Protein AF-A0A817FZP3-F1 (afdb_monomer_lite)

pLDDT: mean 85.47, std 13.17, range [35.44, 97.88]

Secondary structure (DSSP, 8-state):
-----TTS-EEEEEEETTS-EEEEEEE-HHHHHHHHHHTB-EEEEGGGTEEEETTTTTS---EEEEEEE-TTSSEEEEEEE--S--STTS-S-S--S----S--HHHHHHHHHHTTTSSSHHHHHHH-HHHHHHHHHHHHHHHHH--TTTHHHHHHHHHHHHHHHHHHTT--HHHHHHHHHHHTT-TTTT-------SS-TTEEEEEEE-STTHHHHHHHHHHHH-EEEEEPSSS---EEEEES-HHHHHHHS---TT-EEEEEEE-GGGHHHHHHTTS-SEEEEEHHHHTTS-S-EEEEEEEEESS-EEEEEEETT----GGG--SSSPPEEEESSHHHHHHHHHHTT--GGGSEEEE-SS-HHHHHHH-SSEEEEEEEESSSHHHHHTTEEEEEEEE-TT-EEEEEEEEP-

Foldseek 3Di:
DADAPPVQWAKEFEAEPVGHTADIAIAHPVQVVVCVVVQWHWGQPPVVRDIDTQCPVVVFIWGFPDWDAPPVNRHIYTYTHTPFQSDPVRHVHPPPDDDDPPDDPVNLLVVLLVCCPPPDPSVVCLLVLVVLVVQLVVLVVCCVVDDPVCNVVSVVSNSSSVSSNCNSVVHHPVNVVVVVVVCVPPCPVVPPPPPVPVPPLFEAEEEEEDDPCRVVLQCCCCVQQQWHWDDDPDPDQDIDTDRRDVVSNCLQRVHDPPGHYHYGYDHLLCVLVCQQVVVHFKYWFWPLSNVLDPPFWDFRDKFFAQFKFKFKKFAAPDDDDLVPFDLVRAAEEEECSVVLVVVLCVVVVRDPNRYHYDHDPDDQVCCNQVDVRHGIYIDIDGPCPVCVVRRMDTPGTSGHRRRIMTTMIGGDD

Sequence (413 aa):
MINFNDNGTVSGIIQDVNGPVKGLCYMNRESIKQTCKHRKLYRYARKLGRVIMKGETSGDVQHIIQISLDCDSGAMLITVDSKKPFCHTGNHSCFCIQASIKANLATLTEHIKSKINDDSYTGIMQRNPQLALAKVMEEFWEVIASHQDYQVSECSDLFVHLVMYLNGIGVTMEDIFNELNAQRWAPKICSKQNEISDKKSQEIIIRITTSKYTDKTDRFAEEQLGIKIIRQSGRSLCIKGDIADRNKFCKYFDHDENGKLSLFPSKPKDMPWLLASKRVTHLITFETVVKNYPTVYTVLHEAADPNICLALLCRKGACIEPEKWTHQNKPLIAAEHVSHVTRFFEQININPSTYHLDRVTGSSEGYLVNTDLYLLADAIVESGRTLEENNLEIWNVIIPKGQIHIALYGRCN

Structure (mmCIF, N/CA/C/O backbone):
data_AF-A0A817FZP3-F1
#
_entry.id   AF-A0A817FZP3-F1
#
loop_
_atom_site.group_PDB
_atom_site.id
_atom_site.type_symbol
_atom_site.label_atom_id
_atom_site.label_alt_id
_atom_site.label_comp_id
_atom_site.label_asym_id
_atom_site.label_entity_id
_atom_site.label_seq_id
_atom_site.pdbx_PDB_ins_code
_atom_site.Cartn_x
_atom_site.Cartn_y
_atom_site.Cartn_z
_atom_site.occupancy
_atom_site.B_iso_or_equiv
_atom_site.auth_seq_id
_atom_site.auth_comp_id
_atom_site.auth_asym_id
_atom_site.auth_atom_id
_atom_site.pdbx_PDB_model_num
ATOM 1 N N . MET A 1 1 ? 18.744 3.798 -56.348 1.00 81.38 1 MET A N 1
ATOM 2 C CA . MET A 1 1 ? 18.188 3.895 -54.986 1.00 81.38 1 MET A CA 1
ATOM 3 C C . MET A 1 1 ? 19.289 4.245 -54.004 1.00 81.38 1 MET A C 1
ATOM 5 O O . MET A 1 1 ? 19.197 5.314 -53.451 1.00 81.38 1 MET A O 1
ATOM 9 N N . ILE A 1 2 ? 20.355 3.451 -53.852 1.00 90.94 2 ILE A N 1
ATOM 10 C CA . ILE A 1 2 ? 21.463 3.789 -52.931 1.00 90.94 2 ILE A CA 1
ATOM 11 C C . ILE A 1 2 ? 22.315 4.946 -53.470 1.00 90.94 2 ILE A C 1
ATOM 13 O O . ILE A 1 2 ? 22.809 4.852 -54.600 1.00 90.9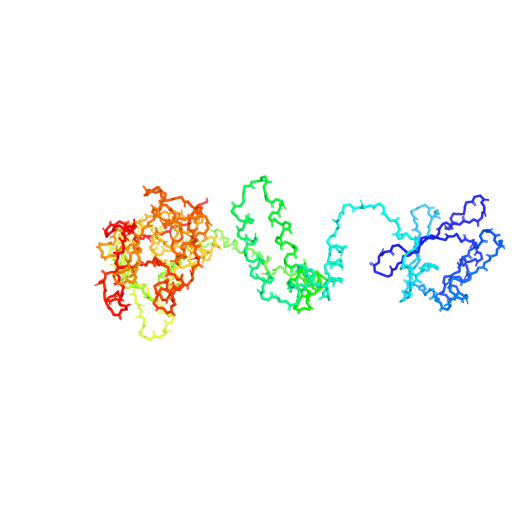4 2 ILE A O 1
ATOM 17 N N . ASN A 1 3 ? 22.528 5.967 -52.640 1.00 93.69 3 ASN A N 1
ATOM 18 C CA . ASN A 1 3 ? 23.400 7.102 -52.912 1.00 93.69 3 ASN A CA 1
ATOM 19 C C . ASN A 1 3 ? 24.780 6.844 -52.292 1.00 93.69 3 ASN A C 1
ATOM 21 O O . ASN A 1 3 ? 24.939 6.764 -51.077 1.00 93.69 3 ASN A O 1
ATOM 25 N N . PHE A 1 4 ? 25.785 6.653 -53.146 1.00 94.19 4 PHE A N 1
ATOM 26 C CA . PHE A 1 4 ? 27.170 6.463 -52.715 1.00 94.19 4 PHE A CA 1
ATOM 27 C C . PHE A 1 4 ? 27.853 7.825 -52.563 1.00 94.19 4 PHE A C 1
ATOM 29 O O . PHE A 1 4 ? 27.622 8.719 -53.371 1.00 94.19 4 PHE A O 1
ATOM 36 N N . ASN A 1 5 ? 28.722 7.959 -51.563 1.00 92.06 5 ASN A N 1
ATOM 37 C CA . ASN A 1 5 ? 29.593 9.124 -51.421 1.00 92.06 5 ASN A CA 1
ATOM 38 C C . ASN A 1 5 ? 30.681 9.162 -52.509 1.00 92.06 5 ASN A C 1
ATOM 40 O O . ASN A 1 5 ? 30.857 8.199 -53.258 1.00 92.06 5 ASN A O 1
ATOM 44 N N . ASP A 1 6 ? 31.477 10.234 -52.526 1.00 91.50 6 ASP A N 1
ATOM 45 C CA . ASP A 1 6 ? 32.562 10.456 -53.500 1.00 91.50 6 ASP A CA 1
ATOM 46 C C . ASP A 1 6 ? 33.597 9.319 -53.550 1.00 91.50 6 ASP A C 1
ATOM 48 O O . ASP A 1 6 ? 34.253 9.099 -54.564 1.00 91.50 6 ASP A O 1
ATOM 52 N N . ASN A 1 7 ? 33.710 8.535 -52.474 1.00 88.81 7 ASN A N 1
ATOM 53 C CA . ASN A 1 7 ? 34.596 7.373 -52.399 1.00 88.81 7 ASN A CA 1
ATOM 54 C C . ASN A 1 7 ? 33.949 6.077 -52.931 1.00 88.81 7 ASN A C 1
ATOM 56 O O . ASN A 1 7 ? 34.498 4.990 -52.740 1.00 88.81 7 ASN A O 1
ATOM 60 N N . GLY A 1 8 ? 32.761 6.151 -53.540 1.00 92.88 8 GLY A N 1
ATOM 61 C CA . GLY A 1 8 ? 32.017 4.996 -54.049 1.00 92.88 8 GLY A CA 1
ATOM 62 C C . GLY A 1 8 ? 31.491 4.067 -52.949 1.00 92.88 8 GLY A C 1
ATOM 63 O O . GLY A 1 8 ? 31.284 2.872 -53.187 1.00 92.88 8 GLY A O 1
ATOM 64 N N . THR A 1 9 ? 31.302 4.592 -51.734 1.00 95.69 9 THR A N 1
ATOM 65 C CA . THR A 1 9 ? 30.860 3.827 -50.557 1.00 95.69 9 THR A CA 1
ATOM 66 C C . THR A 1 9 ? 29.604 4.417 -49.921 1.00 95.69 9 THR A C 1
ATOM 68 O O . THR A 1 9 ? 29.313 5.595 -50.079 1.00 95.69 9 THR A O 1
ATOM 71 N N . VAL A 1 10 ? 28.866 3.594 -49.186 1.00 96.31 10 VAL A N 1
ATOM 72 C CA . VAL A 1 10 ? 27.724 3.986 -48.354 1.00 96.31 10 VAL A CA 1
ATOM 73 C C . VAL A 1 10 ? 27.959 3.498 -46.925 1.00 96.31 10 VAL A C 1
ATOM 75 O O . VAL A 1 10 ? 28.619 2.472 -46.710 1.00 96.31 10 VAL A O 1
ATOM 78 N N . SER A 1 11 ? 27.452 4.240 -45.946 1.00 97.12 11 SER A N 1
ATOM 79 C CA . SER A 1 11 ? 27.505 3.855 -44.535 1.00 97.12 11 SER A CA 1
ATOM 80 C C . SER A 1 11 ? 26.477 2.761 -44.243 1.00 97.12 11 SER A C 1
ATOM 82 O O . SER A 1 11 ? 25.302 2.915 -44.553 1.00 97.12 11 SER A O 1
ATOM 84 N N . GLY A 1 12 ? 26.912 1.658 -43.637 1.00 96.44 12 GLY A N 1
ATOM 85 C CA . GLY A 1 12 ? 26.061 0.563 -43.177 1.00 96.44 12 GLY A CA 1
ATOM 86 C C . GLY A 1 12 ? 26.088 0.460 -41.656 1.00 96.44 12 GLY A C 1
ATOM 87 O O . GLY A 1 12 ? 27.095 0.035 -41.083 1.00 96.44 12 GLY A O 1
ATOM 88 N N . ILE A 1 13 ? 24.993 0.848 -41.010 1.00 96.75 13 ILE A N 1
ATOM 89 C CA . ILE A 1 13 ? 24.767 0.707 -39.571 1.00 96.75 13 ILE A CA 1
ATOM 90 C C . ILE A 1 13 ? 24.291 -0.718 -39.314 1.00 96.75 13 ILE A C 1
ATOM 92 O O . ILE A 1 13 ? 23.329 -1.175 -39.921 1.00 96.75 13 ILE A O 1
ATOM 96 N N . ILE A 1 14 ? 24.972 -1.429 -38.424 1.00 95.25 14 ILE A N 1
ATOM 97 C CA . ILE A 1 14 ? 24.679 -2.823 -38.103 1.00 95.25 14 ILE A CA 1
ATOM 98 C C . ILE A 1 14 ? 23.952 -2.850 -36.769 1.00 95.25 14 ILE A C 1
ATOM 100 O O . ILE A 1 14 ? 24.481 -2.364 -35.767 1.00 95.25 14 ILE A O 1
ATOM 104 N N . GLN A 1 15 ? 22.762 -3.432 -36.759 1.00 93.56 15 GLN A N 1
ATOM 105 C CA . GLN A 1 15 ? 21.884 -3.506 -35.601 1.00 93.56 15 GLN A CA 1
ATOM 106 C C . GLN A 1 15 ? 21.588 -4.964 -35.266 1.00 93.56 15 GLN A C 1
ATOM 108 O O . GLN A 1 15 ? 21.438 -5.793 -36.160 1.00 93.56 15 GLN A O 1
ATOM 113 N N . ASP A 1 16 ? 21.519 -5.276 -33.979 1.00 90.81 16 ASP A N 1
ATOM 114 C CA . ASP A 1 16 ? 20.986 -6.549 -33.515 1.00 90.81 16 ASP A CA 1
ATOM 115 C C . ASP A 1 16 ? 19.472 -6.632 -33.756 1.00 90.81 16 ASP A C 1
ATOM 117 O O . ASP A 1 16 ? 18.787 -5.607 -33.771 1.00 90.81 16 ASP A O 1
ATOM 121 N N . VAL A 1 17 ? 18.937 -7.845 -33.882 1.00 87.62 17 VAL A N 1
ATOM 122 C CA . VAL A 1 17 ? 17.484 -8.084 -33.941 1.00 87.62 17 VAL A CA 1
ATOM 123 C C . VAL A 1 17 ? 16.721 -7.467 -32.764 1.00 87.62 17 VAL A C 1
ATOM 125 O O . VAL A 1 17 ? 15.583 -7.047 -32.943 1.00 87.62 17 VAL A O 1
ATOM 128 N N . ASN A 1 18 ? 17.358 -7.331 -31.598 1.00 79.12 18 ASN A N 1
ATOM 129 C CA . ASN A 1 18 ? 16.755 -6.739 -30.403 1.00 79.12 18 ASN A CA 1
ATOM 130 C C . ASN A 1 18 ? 16.828 -5.201 -30.364 1.00 79.12 18 ASN A C 1
ATOM 132 O O . ASN A 1 18 ? 16.346 -4.586 -29.416 1.00 79.12 18 ASN A O 1
ATOM 136 N N . GLY A 1 19 ? 17.456 -4.555 -31.356 1.00 81.88 19 GLY A N 1
ATOM 137 C CA . GLY A 1 19 ? 17.528 -3.093 -31.463 1.00 81.88 19 GLY A CA 1
ATOM 138 C C . GLY A 1 19 ? 18.872 -2.413 -31.130 1.00 81.88 19 GLY A C 1
ATOM 139 O O . GLY A 1 19 ? 19.110 -1.326 -31.665 1.00 81.88 19 GLY A O 1
ATOM 140 N N . PRO A 1 20 ? 19.799 -2.975 -30.328 1.00 84.75 20 PRO A N 1
ATOM 141 C CA . PRO A 1 20 ? 21.099 -2.341 -30.101 1.00 84.75 20 PRO A CA 1
ATOM 142 C C . PRO A 1 20 ? 21.961 -2.223 -31.367 1.00 84.75 20 PRO A C 1
ATOM 144 O O . PRO A 1 20 ? 22.093 -3.172 -32.142 1.00 84.75 20 PRO A O 1
ATOM 147 N N . VAL A 1 21 ? 22.627 -1.078 -31.555 1.00 91.19 21 VAL A N 1
ATOM 148 C CA . VAL A 1 21 ? 23.624 -0.904 -32.626 1.00 91.19 21 VAL A CA 1
ATOM 149 C C . VAL A 1 21 ? 24.904 -1.661 -32.265 1.00 91.19 21 VAL A C 1
ATOM 151 O O . VAL A 1 21 ? 25.535 -1.403 -31.238 1.00 91.19 21 VAL A O 1
ATOM 154 N N . LYS A 1 22 ? 25.320 -2.577 -33.141 1.00 90.50 22 LYS A N 1
ATOM 155 C CA . LYS A 1 22 ? 26.533 -3.393 -33.007 1.00 90.50 22 LYS A CA 1
ATOM 156 C C . LYS A 1 22 ? 27.768 -2.715 -33.595 1.00 90.50 22 LYS A C 1
ATOM 158 O O . LYS A 1 22 ? 28.863 -2.849 -33.053 1.00 90.50 22 LYS A O 1
ATOM 163 N N . GLY A 1 23 ? 27.620 -1.973 -34.690 1.00 91.88 23 GLY A N 1
ATOM 164 C CA . GLY A 1 23 ? 28.758 -1.318 -35.328 1.00 91.88 23 GLY A CA 1
ATOM 165 C C . GLY A 1 23 ? 28.410 -0.550 -36.594 1.00 91.88 23 GLY A C 1
ATOM 166 O O . GLY A 1 23 ? 27.280 -0.573 -37.067 1.00 91.88 23 GLY A O 1
ATOM 167 N N . LEU A 1 24 ? 29.421 0.108 -37.155 1.00 95.06 24 LEU A N 1
ATOM 168 C CA . LEU A 1 24 ? 29.358 0.781 -38.449 1.00 95.06 24 LEU A CA 1
ATOM 169 C C . LEU A 1 24 ? 30.321 0.093 -39.420 1.00 95.06 24 LEU A C 1
ATOM 171 O O . LEU A 1 24 ? 31.460 -0.228 -39.070 1.00 95.06 24 LEU A O 1
ATOM 175 N N . CYS A 1 25 ? 29.893 -0.088 -40.662 1.00 94.25 25 CYS A N 1
ATOM 176 C CA . CYS A 1 25 ? 30.760 -0.495 -41.755 1.00 94.25 25 CYS A CA 1
ATOM 177 C C . CYS A 1 25 ? 30.555 0.393 -42.984 1.00 94.25 25 CYS A C 1
ATOM 179 O O . CYS A 1 25 ? 29.590 1.141 -43.074 1.00 94.25 25 CYS A O 1
ATOM 181 N N . TYR A 1 26 ? 31.488 0.311 -43.929 1.00 96.19 26 TYR A N 1
ATOM 182 C CA . TYR A 1 26 ? 31.336 0.928 -45.242 1.00 96.19 26 TYR A CA 1
ATOM 183 C C . TYR A 1 26 ? 31.079 -0.172 -46.254 1.00 96.19 26 TYR A C 1
ATOM 185 O O . TYR A 1 26 ? 31.715 -1.229 -46.198 1.00 96.19 26 TYR A O 1
ATOM 193 N N . MET A 1 27 ? 30.169 0.079 -47.182 1.00 96.38 27 MET A N 1
ATOM 194 C CA . MET A 1 27 ? 29.818 -0.861 -48.233 1.00 96.38 27 MET A CA 1
ATOM 195 C C . MET A 1 27 ? 29.965 -0.191 -49.592 1.00 96.38 27 MET A C 1
ATOM 197 O O . MET A 1 27 ? 29.581 0.957 -49.769 1.00 96.38 27 MET A O 1
ATOM 201 N N . ASN A 1 28 ? 30.531 -0.903 -50.558 1.00 96.06 28 ASN A N 1
ATOM 202 C CA . ASN A 1 28 ? 30.519 -0.493 -51.956 1.00 96.06 28 ASN A CA 1
ATOM 203 C C . ASN A 1 28 ? 29.497 -1.346 -52.722 1.00 96.06 28 ASN A C 1
ATOM 205 O O . ASN A 1 28 ? 28.876 -2.264 -52.175 1.00 96.06 28 ASN A O 1
ATOM 209 N N . ARG A 1 29 ? 29.323 -1.059 -54.013 1.00 95.56 29 ARG A N 1
ATOM 210 C CA . ARG A 1 29 ? 28.368 -1.784 -54.861 1.00 95.56 29 ARG A CA 1
ATOM 211 C C . ARG A 1 29 ? 28.578 -3.302 -54.834 1.00 95.56 29 ARG A C 1
ATOM 213 O O . ARG A 1 29 ? 27.598 -4.043 -54.818 1.00 95.56 29 ARG A O 1
ATOM 220 N N . GLU A 1 30 ? 29.828 -3.759 -54.808 1.00 96.19 30 GLU A N 1
ATOM 221 C CA . GLU A 1 30 ? 30.147 -5.188 -54.791 1.00 96.19 30 GLU A CA 1
ATOM 222 C C . GLU A 1 30 ? 29.797 -5.839 -53.451 1.00 96.19 30 GLU A C 1
ATOM 224 O O . GLU A 1 30 ? 29.114 -6.860 -53.422 1.00 96.19 30 GLU A O 1
ATOM 229 N N . SER A 1 31 ? 30.161 -5.224 -52.323 1.00 96.69 31 SER A N 1
ATOM 230 C CA . SER A 1 31 ? 29.826 -5.776 -51.009 1.00 96.69 31 SER A CA 1
ATOM 231 C C . SER A 1 31 ? 28.316 -5.847 -50.774 1.00 96.69 31 SER A C 1
ATOM 233 O O . SER A 1 31 ? 27.841 -6.790 -50.146 1.00 96.69 31 SER A O 1
ATOM 235 N N . ILE A 1 32 ? 27.542 -4.894 -51.307 1.00 95.75 32 ILE A N 1
ATOM 236 C CA . ILE A 1 32 ? 26.072 -4.929 -51.237 1.00 95.75 32 ILE A CA 1
ATOM 237 C C . ILE A 1 32 ? 25.525 -6.106 -52.046 1.00 95.75 32 ILE A C 1
ATOM 239 O O . ILE A 1 32 ? 24.714 -6.872 -51.530 1.00 95.75 32 ILE A O 1
ATOM 243 N N . LYS A 1 33 ? 26.000 -6.303 -53.284 1.00 95.62 33 LYS A N 1
ATOM 244 C CA . LYS A 1 33 ? 25.592 -7.445 -54.119 1.00 95.62 33 LYS A CA 1
ATOM 245 C C . LYS A 1 33 ? 25.860 -8.776 -53.421 1.00 95.62 33 LYS A C 1
ATOM 247 O O . LYS A 1 33 ? 24.965 -9.616 -53.355 1.00 95.62 33 LYS A O 1
ATOM 252 N N . GLN A 1 34 ? 27.059 -8.944 -52.866 1.00 96.19 34 GLN A N 1
ATOM 253 C CA . GLN A 1 34 ? 27.440 -10.151 -52.129 1.00 96.19 34 GLN A CA 1
ATOM 254 C C . GLN A 1 34 ? 26.567 -10.346 -50.882 1.00 96.19 34 GLN A C 1
ATOM 256 O O . GLN A 1 34 ? 26.081 -11.448 -50.635 1.00 96.19 34 GLN A O 1
ATOM 261 N N . THR A 1 35 ? 26.285 -9.265 -50.147 1.00 95.50 35 THR A N 1
ATOM 262 C CA . THR A 1 35 ? 25.417 -9.296 -48.959 1.00 95.50 35 THR A CA 1
ATOM 263 C C . THR A 1 35 ? 24.003 -9.755 -49.298 1.00 95.50 35 THR A C 1
ATOM 265 O O . THR A 1 35 ? 23.480 -10.666 -48.655 1.00 95.50 35 THR A O 1
ATOM 268 N N . CYS A 1 36 ? 23.400 -9.193 -50.347 1.00 93.44 36 CYS A N 1
ATOM 269 C CA . CYS A 1 36 ? 22.067 -9.588 -50.797 1.00 93.44 36 CYS A CA 1
ATOM 270 C C . CYS A 1 36 ? 22.037 -11.031 -51.316 1.00 93.44 36 CYS A C 1
ATOM 272 O O . CYS A 1 36 ? 21.103 -11.770 -51.012 1.00 93.44 36 CYS A O 1
ATOM 274 N N . LYS A 1 37 ? 23.068 -11.442 -52.066 1.00 95.75 37 LYS A N 1
ATOM 275 C CA . LYS A 1 37 ? 23.164 -12.785 -52.653 1.00 95.75 37 LYS A CA 1
ATOM 276 C C . LYS A 1 37 ? 23.312 -13.873 -51.593 1.00 95.75 37 LYS A C 1
ATOM 278 O O . LYS A 1 37 ? 22.662 -14.907 -51.680 1.00 95.75 37 LYS A O 1
ATOM 283 N N . HIS A 1 38 ? 24.177 -13.651 -50.609 1.00 93.94 38 HIS A N 1
ATOM 284 C CA . HIS A 1 38 ? 24.560 -14.677 -49.641 1.00 93.94 38 HIS A CA 1
ATOM 285 C C . HIS A 1 38 ? 23.842 -14.561 -48.295 1.00 93.94 38 HIS A C 1
ATOM 287 O O . HIS A 1 38 ? 24.022 -15.438 -47.454 1.00 93.94 38 HIS A O 1
ATOM 293 N N . ARG A 1 39 ? 23.056 -13.495 -48.074 1.00 93.81 39 ARG A N 1
ATOM 294 C CA . ARG A 1 39 ? 22.378 -13.197 -46.796 1.00 93.81 39 ARG A CA 1
ATOM 295 C C . ARG A 1 39 ? 23.337 -13.178 -45.597 1.00 93.81 39 ARG A C 1
ATOM 297 O O . ARG A 1 39 ? 22.967 -13.505 -44.472 1.00 93.81 39 ARG A O 1
ATOM 304 N N . LYS A 1 40 ? 24.579 -12.763 -45.847 1.00 94.12 40 LYS A N 1
ATOM 305 C CA . LYS A 1 40 ? 25.656 -12.597 -44.861 1.00 94.12 40 LYS A CA 1
ATOM 306 C C . LYS A 1 40 ? 26.237 -11.202 -45.001 1.00 94.12 40 LYS A C 1
ATOM 308 O O . LYS A 1 40 ? 26.272 -10.680 -46.108 1.00 94.12 40 LYS A O 1
ATOM 313 N N . LEU A 1 41 ? 26.715 -10.599 -43.920 1.00 94.06 41 LEU A N 1
ATOM 314 C CA . LEU A 1 41 ? 27.284 -9.252 -43.985 1.00 94.06 41 LEU A CA 1
ATOM 315 C C . LEU A 1 41 ? 28.654 -9.231 -44.690 1.00 94.06 41 LEU A C 1
ATOM 317 O O . LEU A 1 41 ? 29.655 -9.686 -44.131 1.00 94.06 41 LEU A O 1
ATOM 321 N N . TYR A 1 42 ? 28.721 -8.616 -45.873 1.00 95.69 42 TYR A N 1
ATOM 322 C CA . TYR A 1 42 ? 29.975 -8.253 -46.540 1.00 95.69 42 TYR A CA 1
ATOM 323 C C . TYR A 1 42 ? 30.201 -6.748 -46.446 1.00 95.69 42 TYR A C 1
ATOM 325 O O . TYR A 1 42 ? 29.306 -5.955 -46.718 1.00 95.69 42 TYR A O 1
ATOM 333 N N . ARG A 1 43 ? 31.426 -6.334 -46.124 1.00 94.00 43 ARG A N 1
ATOM 334 C CA . ARG A 1 43 ? 31.809 -4.919 -46.032 1.00 94.00 43 ARG A CA 1
ATOM 335 C C . ARG A 1 43 ? 32.999 -4.604 -46.921 1.00 94.00 43 ARG A C 1
ATOM 337 O O . ARG A 1 43 ? 33.857 -5.454 -47.146 1.00 94.00 43 ARG A O 1
ATOM 344 N N . TYR A 1 44 ? 33.099 -3.357 -47.355 1.00 95.31 44 TYR A N 1
ATOM 345 C CA . TYR A 1 44 ? 34.282 -2.837 -48.020 1.00 95.31 44 TYR A CA 1
ATOM 346 C C . TYR A 1 44 ? 35.301 -2.359 -46.978 1.00 95.31 44 TYR A C 1
ATOM 348 O O . TYR A 1 44 ? 35.095 -1.390 -46.241 1.00 95.31 44 TYR A O 1
ATOM 356 N N . ALA A 1 45 ? 36.419 -3.072 -46.868 1.00 91.12 45 ALA A N 1
ATOM 357 C CA . ALA A 1 45 ? 37.498 -2.718 -45.962 1.00 91.12 45 ALA A CA 1
ATOM 358 C C . ALA A 1 45 ? 38.367 -1.626 -46.593 1.00 91.12 45 ALA A C 1
ATOM 360 O O . ALA A 1 45 ? 39.338 -1.931 -47.275 1.00 91.12 45 ALA A O 1
ATOM 361 N N . ARG A 1 46 ? 38.046 -0.354 -46.316 1.00 89.12 46 ARG A N 1
ATOM 362 C CA . ARG A 1 46 ? 38.729 0.822 -46.898 1.00 89.12 46 ARG A CA 1
ATOM 363 C C . ARG A 1 46 ? 40.261 0.743 -46.844 1.00 89.12 46 ARG A C 1
ATOM 365 O O . ARG A 1 46 ? 40.908 0.986 -47.850 1.00 89.12 46 ARG A O 1
ATOM 372 N N . LYS A 1 47 ? 40.833 0.328 -45.705 1.00 87.06 47 LYS A N 1
ATOM 373 C CA . LYS A 1 47 ? 42.293 0.174 -45.534 1.00 87.06 47 LYS A CA 1
ATOM 374 C C . LYS A 1 47 ? 42.912 -0.933 -46.397 1.00 87.06 47 LYS A C 1
ATOM 376 O O . LYS A 1 47 ? 44.087 -0.857 -46.715 1.00 87.06 47 LYS A O 1
ATOM 381 N N . LEU A 1 48 ? 42.143 -1.970 -46.723 1.00 87.88 48 LEU A N 1
ATOM 382 C CA . LEU A 1 48 ? 42.605 -3.132 -47.490 1.00 87.88 48 LEU A CA 1
ATOM 383 C C . LEU A 1 48 ? 42.167 -3.074 -48.961 1.00 87.88 48 LEU A C 1
ATOM 385 O O . LEU A 1 48 ? 42.489 -3.987 -49.712 1.00 87.88 48 LEU A O 1
ATOM 389 N N . GLY A 1 49 ? 41.382 -2.065 -49.356 1.00 91.25 49 GLY A N 1
ATOM 390 C CA . GLY A 1 49 ? 40.890 -1.896 -50.724 1.00 91.25 49 GLY A CA 1
ATOM 391 C C . GLY A 1 49 ? 40.033 -3.052 -51.255 1.00 91.25 49 GLY A C 1
ATOM 392 O O . GLY A 1 49 ? 39.917 -3.211 -52.465 1.00 91.25 49 GLY A O 1
ATOM 393 N N . ARG A 1 50 ? 39.450 -3.892 -50.386 1.00 92.88 50 ARG A N 1
ATOM 394 C CA . ARG A 1 50 ? 38.730 -5.110 -50.801 1.00 92.88 50 ARG A CA 1
ATOM 395 C C . ARG A 1 50 ? 37.477 -5.395 -49.984 1.00 92.88 50 ARG A C 1
ATOM 397 O O . ARG A 1 50 ? 37.319 -4.915 -48.859 1.00 92.88 50 ARG A O 1
ATOM 404 N N . VAL A 1 51 ? 36.587 -6.200 -50.557 1.00 94.38 51 VAL A N 1
ATOM 405 C CA . VAL A 1 51 ? 35.391 -6.717 -49.879 1.00 94.38 51 VAL A CA 1
ATOM 406 C C . VAL A 1 51 ? 35.783 -7.870 -48.952 1.00 94.38 51 VAL A C 1
ATOM 408 O O . VAL A 1 51 ? 36.593 -8.713 -49.324 1.00 94.38 51 VAL A O 1
ATOM 411 N N . ILE A 1 52 ? 35.230 -7.887 -47.738 1.00 93.06 52 ILE A N 1
ATOM 412 C CA . ILE A 1 52 ? 35.490 -8.901 -46.705 1.00 93.06 52 ILE A CA 1
ATOM 413 C C . ILE A 1 52 ? 34.167 -9.317 -46.066 1.00 93.06 52 ILE A C 1
ATOM 415 O O . ILE A 1 52 ? 33.321 -8.459 -45.792 1.00 93.06 52 ILE A O 1
ATOM 419 N N . MET A 1 53 ? 34.001 -10.609 -45.778 1.00 93.12 53 MET A N 1
ATOM 420 C CA . MET A 1 53 ? 32.851 -11.105 -45.022 1.00 93.12 53 MET A CA 1
ATOM 421 C C . MET A 1 53 ? 33.085 -10.904 -43.517 1.00 93.12 53 MET A C 1
ATOM 423 O O . MET A 1 53 ? 34.106 -11.317 -42.962 1.00 93.12 53 MET A O 1
ATOM 427 N N . LYS A 1 54 ? 32.154 -10.253 -42.809 1.00 86.94 54 LYS A N 1
ATOM 428 C CA . LYS A 1 54 ? 32.266 -10.130 -41.347 1.00 86.94 54 LYS A CA 1
ATOM 429 C C . LYS A 1 54 ? 32.119 -11.521 -40.730 1.00 86.94 54 LYS A C 1
ATOM 431 O O . LYS A 1 54 ? 31.123 -12.196 -40.967 1.00 86.94 54 LYS A O 1
ATOM 436 N N . GLY A 1 55 ? 33.117 -11.913 -39.940 1.00 83.44 55 GLY A N 1
ATOM 437 C CA . GLY A 1 55 ? 33.175 -13.240 -39.331 1.00 83.44 55 GLY A CA 1
ATOM 438 C C . GLY A 1 55 ? 33.999 -14.262 -40.108 1.00 83.44 55 GLY A C 1
ATOM 439 O O . GLY A 1 55 ? 34.154 -15.369 -39.619 1.00 83.44 55 GLY A O 1
ATOM 440 N N . GLU A 1 56 ? 34.569 -13.910 -41.266 1.00 83.56 56 GLU A N 1
ATOM 441 C CA . GLU A 1 56 ? 35.373 -14.840 -42.081 1.00 83.56 56 GLU A CA 1
ATOM 442 C C . GLU A 1 56 ? 36.546 -15.449 -41.302 1.00 83.56 56 GLU A C 1
ATOM 444 O O . GLU A 1 56 ? 36.785 -16.647 -41.372 1.00 83.56 56 GLU A O 1
ATOM 449 N N . THR A 1 57 ? 37.239 -14.634 -40.505 1.00 79.25 57 THR A N 1
ATOM 450 C CA . THR A 1 57 ? 38.379 -15.080 -39.689 1.00 79.25 57 THR A CA 1
ATOM 451 C C . THR A 1 57 ? 37.961 -15.589 -38.308 1.00 79.25 57 THR A C 1
ATOM 453 O O . THR A 1 57 ? 38.599 -16.484 -37.771 1.00 79.25 57 THR A O 1
ATOM 456 N N . SER A 1 58 ? 36.906 -15.023 -37.709 1.00 78.19 58 SER A N 1
ATOM 457 C CA . SER A 1 58 ? 36.483 -15.351 -36.335 1.00 78.19 58 SER A CA 1
ATOM 458 C C . SER A 1 58 ? 35.411 -16.444 -36.250 1.00 78.19 58 SER A C 1
ATOM 460 O O . SER A 1 58 ? 35.033 -16.848 -35.154 1.00 78.19 58 SER A O 1
ATOM 462 N N . GLY A 1 59 ? 34.858 -16.878 -37.385 1.00 80.19 59 GLY A N 1
ATOM 463 C CA . GLY A 1 59 ? 33.718 -17.795 -37.468 1.00 80.19 59 GLY A CA 1
ATOM 464 C C . GLY A 1 59 ? 32.364 -17.188 -37.069 1.00 80.19 59 GLY A C 1
ATOM 465 O O . GLY A 1 59 ? 31.347 -17.871 -37.150 1.00 80.19 59 GLY A O 1
ATOM 466 N N . ASP A 1 60 ? 32.317 -15.922 -36.641 1.00 81.31 60 ASP A N 1
ATOM 467 C CA . ASP A 1 60 ? 31.082 -15.238 -36.225 1.00 81.31 60 ASP A CA 1
ATOM 468 C C . ASP A 1 60 ? 30.411 -14.513 -37.399 1.00 81.31 60 ASP A C 1
ATOM 470 O O . ASP A 1 60 ? 30.472 -13.284 -37.552 1.00 81.31 60 ASP A O 1
ATOM 474 N N . VAL A 1 61 ? 29.828 -15.319 -38.282 1.00 88.19 61 VAL A N 1
ATOM 475 C CA . VAL A 1 61 ? 29.115 -14.850 -39.469 1.00 88.19 61 VAL A CA 1
ATOM 476 C C . VAL A 1 61 ? 27.837 -14.123 -39.052 1.00 88.19 61 VAL A C 1
ATOM 478 O O . VAL A 1 61 ? 27.015 -14.657 -38.317 1.00 88.19 61 VAL A O 1
ATOM 481 N N . GLN A 1 62 ? 27.653 -12.905 -39.561 1.00 90.31 62 GLN A N 1
ATOM 482 C CA . GLN A 1 62 ? 26.464 -12.096 -39.282 1.00 90.31 62 GLN A CA 1
ATOM 483 C C . GLN A 1 62 ? 25.391 -12.381 -40.337 1.00 90.31 62 GLN A C 1
ATOM 485 O O . GLN A 1 62 ? 25.573 -12.031 -41.511 1.00 90.31 62 GLN A O 1
ATOM 490 N N . HIS A 1 63 ? 24.296 -13.019 -39.930 1.00 92.94 63 HIS A N 1
ATOM 491 C CA . HIS A 1 63 ? 23.189 -13.371 -40.818 1.00 92.94 63 HIS A CA 1
ATOM 492 C C . HIS A 1 63 ? 22.239 -12.189 -40.986 1.00 92.94 63 HIS A C 1
ATOM 494 O O . HIS A 1 63 ? 21.790 -11.614 -40.000 1.00 92.94 63 HIS A O 1
ATOM 500 N N . ILE A 1 64 ? 21.942 -11.816 -42.232 1.00 94.25 64 ILE A N 1
ATOM 501 C CA . ILE A 1 64 ? 21.088 -10.661 -42.527 1.00 94.25 64 ILE A CA 1
ATOM 502 C C . ILE A 1 64 ? 19.614 -11.038 -42.384 1.00 94.25 64 ILE A C 1
ATOM 504 O O . ILE A 1 64 ? 19.122 -11.878 -43.139 1.00 94.25 64 ILE A O 1
ATOM 508 N N . ILE A 1 65 ? 18.908 -10.342 -41.494 1.00 94.81 65 ILE A N 1
ATOM 509 C CA . ILE A 1 65 ? 17.452 -10.433 -41.339 1.00 94.81 65 ILE A CA 1
ATOM 510 C C . ILE A 1 65 ? 16.765 -9.385 -42.215 1.00 94.81 65 ILE A C 1
ATOM 512 O O . ILE A 1 65 ? 15.897 -9.713 -43.023 1.00 94.81 65 ILE A O 1
ATOM 516 N N . GLN A 1 66 ? 17.208 -8.131 -42.116 1.00 94.62 66 GLN A N 1
ATOM 517 C CA . GLN A 1 66 ? 16.592 -7.003 -42.809 1.00 94.62 66 GLN A CA 1
ATOM 518 C C . GLN A 1 66 ? 17.641 -5.984 -43.257 1.00 94.62 66 GLN A C 1
ATOM 520 O O . GLN A 1 66 ? 18.675 -5.806 -42.613 1.00 94.62 66 GLN A O 1
ATOM 525 N N . ILE A 1 67 ? 17.363 -5.319 -44.380 1.00 94.75 67 ILE A N 1
ATOM 526 C CA . ILE A 1 67 ? 18.113 -4.158 -44.858 1.00 94.75 67 ILE A CA 1
ATOM 527 C C . ILE A 1 67 ? 17.109 -3.047 -45.161 1.00 94.75 67 ILE A C 1
ATOM 529 O O . ILE A 1 67 ? 16.178 -3.262 -45.937 1.00 94.75 67 ILE A O 1
ATOM 533 N N . SER A 1 68 ? 17.333 -1.871 -44.587 1.00 94.69 68 SER A N 1
ATOM 534 C CA . SER A 1 68 ? 16.551 -0.656 -44.823 1.00 94.69 68 SER A CA 1
ATOM 535 C C . SER A 1 68 ? 17.475 0.477 -45.276 1.00 94.69 68 SER A C 1
ATOM 537 O O . SER A 1 68 ? 18.655 0.490 -44.926 1.00 94.69 68 SER A O 1
ATOM 539 N N . LEU A 1 69 ? 16.947 1.420 -46.054 1.00 95.62 69 LEU A N 1
ATOM 540 C CA . LEU A 1 69 ? 17.624 2.673 -46.403 1.00 95.62 69 LEU A CA 1
ATOM 541 C C . LEU A 1 69 ? 17.053 3.808 -45.553 1.00 95.62 69 LEU A C 1
ATOM 543 O O . LEU A 1 69 ? 15.890 3.742 -45.151 1.00 95.62 69 LEU A O 1
ATOM 547 N N . ASP A 1 70 ? 17.859 4.828 -45.279 1.00 94.62 70 ASP A N 1
ATOM 548 C CA . ASP A 1 70 ? 17.349 6.098 -44.765 1.00 94.62 70 ASP A CA 1
ATOM 549 C C . ASP A 1 70 ? 16.594 6.887 -45.853 1.00 94.62 70 ASP A C 1
ATOM 551 O O . ASP A 1 70 ? 16.480 6.462 -47.008 1.00 94.62 70 ASP A O 1
ATOM 555 N N . CYS A 1 71 ? 15.997 8.017 -45.465 1.00 94.44 71 CYS A N 1
ATOM 556 C CA . CYS A 1 71 ? 15.062 8.758 -46.313 1.00 94.44 71 CYS A CA 1
ATOM 557 C C . CYS A 1 71 ? 15.697 9.314 -47.597 1.00 94.44 71 CYS A C 1
ATOM 559 O O . CYS A 1 71 ? 15.010 9.414 -48.613 1.00 94.44 71 CYS A O 1
ATOM 561 N N . ASP A 1 72 ? 16.989 9.636 -47.575 1.00 94.31 72 ASP A N 1
ATOM 562 C CA . ASP A 1 72 ? 17.760 10.106 -48.726 1.00 94.31 72 ASP A CA 1
ATOM 563 C C . ASP A 1 72 ? 18.663 9.013 -49.326 1.00 94.31 72 ASP A C 1
ATOM 565 O O . ASP A 1 72 ? 19.391 9.264 -50.287 1.00 94.31 72 ASP A O 1
ATOM 569 N N . SER A 1 73 ? 18.581 7.782 -48.810 1.00 94.12 73 SER A N 1
ATOM 570 C CA . SER A 1 73 ? 19.364 6.622 -49.244 1.00 94.12 73 SER A CA 1
ATOM 571 C C . SER A 1 73 ? 20.888 6.802 -49.160 1.00 94.12 73 SER A C 1
ATOM 573 O O . SER A 1 73 ? 21.621 6.108 -49.880 1.00 94.12 73 SER A O 1
ATOM 575 N N . GLY A 1 74 ? 21.366 7.723 -48.316 1.00 93.75 74 GLY A N 1
ATOM 576 C CA . GLY A 1 74 ? 22.779 7.957 -48.009 1.00 93.75 74 GLY A CA 1
ATOM 577 C C . GLY A 1 74 ? 23.350 7.012 -46.943 1.00 93.75 74 GLY A C 1
ATOM 578 O O . GLY A 1 74 ? 24.574 6.908 -46.790 1.00 93.75 74 GLY A O 1
ATOM 579 N N . ALA A 1 75 ? 22.494 6.271 -46.239 1.00 95.81 75 ALA A N 1
ATOM 580 C CA . ALA A 1 75 ? 22.882 5.238 -45.292 1.00 95.81 75 ALA A CA 1
ATOM 581 C C . ALA A 1 75 ? 21.964 4.010 -45.350 1.00 95.81 75 ALA A C 1
ATOM 583 O O . ALA A 1 75 ? 20.837 4.024 -45.847 1.00 95.81 75 ALA A O 1
ATOM 584 N N . MET A 1 76 ? 22.480 2.901 -44.826 1.00 96.06 76 MET A N 1
ATOM 585 C CA . MET A 1 76 ? 21.766 1.635 -44.728 1.00 96.06 76 MET A CA 1
ATOM 586 C C . MET A 1 76 ? 21.703 1.186 -43.270 1.00 96.06 76 MET A C 1
ATOM 588 O O . MET A 1 76 ? 22.717 1.213 -42.573 1.00 96.06 76 MET A O 1
ATOM 592 N N . LEU A 1 77 ? 20.543 0.703 -42.834 1.00 96.44 77 LEU A N 1
ATOM 593 C CA . LEU A 1 77 ? 20.379 -0.039 -41.588 1.00 96.44 77 LEU A CA 1
ATOM 594 C C . LEU A 1 77 ? 20.316 -1.533 -41.906 1.00 96.44 77 LEU A C 1
ATOM 596 O O . LEU A 1 77 ? 19.490 -1.972 -42.704 1.00 96.44 77 LEU A O 1
ATOM 600 N N . ILE A 1 78 ? 21.208 -2.309 -41.300 1.00 96.38 78 ILE A N 1
ATOM 601 C CA . ILE A 1 78 ? 21.392 -3.735 -41.553 1.00 96.38 78 ILE A CA 1
ATOM 602 C C . ILE A 1 78 ? 21.147 -4.483 -40.247 1.00 96.38 78 ILE A C 1
ATOM 604 O O . ILE A 1 78 ? 21.995 -4.488 -39.353 1.00 96.38 78 ILE A O 1
ATOM 608 N N . THR A 1 79 ? 19.991 -5.128 -40.148 1.00 95.44 79 THR A N 1
ATOM 609 C CA . THR A 1 79 ? 19.616 -5.927 -38.982 1.00 95.44 79 THR A CA 1
ATOM 610 C C . THR A 1 79 ? 20.176 -7.334 -39.130 1.00 95.44 79 THR A C 1
ATOM 612 O O . THR A 1 79 ? 19.921 -8.011 -40.134 1.00 95.44 79 THR A O 1
ATOM 615 N N . VAL A 1 80 ? 20.943 -7.772 -38.134 1.00 93.38 80 VAL A N 1
ATOM 616 C CA . VAL A 1 80 ? 21.616 -9.071 -38.122 1.00 93.38 80 VAL A CA 1
ATOM 617 C C . VAL A 1 80 ? 21.255 -9.889 -36.894 1.00 93.38 80 VAL A C 1
ATOM 619 O O . VAL A 1 80 ? 21.127 -9.352 -35.797 1.00 93.38 80 VAL A O 1
ATOM 622 N N . ASP A 1 81 ? 21.164 -11.201 -37.082 1.00 86.81 81 ASP A N 1
ATOM 623 C CA . ASP A 1 81 ? 21.140 -12.169 -35.988 1.00 86.81 81 ASP A CA 1
ATOM 624 C C . ASP A 1 81 ? 22.563 -12.717 -35.786 1.00 86.81 81 ASP A C 1
ATOM 626 O O . ASP A 1 81 ? 23.164 -13.301 -36.696 1.00 86.81 81 ASP A O 1
ATOM 630 N N . SER A 1 82 ? 23.141 -12.462 -34.610 1.00 72.56 82 SER A N 1
ATOM 631 C CA . SER A 1 82 ? 24.414 -13.052 -34.186 1.00 72.56 82 SER A CA 1
ATOM 632 C C . SER A 1 82 ? 24.441 -13.183 -32.670 1.00 72.56 82 SER A C 1
ATOM 634 O O . SER A 1 82 ? 24.288 -12.203 -31.942 1.00 72.56 82 SER A O 1
ATOM 636 N N . LYS A 1 83 ? 24.690 -14.414 -32.215 1.00 70.81 83 LYS A N 1
ATOM 637 C CA . LYS A 1 83 ? 24.712 -14.814 -30.802 1.00 70.81 83 LYS A CA 1
ATOM 638 C C . LYS A 1 83 ? 26.067 -14.597 -30.117 1.00 70.81 83 LYS A C 1
ATOM 640 O O . LYS A 1 83 ? 26.214 -14.934 -28.947 1.00 70.81 83 LYS A O 1
ATOM 645 N N . LYS A 1 84 ? 27.081 -14.116 -30.842 1.00 78.50 84 LYS A N 1
ATOM 646 C CA . LYS A 1 84 ? 28.457 -13.970 -30.344 1.00 78.50 84 LYS A CA 1
ATOM 647 C C . LYS A 1 84 ? 28.861 -12.494 -30.247 1.00 78.50 84 LYS A C 1
ATOM 649 O O . LYS A 1 84 ? 28.212 -11.632 -30.842 1.00 78.50 84 LYS A O 1
ATOM 654 N N . PRO A 1 85 ? 29.938 -12.183 -29.502 1.00 79.19 85 PRO A N 1
ATOM 655 C CA . PRO A 1 85 ? 30.465 -10.829 -29.438 1.00 79.19 85 PRO A CA 1
ATOM 656 C C . PRO A 1 85 ? 30.832 -10.270 -30.814 1.00 79.19 85 PRO A C 1
ATOM 658 O O . PRO A 1 85 ? 31.652 -10.834 -31.538 1.00 79.19 85 PRO A O 1
ATOM 661 N N . PHE A 1 86 ? 30.262 -9.115 -31.156 1.00 84.44 86 PHE A N 1
ATOM 662 C CA . PHE A 1 86 ? 30.493 -8.477 -32.448 1.00 84.44 86 PHE A CA 1
ATOM 663 C C . PHE A 1 86 ? 31.899 -7.863 -32.565 1.00 84.44 86 PHE A C 1
ATOM 665 O O . PHE A 1 86 ? 32.491 -7.848 -33.657 1.00 84.44 86 PHE A O 1
ATOM 672 N N . CYS A 1 87 ? 32.422 -7.327 -31.456 1.00 83.12 87 CYS A N 1
ATOM 673 C CA . CYS A 1 87 ? 33.687 -6.605 -31.400 1.00 83.12 87 CYS A CA 1
ATOM 674 C C . CYS A 1 87 ? 34.886 -7.550 -31.233 1.00 83.12 87 CYS A C 1
ATOM 676 O O . CYS A 1 87 ? 34.824 -8.554 -30.530 1.00 83.12 87 CYS A O 1
ATOM 678 N N . HIS A 1 88 ? 36.026 -7.167 -31.811 1.00 81.12 88 HIS A N 1
ATOM 679 C CA . HIS A 1 88 ? 37.295 -7.890 -31.679 1.00 81.12 88 HIS A CA 1
ATOM 680 C C . HIS A 1 88 ? 37.875 -7.868 -30.252 1.00 81.12 88 HIS A C 1
ATOM 682 O O . HIS A 1 88 ? 38.798 -8.619 -29.967 1.00 81.12 88 HIS A O 1
ATOM 688 N N . THR A 1 89 ? 37.335 -7.029 -29.365 1.00 79.38 89 THR A N 1
ATOM 689 C CA . THR A 1 89 ? 37.684 -6.968 -27.936 1.00 79.38 89 THR A CA 1
ATOM 690 C C . THR A 1 89 ? 36.817 -7.880 -27.062 1.00 79.38 89 THR A C 1
ATOM 692 O O . THR A 1 89 ? 36.943 -7.841 -25.846 1.00 79.38 89 THR A O 1
ATOM 695 N N . GLY A 1 90 ? 35.896 -8.654 -27.649 1.00 80.06 90 GLY A N 1
ATOM 696 C CA . GLY A 1 90 ? 34.957 -9.501 -26.902 1.00 80.06 90 GLY A CA 1
ATOM 697 C C . GLY A 1 90 ? 33.670 -8.797 -26.456 1.00 80.06 90 GLY A C 1
ATOM 698 O O . GLY A 1 90 ? 32.820 -9.428 -25.838 1.00 80.06 90 GLY A O 1
ATOM 699 N N . ASN A 1 91 ? 33.475 -7.523 -26.814 1.00 79.75 91 ASN A N 1
ATOM 700 C CA . ASN A 1 91 ? 32.244 -6.786 -26.509 1.00 79.75 91 ASN A CA 1
ATOM 701 C C . ASN A 1 91 ? 31.119 -7.082 -27.517 1.00 79.75 91 ASN A C 1
ATOM 703 O O . ASN A 1 91 ? 31.367 -7.277 -28.711 1.00 79.75 91 ASN A O 1
ATOM 707 N N . HIS A 1 92 ? 29.865 -7.037 -27.054 1.00 82.81 92 HIS A N 1
ATOM 708 C CA . HIS A 1 92 ? 28.683 -7.246 -27.903 1.00 82.81 92 HIS A CA 1
ATOM 709 C C . HIS A 1 92 ? 28.499 -6.152 -28.973 1.00 82.81 92 HIS A C 1
ATOM 711 O O . HIS A 1 92 ? 27.935 -6.408 -30.033 1.00 82.81 92 HIS A O 1
ATOM 717 N N . SER A 1 93 ? 29.022 -4.947 -28.730 1.00 84.50 93 SER A N 1
ATOM 718 C CA . SER A 1 93 ? 29.033 -3.827 -29.676 1.00 84.50 93 SER A CA 1
ATOM 719 C C . SER A 1 93 ? 30.426 -3.209 -29.772 1.00 84.50 93 SER A C 1
ATOM 721 O O . SER A 1 93 ? 31.191 -3.200 -28.805 1.00 84.50 93 SER A O 1
ATOM 723 N N . CYS A 1 94 ? 30.758 -2.659 -30.941 1.00 86.19 94 CYS A N 1
ATOM 724 C CA . CYS A 1 94 ? 31.923 -1.791 -31.107 1.00 86.19 94 CYS A CA 1
ATOM 725 C C . CYS A 1 94 ? 31.773 -0.469 -30.338 1.00 86.19 94 CYS A C 1
ATOM 727 O O . CYS A 1 94 ? 32.778 0.130 -29.967 1.00 86.19 94 CYS A O 1
ATOM 729 N N . PHE A 1 95 ? 30.542 -0.038 -30.052 1.00 83.38 95 PHE A N 1
ATOM 730 C CA . PHE A 1 95 ? 30.237 1.161 -29.268 1.00 83.38 95 PHE A CA 1
ATOM 731 C C . PHE A 1 95 ? 30.122 0.835 -27.774 1.00 83.38 95 PHE A C 1
ATOM 733 O O . PHE A 1 95 ? 29.127 1.155 -27.138 1.00 83.38 95 PHE A O 1
ATOM 740 N N . CYS A 1 96 ? 31.116 0.138 -27.224 1.00 74.12 96 CYS A N 1
ATOM 741 C CA . CYS A 1 96 ? 31.122 -0.304 -25.824 1.00 74.12 96 CYS A CA 1
ATOM 742 C C . CYS A 1 96 ? 31.441 0.816 -24.822 1.00 74.12 96 CYS A C 1
ATOM 744 O O . CYS A 1 96 ? 31.039 0.738 -23.667 1.00 74.12 96 CYS A O 1
ATOM 746 N N . ILE A 1 97 ? 32.140 1.863 -25.264 1.00 69.00 97 ILE A N 1
ATOM 747 C CA . ILE A 1 97 ? 32.417 3.056 -24.465 1.00 69.00 97 ILE A CA 1
ATOM 748 C C . ILE A 1 97 ? 31.386 4.102 -24.875 1.00 69.00 97 ILE A C 1
ATOM 750 O O . ILE A 1 97 ? 31.552 4.792 -25.881 1.00 69.00 97 ILE A O 1
ATOM 754 N N . GLN A 1 98 ? 30.290 4.167 -24.129 1.00 64.44 98 GLN A N 1
ATOM 755 C CA . GLN A 1 98 ? 29.265 5.190 -24.296 1.00 64.44 98 GLN A CA 1
ATOM 756 C C . GLN A 1 98 ? 29.403 6.189 -23.152 1.00 64.44 98 GLN A C 1
ATOM 758 O O . GLN A 1 98 ? 29.604 5.794 -22.003 1.00 64.44 98 GLN A O 1
ATOM 763 N N . ALA A 1 99 ? 29.289 7.484 -23.456 1.00 56.53 99 ALA A N 1
ATOM 764 C CA . ALA A 1 99 ? 28.964 8.444 -22.408 1.00 56.53 99 ALA A CA 1
ATOM 765 C C . ALA A 1 99 ? 27.674 7.967 -21.732 1.00 56.53 99 ALA A C 1
ATOM 767 O O . ALA A 1 99 ? 26.806 7.425 -22.422 1.00 56.53 99 ALA A O 1
ATOM 768 N N . SER A 1 100 ? 27.549 8.136 -20.413 1.00 48.94 100 SER A N 1
ATOM 769 C CA . SER A 1 100 ? 26.311 7.775 -19.732 1.00 48.94 100 SER A CA 1
ATOM 770 C C . SER A 1 100 ? 25.166 8.598 -20.326 1.00 48.94 100 SER A C 1
ATOM 772 O O . SER A 1 100 ? 24.947 9.768 -20.021 1.00 48.94 100 SER A O 1
ATOM 774 N N . ILE A 1 101 ? 24.409 7.970 -21.223 1.00 54.56 101 ILE A N 1
ATOM 775 C CA . ILE A 1 101 ? 23.019 8.338 -21.427 1.00 54.56 101 ILE A CA 1
ATOM 776 C C . ILE A 1 101 ? 22.403 8.172 -20.037 1.00 54.56 101 ILE A C 1
ATOM 778 O O . ILE A 1 101 ? 22.708 7.180 -19.368 1.00 54.56 101 ILE A O 1
ATOM 782 N N . LYS A 1 102 ? 21.626 9.162 -19.568 1.00 56.16 102 LYS A N 1
ATOM 783 C CA . LYS A 1 102 ? 20.893 9.085 -18.291 1.00 56.16 102 LYS A CA 1
ATOM 784 C C . LYS A 1 102 ? 20.429 7.642 -18.069 1.00 56.16 102 LYS A C 1
ATOM 786 O O . LYS A 1 102 ? 19.828 7.073 -18.983 1.00 56.16 102 LYS A O 1
ATOM 791 N N . ALA A 1 103 ? 20.787 7.063 -16.919 1.00 62.88 103 ALA A N 1
ATOM 792 C CA . ALA A 1 103 ? 20.562 5.651 -16.627 1.00 62.88 103 ALA A CA 1
ATOM 793 C C . ALA A 1 103 ? 19.136 5.256 -17.030 1.00 62.88 103 ALA A C 1
ATOM 795 O O . ALA A 1 103 ? 18.178 5.952 -16.691 1.00 62.88 103 ALA A O 1
ATOM 796 N N . ASN A 1 104 ? 19.002 4.181 -17.803 1.00 73.69 104 ASN A N 1
ATOM 797 C CA . ASN A 1 104 ? 17.697 3.668 -18.200 1.00 73.69 104 ASN A CA 1
ATOM 798 C C . ASN A 1 104 ? 17.415 2.359 -17.461 1.00 73.69 104 ASN A C 1
ATOM 800 O O . ASN A 1 104 ? 18.329 1.664 -17.008 1.00 73.69 104 ASN A O 1
ATOM 804 N N . LEU A 1 105 ? 16.134 2.018 -17.345 1.00 78.56 105 LEU A N 1
ATOM 805 C CA . LEU A 1 105 ? 15.696 0.885 -16.535 1.00 78.56 105 LEU A CA 1
ATOM 806 C C . LEU A 1 105 ? 16.300 -0.451 -17.002 1.00 78.56 105 LEU A C 1
ATOM 808 O O . LEU A 1 105 ? 16.554 -1.321 -16.174 1.00 78.56 105 LEU A O 1
ATOM 812 N N . ALA A 1 106 ? 16.597 -0.598 -18.299 1.00 79.38 106 ALA A N 1
ATOM 813 C CA . ALA A 1 106 ? 17.237 -1.796 -18.840 1.00 79.38 106 ALA A CA 1
ATOM 814 C C . ALA A 1 106 ? 18.669 -1.961 -18.305 1.00 79.38 106 ALA A C 1
ATOM 816 O O . ALA A 1 106 ? 18.993 -3.002 -17.736 1.00 79.38 106 ALA A O 1
ATOM 817 N N . THR A 1 107 ? 19.490 -0.908 -18.399 1.00 80.38 107 THR A N 1
ATOM 818 C CA . THR A 1 107 ? 20.862 -0.913 -17.860 1.00 80.38 107 THR A CA 1
ATOM 819 C C . THR A 1 107 ? 20.894 -1.129 -16.345 1.00 80.38 107 THR A C 1
ATOM 821 O O . THR A 1 107 ? 21.735 -1.878 -15.851 1.00 80.38 107 THR A O 1
ATOM 824 N N . LEU A 1 108 ? 19.945 -0.541 -15.604 1.00 84.50 108 LEU A N 1
ATOM 825 C CA . LEU A 1 108 ? 19.811 -0.752 -14.160 1.00 84.50 108 LEU A CA 1
ATOM 826 C C . LEU A 1 108 ? 19.447 -2.206 -13.828 1.00 84.50 108 LEU A C 1
ATOM 828 O O . LEU A 1 108 ? 20.065 -2.812 -12.957 1.00 84.50 108 LEU A O 1
ATOM 832 N N . THR A 1 109 ? 18.471 -2.776 -14.538 1.00 87.94 109 THR A N 1
ATOM 833 C CA . THR A 1 109 ? 18.008 -4.154 -14.314 1.00 87.94 109 THR A CA 1
ATOM 834 C C . THR A 1 109 ? 19.123 -5.164 -14.577 1.00 87.94 109 THR A C 1
ATOM 836 O O . THR A 1 109 ? 19.329 -6.077 -13.777 1.00 87.94 109 THR A O 1
ATOM 839 N N . GLU A 1 110 ? 19.882 -4.981 -15.661 1.00 85.69 110 GLU A N 1
ATOM 840 C CA . GLU A 1 110 ? 21.033 -5.826 -15.988 1.00 85.69 110 GLU A CA 1
ATOM 841 C C . GLU A 1 110 ? 22.137 -5.704 -14.929 1.00 85.69 110 GLU A C 1
ATOM 843 O O . GLU A 1 110 ? 22.668 -6.717 -14.464 1.00 85.69 110 GLU A O 1
ATOM 848 N N . HIS A 1 111 ? 22.422 -4.479 -14.474 1.00 86.56 111 HIS A N 1
ATOM 849 C CA . HIS A 1 111 ? 23.376 -4.248 -13.397 1.00 86.56 111 HIS A CA 1
ATOM 850 C C . HIS A 1 111 ? 22.958 -4.946 -12.097 1.00 86.56 111 HIS A C 1
ATOM 852 O O . HIS A 1 111 ? 23.756 -5.695 -11.537 1.00 86.56 111 HIS A O 1
ATOM 858 N N . ILE A 1 112 ? 21.712 -4.771 -11.641 1.00 91.12 112 ILE A N 1
ATOM 859 C CA . ILE A 1 112 ? 21.188 -5.435 -10.436 1.00 91.12 112 ILE A CA 1
ATOM 860 C C . ILE A 1 112 ? 21.300 -6.956 -10.582 1.00 91.12 112 ILE A C 1
ATOM 862 O O . ILE A 1 112 ? 21.854 -7.615 -9.702 1.00 91.12 112 ILE A O 1
ATOM 866 N N . LYS A 1 113 ? 20.869 -7.511 -11.721 1.00 91.12 113 LYS A N 1
ATOM 867 C CA . LYS A 1 113 ? 20.922 -8.956 -11.988 1.00 91.12 113 LYS A CA 1
ATOM 868 C C . LYS A 1 113 ? 22.345 -9.511 -11.926 1.00 91.12 113 LYS A C 1
ATOM 870 O O . LYS A 1 113 ? 22.557 -10.593 -11.381 1.00 91.12 113 LYS A O 1
ATOM 875 N N . SER A 1 114 ? 23.332 -8.761 -12.425 1.00 90.38 114 SER A N 1
ATOM 876 C CA . SER A 1 114 ? 24.745 -9.168 -12.383 1.00 90.38 114 SER A CA 1
ATOM 877 C C . SER A 1 114 ? 25.286 -9.385 -10.962 1.00 90.38 114 SER A C 1
ATOM 879 O O . SER A 1 114 ? 26.271 -10.096 -10.788 1.00 90.38 114 SER A O 1
ATOM 881 N N . LYS A 1 115 ? 24.625 -8.816 -9.943 1.00 91.81 115 LYS A N 1
ATOM 882 C CA . LYS A 1 115 ? 25.031 -8.862 -8.532 1.00 91.81 115 LYS A CA 1
ATOM 883 C C . LYS A 1 115 ? 24.477 -10.047 -7.745 1.00 91.81 115 LYS A C 1
ATOM 885 O O . LYS A 1 115 ? 24.752 -10.143 -6.554 1.00 91.81 115 LYS A O 1
ATOM 890 N N . ILE A 1 116 ? 23.729 -10.959 -8.372 1.00 88.94 116 ILE A N 1
ATOM 891 C CA . ILE A 1 116 ? 23.043 -12.062 -7.674 1.00 88.94 116 ILE A CA 1
ATOM 892 C C . ILE A 1 116 ? 23.978 -12.971 -6.860 1.00 88.94 116 ILE A C 1
ATOM 894 O O . ILE A 1 116 ? 23.551 -13.518 -5.847 1.00 88.94 116 ILE A O 1
ATOM 898 N N . ASN A 1 117 ? 25.245 -13.105 -7.264 1.00 88.44 117 ASN A N 1
ATOM 899 C CA . ASN A 1 117 ? 26.250 -13.925 -6.576 1.00 88.44 117 ASN A CA 1
ATOM 900 C C . ASN A 1 117 ? 27.178 -13.116 -5.653 1.00 88.44 117 ASN A C 1
ATOM 902 O O . ASN A 1 117 ? 28.022 -13.703 -4.986 1.00 88.44 117 ASN A O 1
ATOM 906 N N . ASP A 1 118 ? 27.029 -11.791 -5.599 1.00 88.94 118 ASP A N 1
ATOM 907 C CA . ASP A 1 118 ? 27.880 -10.924 -4.782 1.00 88.94 118 ASP A CA 1
ATOM 908 C C . ASP A 1 118 ? 27.340 -10.868 -3.344 1.00 88.94 118 ASP A C 1
ATOM 910 O O . ASP A 1 118 ? 26.128 -10.901 -3.126 1.00 88.94 118 ASP A O 1
ATOM 914 N N . ASP A 1 119 ? 28.203 -10.671 -2.348 1.00 90.31 119 ASP A N 1
ATOM 915 C CA . ASP A 1 119 ? 27.790 -10.422 -0.951 1.00 90.31 119 ASP A CA 1
ATOM 916 C C . ASP A 1 119 ? 27.382 -8.961 -0.685 1.00 90.31 119 ASP A C 1
ATOM 918 O O . ASP A 1 119 ? 27.259 -8.514 0.452 1.00 90.31 119 ASP A O 1
ATOM 922 N N . SER A 1 120 ? 27.148 -8.199 -1.755 1.00 92.00 120 SER A N 1
ATOM 923 C CA . SER A 1 120 ? 26.578 -6.853 -1.686 1.00 92.00 120 SER A CA 1
ATOM 924 C C . SER A 1 120 ? 25.115 -6.878 -1.227 1.00 92.00 120 SER A C 1
ATOM 926 O O . SER A 1 120 ? 24.419 -7.876 -1.419 1.00 92.00 120 SER A O 1
ATOM 928 N N . TYR A 1 121 ? 24.618 -5.746 -0.716 1.00 92.75 121 TYR A N 1
ATOM 929 C CA . TYR A 1 121 ? 23.198 -5.553 -0.383 1.00 92.75 121 TYR A CA 1
ATOM 930 C C . TYR A 1 121 ? 22.266 -6.037 -1.507 1.00 92.75 121 TYR A C 1
ATOM 932 O O . TYR A 1 121 ? 21.359 -6.834 -1.279 1.00 92.75 121 TYR A O 1
ATOM 940 N N . THR A 1 122 ? 22.572 -5.645 -2.746 1.00 92.69 122 THR A N 1
ATOM 941 C CA . THR A 1 122 ? 21.848 -6.041 -3.959 1.00 92.69 122 THR A CA 1
ATOM 942 C C . THR A 1 122 ? 21.834 -7.552 -4.186 1.00 92.69 122 THR A C 1
ATOM 944 O O . THR A 1 122 ? 20.826 -8.103 -4.625 1.00 92.69 122 THR A O 1
ATOM 947 N N . GLY A 1 123 ? 22.939 -8.245 -3.905 1.00 91.81 123 GLY A N 1
ATOM 948 C CA . GLY A 1 123 ? 23.011 -9.702 -4.014 1.00 91.81 123 GLY A CA 1
ATOM 949 C C . GLY A 1 123 ? 22.234 -10.407 -2.902 1.00 91.81 123 GLY A C 1
ATOM 950 O O . GLY A 1 123 ? 21.469 -11.329 -3.180 1.00 91.81 123 GLY A O 1
ATOM 951 N N . ILE A 1 124 ? 22.351 -9.924 -1.661 1.00 92.06 124 ILE A N 1
ATOM 952 C CA . ILE A 1 124 ? 21.614 -10.449 -0.501 1.00 92.06 124 ILE A CA 1
ATOM 953 C C . ILE A 1 124 ? 20.102 -10.324 -0.715 1.00 92.06 124 ILE A C 1
ATOM 955 O O . ILE A 1 124 ? 19.385 -11.303 -0.511 1.00 92.06 124 ILE A O 1
ATOM 959 N N . MET A 1 125 ? 19.619 -9.163 -1.164 1.00 94.38 125 MET A N 1
ATOM 960 C CA . MET A 1 125 ? 18.192 -8.929 -1.413 1.00 94.38 125 MET A CA 1
ATOM 961 C C . MET A 1 125 ? 17.636 -9.838 -2.511 1.00 94.38 125 MET A C 1
ATOM 963 O O . MET A 1 125 ? 16.570 -10.421 -2.345 1.00 94.38 125 MET A O 1
ATOM 967 N N . GLN A 1 126 ? 18.384 -10.043 -3.598 1.00 94.00 126 GLN A N 1
ATOM 968 C CA . GLN A 1 126 ? 17.972 -10.964 -4.663 1.00 94.00 126 GLN A CA 1
ATOM 969 C C . GLN A 1 126 ? 17.929 -12.424 -4.198 1.00 94.00 126 GLN A C 1
ATOM 971 O O . GLN A 1 126 ? 17.028 -13.162 -4.587 1.00 94.00 126 GLN A O 1
ATOM 976 N N . ARG A 1 127 ? 18.872 -12.853 -3.348 1.00 93.00 127 ARG A N 1
ATOM 977 C CA . ARG A 1 127 ? 18.872 -14.212 -2.778 1.00 93.00 127 ARG A CA 1
ATOM 978 C C . ARG A 1 127 ? 17.801 -14.418 -1.699 1.00 93.00 127 ARG A C 1
ATOM 980 O O . ARG A 1 127 ? 17.493 -15.562 -1.380 1.00 93.00 127 ARG A O 1
ATOM 987 N N . ASN A 1 128 ? 17.223 -13.341 -1.162 1.00 91.00 128 ASN A N 1
ATOM 988 C CA . ASN A 1 128 ? 16.184 -13.361 -0.130 1.00 91.00 128 ASN A CA 1
ATOM 989 C C . ASN A 1 128 ? 14.954 -12.555 -0.587 1.00 91.00 128 ASN A C 1
ATOM 991 O O . ASN A 1 128 ? 14.687 -11.474 -0.054 1.00 91.00 128 ASN A O 1
ATOM 995 N N . PRO A 1 129 ? 14.176 -13.057 -1.562 1.00 86.75 129 PRO A N 1
ATOM 996 C CA . PRO A 1 129 ? 13.109 -12.282 -2.191 1.00 86.75 129 PRO A CA 1
ATOM 997 C C . PRO A 1 129 ? 12.025 -11.821 -1.206 1.00 86.75 129 PRO A C 1
ATOM 999 O O . PRO A 1 129 ? 11.432 -10.770 -1.408 1.00 86.75 129 PRO A O 1
ATOM 1002 N N . GLN A 1 130 ? 11.774 -12.538 -0.109 1.00 86.62 130 GLN A N 1
ATOM 1003 C CA . GLN A 1 130 ? 10.825 -12.094 0.921 1.00 86.62 130 GLN A CA 1
ATOM 1004 C C . GLN A 1 130 ? 11.313 -10.840 1.659 1.00 86.62 130 GLN A C 1
ATOM 1006 O O . GLN A 1 130 ? 10.504 -9.976 1.985 1.00 86.62 130 GLN A O 1
ATOM 1011 N N . LEU A 1 131 ? 12.625 -10.716 1.884 1.00 83.62 131 LEU A N 1
ATOM 1012 C CA . LEU A 1 131 ? 13.221 -9.524 2.486 1.00 83.62 131 LEU A CA 1
ATOM 1013 C C . LEU A 1 131 ? 13.188 -8.347 1.502 1.00 83.62 131 LEU A C 1
ATOM 1015 O O . LEU A 1 131 ? 12.815 -7.241 1.885 1.00 83.62 131 LEU A O 1
ATOM 1019 N N . ALA A 1 132 ? 13.487 -8.601 0.224 1.00 89.94 132 ALA A N 1
ATOM 1020 C CA . ALA A 1 132 ? 13.335 -7.598 -0.827 1.00 89.94 132 ALA A CA 1
ATOM 1021 C C . ALA A 1 132 ? 11.877 -7.126 -0.957 1.00 89.94 132 ALA A C 1
ATOM 1023 O O . ALA A 1 132 ? 11.632 -5.934 -1.095 1.00 89.94 132 ALA A O 1
ATOM 1024 N N . LEU A 1 133 ? 10.900 -8.035 -0.851 1.00 90.44 133 LEU A N 1
ATOM 1025 C CA . LEU A 1 133 ? 9.477 -7.693 -0.864 1.00 90.44 133 LEU A CA 1
ATOM 1026 C C . LEU A 1 133 ? 9.066 -6.859 0.357 1.00 90.44 133 LEU A C 1
ATOM 1028 O O . LEU A 1 133 ? 8.285 -5.923 0.215 1.00 90.44 133 LEU A O 1
ATOM 1032 N N . ALA A 1 134 ? 9.594 -7.171 1.543 1.00 81.56 134 ALA A N 1
ATOM 1033 C CA . ALA A 1 134 ? 9.361 -6.356 2.733 1.00 81.56 134 ALA A CA 1
ATOM 1034 C C . ALA A 1 134 ? 9.869 -4.920 2.526 1.00 81.56 134 ALA A C 1
ATOM 1036 O O . ALA A 1 134 ? 9.125 -3.978 2.789 1.00 81.56 134 ALA A O 1
ATOM 1037 N N . LYS A 1 135 ? 11.070 -4.759 1.947 1.00 94.19 135 LYS A N 1
ATOM 1038 C CA . LYS A 1 135 ? 11.585 -3.448 1.530 1.00 94.19 135 LYS A CA 1
ATOM 1039 C C . LYS A 1 135 ? 10.673 -2.775 0.506 1.00 94.19 135 LYS A C 1
ATOM 1041 O O . LYS A 1 135 ? 10.300 -1.637 0.719 1.00 94.19 135 LYS A O 1
ATOM 1046 N N . VAL A 1 136 ? 10.212 -3.472 -0.538 1.00 95.62 136 VAL A N 1
ATOM 1047 C CA . VAL A 1 136 ? 9.238 -2.909 -1.504 1.00 95.62 136 VAL A CA 1
ATOM 1048 C C . VAL A 1 136 ? 8.010 -2.327 -0.800 1.00 95.62 136 VAL A C 1
ATOM 1050 O O . VAL A 1 136 ? 7.530 -1.265 -1.186 1.00 95.62 136 VAL A O 1
ATOM 1053 N N . MET A 1 137 ? 7.489 -3.009 0.221 1.00 88.50 137 MET A N 1
ATOM 1054 C CA . MET A 1 137 ? 6.351 -2.502 0.986 1.00 88.50 137 MET A CA 1
ATOM 1055 C C . MET A 1 137 ? 6.710 -1.265 1.817 1.00 88.50 137 MET A C 1
ATOM 1057 O O . MET A 1 137 ? 5.905 -0.341 1.867 1.00 88.50 137 MET A O 1
ATOM 1061 N N . GLU A 1 138 ? 7.882 -1.246 2.451 1.00 81.75 138 GLU A N 1
ATOM 1062 C CA . GLU A 1 138 ? 8.406 -0.102 3.211 1.00 81.75 138 GLU A CA 1
ATOM 1063 C C . GLU A 1 138 ? 8.583 1.134 2.318 1.00 81.75 138 GLU A C 1
ATOM 1065 O O . GLU A 1 138 ? 7.935 2.148 2.566 1.00 81.75 138 GLU A O 1
ATOM 1070 N N . GLU A 1 139 ? 9.315 1.007 1.207 1.00 92.88 139 GLU A N 1
ATOM 1071 C CA . GLU A 1 139 ? 9.560 2.110 0.264 1.00 92.88 139 GLU A CA 1
ATOM 1072 C C . GLU A 1 139 ? 8.250 2.620 -0.356 1.00 92.88 139 GLU A C 1
ATOM 1074 O O . GLU A 1 139 ? 8.065 3.806 -0.613 1.00 92.88 139 GLU A O 1
ATOM 1079 N N . PHE A 1 140 ? 7.279 1.728 -0.593 1.00 92.44 140 PHE A N 1
ATOM 1080 C CA . PHE A 1 140 ? 5.961 2.136 -1.078 1.00 92.44 140 PHE A CA 1
ATOM 1081 C C . PHE A 1 140 ? 5.224 3.011 -0.056 1.00 92.44 140 PHE A C 1
ATOM 1083 O O . PHE A 1 140 ? 4.552 3.973 -0.438 1.00 92.44 140 PHE A O 1
ATOM 1090 N N . TRP A 1 141 ? 5.351 2.706 1.238 1.00 75.62 141 TRP A N 1
ATOM 1091 C CA . TRP A 1 141 ? 4.821 3.567 2.292 1.00 75.62 141 TRP A CA 1
ATOM 1092 C C . TRP A 1 141 ? 5.566 4.898 2.371 1.00 75.62 141 TRP A C 1
ATOM 1094 O O . TRP A 1 141 ? 4.912 5.926 2.549 1.00 75.62 141 TRP A O 1
ATOM 1104 N N . GLU A 1 142 ? 6.884 4.905 2.185 1.00 77.75 142 GLU A N 1
ATOM 1105 C CA . GLU A 1 142 ? 7.689 6.130 2.161 1.00 77.75 142 GLU A CA 1
ATOM 1106 C C . GLU A 1 142 ? 7.321 7.014 0.966 1.00 77.75 142 GLU A C 1
ATOM 1108 O O . GLU A 1 142 ? 7.079 8.203 1.149 1.00 77.75 142 GLU A O 1
ATOM 1113 N N . VAL A 1 143 ? 7.081 6.448 -0.223 1.00 87.44 143 VAL A N 1
ATOM 1114 C CA . VAL A 1 143 ? 6.526 7.188 -1.372 1.00 87.44 143 VAL A CA 1
ATOM 1115 C C . VAL A 1 143 ? 5.192 7.852 -1.022 1.00 87.44 143 VAL A C 1
ATOM 1117 O O . VAL A 1 143 ? 4.981 9.013 -1.378 1.00 87.44 143 VAL A O 1
ATOM 1120 N N . ILE A 1 144 ? 4.293 7.143 -0.330 1.00 84.81 144 ILE A N 1
ATOM 1121 C CA . ILE A 1 144 ? 2.985 7.681 0.082 1.00 84.81 144 ILE A CA 1
ATOM 1122 C C . ILE A 1 144 ? 3.140 8.804 1.116 1.00 84.81 144 ILE A C 1
ATOM 1124 O O . ILE A 1 144 ? 2.392 9.780 1.070 1.00 84.81 144 ILE A O 1
ATOM 1128 N N . ALA A 1 145 ? 4.064 8.649 2.063 1.00 75.88 145 ALA A N 1
ATOM 1129 C CA . ALA A 1 145 ? 4.256 9.570 3.179 1.00 75.88 145 ALA A CA 1
ATOM 1130 C C . ALA A 1 145 ? 5.200 10.745 2.861 1.00 75.88 145 ALA A C 1
ATOM 1132 O O . ALA A 1 145 ? 5.209 11.736 3.592 1.00 75.88 145 ALA A O 1
ATOM 1133 N N . SER A 1 146 ? 6.002 10.637 1.801 1.00 77.56 146 SER A N 1
ATOM 1134 C CA . SER A 1 146 ? 7.059 11.593 1.476 1.00 77.56 146 SER A CA 1
ATOM 1135 C C . SER A 1 146 ? 6.537 12.957 1.042 1.00 77.56 146 SER A C 1
ATOM 1137 O O . SER A 1 146 ? 5.525 13.097 0.353 1.00 77.56 146 SER A O 1
ATOM 1139 N N . HIS A 1 147 ? 7.286 13.990 1.426 1.00 76.44 147 HIS A N 1
ATOM 1140 C CA . HIS A 1 147 ? 7.109 15.336 0.896 1.00 76.44 147 HIS A CA 1
ATOM 1141 C C . HIS A 1 147 ? 7.687 15.430 -0.527 1.00 76.44 147 HIS A C 1
ATOM 1143 O O . HIS A 1 147 ? 8.560 14.651 -0.913 1.00 76.44 147 HIS A O 1
ATOM 1149 N N . GLN A 1 148 ? 7.245 16.429 -1.293 1.00 71.62 148 GLN A N 1
ATOM 1150 C CA . GLN A 1 148 ? 7.565 16.585 -2.720 1.00 71.62 148 GLN A CA 1
ATOM 1151 C C . GLN A 1 148 ? 9.077 16.595 -3.039 1.00 71.62 148 GLN A C 1
ATOM 1153 O O . GLN A 1 148 ? 9.477 16.150 -4.114 1.00 71.62 148 GLN A O 1
ATOM 1158 N N . ASP A 1 149 ? 9.914 17.037 -2.095 1.00 78.25 149 ASP A N 1
ATOM 1159 C CA . ASP A 1 149 ? 11.375 17.106 -2.246 1.00 78.25 149 ASP A CA 1
ATOM 1160 C C . ASP A 1 149 ? 12.071 15.734 -2.167 1.00 78.25 149 ASP A C 1
ATOM 1162 O O . ASP A 1 149 ? 13.144 15.555 -2.742 1.00 78.25 149 ASP A O 1
ATOM 1166 N N . TYR A 1 150 ? 11.455 14.752 -1.498 1.00 78.38 150 TYR A N 1
ATOM 1167 C CA . TYR A 1 150 ? 12.011 13.403 -1.305 1.00 78.38 150 TYR A CA 1
ATOM 1168 C C . TYR A 1 150 ? 11.369 12.356 -2.211 1.00 78.38 150 TYR A C 1
ATOM 1170 O O . TYR A 1 150 ? 11.930 11.284 -2.412 1.00 78.38 150 TYR A O 1
ATOM 1178 N N . GLN A 1 151 ? 10.237 12.687 -2.831 1.00 84.44 151 GLN A N 1
ATOM 1179 C CA . GLN A 1 151 ? 9.425 11.745 -3.593 1.00 84.44 151 GLN A CA 1
ATOM 1180 C C . GLN A 1 151 ? 10.196 11.031 -4.717 1.00 84.44 151 GLN A C 1
ATOM 1182 O O . GLN A 1 151 ? 9.949 9.859 -4.991 1.00 84.44 151 GLN A O 1
ATOM 1187 N N . VAL A 1 152 ? 11.163 11.708 -5.351 1.00 88.12 152 VAL A N 1
ATOM 1188 C CA . VAL A 1 152 ? 12.046 11.091 -6.359 1.00 88.12 152 VAL A CA 1
ATOM 1189 C C . VAL A 1 152 ? 12.974 10.038 -5.745 1.00 88.12 152 VAL A C 1
ATOM 1191 O O . VAL A 1 152 ? 13.194 9.008 -6.382 1.00 88.12 152 VAL A O 1
ATOM 1194 N N . SER A 1 153 ? 13.507 10.273 -4.542 1.00 87.81 153 SER A N 1
ATOM 1195 C CA . SER A 1 153 ? 14.363 9.305 -3.842 1.00 87.81 153 SER A CA 1
ATOM 1196 C C . SER A 1 153 ? 13.556 8.071 -3.464 1.00 87.81 153 SER A C 1
ATOM 1198 O O . SER A 1 153 ? 13.890 6.986 -3.923 1.00 87.81 153 SER A O 1
ATOM 1200 N N . GLU A 1 154 ? 12.417 8.260 -2.794 1.00 90.69 154 GLU A N 1
ATOM 1201 C CA . GLU A 1 154 ? 11.577 7.138 -2.349 1.00 90.69 154 GLU A CA 1
ATOM 1202 C C . GLU A 1 154 ? 11.055 6.314 -3.533 1.00 90.69 154 GLU A C 1
ATOM 1204 O O . GLU A 1 154 ? 11.017 5.085 -3.514 1.00 90.69 154 GLU A O 1
ATOM 1209 N N . CYS A 1 155 ? 10.695 6.980 -4.639 1.00 93.19 155 CYS A N 1
ATOM 1210 C CA . CYS A 1 155 ? 10.312 6.266 -5.855 1.00 93.19 155 CYS A CA 1
ATOM 1211 C C . CYS A 1 155 ? 11.490 5.466 -6.424 1.00 93.19 155 CYS A C 1
ATOM 1213 O O . CYS A 1 155 ? 11.293 4.362 -6.930 1.00 93.19 155 CYS A O 1
ATOM 1215 N N . SER A 1 156 ? 12.705 6.011 -6.370 1.00 92.00 156 SER A N 1
ATOM 1216 C CA . SER A 1 156 ? 13.903 5.319 -6.850 1.00 92.00 156 SER A CA 1
ATOM 1217 C C . SER A 1 156 ? 14.184 4.069 -6.021 1.00 92.00 156 SER A C 1
ATOM 1219 O O . SER A 1 156 ? 14.401 3.002 -6.601 1.00 92.00 156 SER A O 1
ATOM 1221 N N . ASP A 1 157 ? 14.104 4.173 -4.696 1.00 93.75 157 ASP A N 1
ATOM 1222 C CA . ASP A 1 157 ? 14.328 3.056 -3.784 1.00 93.75 157 ASP A CA 1
ATOM 1223 C C . ASP A 1 157 ? 13.247 1.981 -3.947 1.00 93.75 157 ASP A C 1
ATOM 1225 O O . ASP A 1 157 ? 13.573 0.797 -4.096 1.00 93.75 157 ASP A O 1
ATOM 1229 N N . LEU A 1 158 ? 11.978 2.373 -4.096 1.00 96.12 158 LEU A N 1
ATOM 1230 C CA . LEU A 1 158 ? 10.892 1.456 -4.452 1.00 96.12 158 LEU A CA 1
ATOM 1231 C C . LEU A 1 158 ? 11.200 0.668 -5.736 1.00 96.12 158 LEU A C 1
ATOM 1233 O O . LEU A 1 158 ? 11.059 -0.559 -5.770 1.00 96.12 158 LEU A O 1
ATOM 1237 N N . PHE A 1 159 ? 11.629 1.352 -6.801 1.00 93.56 159 PHE A N 1
ATOM 1238 C CA . PHE A 1 159 ? 11.938 0.704 -8.078 1.00 93.56 159 PHE A CA 1
ATOM 1239 C C . PHE A 1 159 ? 13.126 -0.256 -7.969 1.00 93.56 159 PHE A C 1
ATOM 1241 O O . PHE A 1 159 ? 13.078 -1.355 -8.528 1.00 93.56 159 PHE A O 1
ATOM 1248 N N . VAL A 1 160 ? 14.182 0.127 -7.253 1.00 93.75 160 VAL A N 1
ATOM 1249 C CA . VAL A 1 160 ? 15.375 -0.708 -7.074 1.00 93.75 160 VAL A CA 1
ATOM 1250 C C . VAL A 1 160 ? 15.033 -1.991 -6.312 1.00 93.75 160 VAL A C 1
ATOM 1252 O O . VAL A 1 160 ? 15.375 -3.083 -6.778 1.00 93.75 160 VAL A O 1
ATOM 1255 N N . HIS A 1 161 ? 14.303 -1.890 -5.198 1.00 96.50 161 HIS A N 1
ATOM 1256 C CA . HIS A 1 161 ? 13.888 -3.057 -4.418 1.00 96.50 161 HIS A CA 1
ATOM 1257 C C . HIS A 1 161 ? 12.906 -3.948 -5.182 1.00 96.50 161 HIS A C 1
ATOM 1259 O O . HIS A 1 161 ? 13.009 -5.175 -5.108 1.00 96.50 161 HIS A O 1
ATOM 1265 N N . LEU A 1 162 ? 12.007 -3.358 -5.978 1.00 96.00 162 LEU A N 1
ATOM 1266 C CA . LEU A 1 162 ? 11.095 -4.120 -6.829 1.00 96.00 162 LEU A CA 1
ATOM 1267 C C . LEU A 1 162 ? 11.874 -4.956 -7.847 1.00 96.00 162 LEU A C 1
ATOM 1269 O O . LEU A 1 162 ? 11.608 -6.146 -7.995 1.00 96.00 162 LEU A O 1
ATOM 1273 N N . VAL A 1 163 ? 12.878 -4.376 -8.505 1.00 95.00 163 VAL A N 1
ATOM 1274 C CA . VAL A 1 163 ? 13.719 -5.114 -9.458 1.00 95.00 163 VAL A CA 1
ATOM 1275 C C . VAL A 1 163 ? 14.519 -6.225 -8.764 1.00 95.00 163 VAL A C 1
ATOM 1277 O O . VAL A 1 163 ? 14.606 -7.331 -9.301 1.00 95.00 163 VAL A O 1
ATOM 1280 N N . MET A 1 164 ? 15.062 -5.983 -7.563 1.00 95.62 164 MET A N 1
ATOM 1281 C CA . MET A 1 164 ? 15.737 -7.028 -6.775 1.00 95.62 164 MET A CA 1
ATOM 1282 C C . MET A 1 164 ? 14.788 -8.186 -6.430 1.00 95.62 164 MET A C 1
ATOM 1284 O O . MET A 1 164 ? 15.161 -9.349 -6.586 1.00 95.62 164 MET A O 1
ATOM 1288 N N . TYR A 1 165 ? 13.559 -7.877 -6.009 1.00 96.19 165 TYR A N 1
ATOM 1289 C CA . TYR A 1 165 ? 12.527 -8.870 -5.715 1.00 96.19 165 TYR A CA 1
ATOM 1290 C C . TYR A 1 165 ? 12.186 -9.717 -6.946 1.00 96.19 165 TYR A C 1
ATOM 1292 O O . TYR A 1 165 ? 12.234 -10.945 -6.878 1.00 96.19 165 TYR A O 1
ATOM 1300 N N . LEU A 1 166 ? 11.889 -9.063 -8.074 1.00 94.81 166 LEU A N 1
ATOM 1301 C CA . LEU A 1 166 ? 11.525 -9.716 -9.333 1.00 94.81 166 LEU A CA 1
ATOM 1302 C C . LEU A 1 166 ? 12.621 -10.676 -9.807 1.00 94.81 166 LEU A C 1
ATOM 1304 O O . LEU A 1 166 ? 12.340 -11.844 -10.078 1.00 94.81 166 LEU A O 1
ATOM 1308 N N . ASN A 1 167 ? 13.879 -10.224 -9.806 1.00 92.38 167 ASN A N 1
ATOM 1309 C CA . ASN A 1 167 ? 15.020 -11.077 -10.132 1.00 92.38 167 ASN A CA 1
ATOM 1310 C C . ASN A 1 167 ? 15.116 -12.291 -9.194 1.00 92.38 167 ASN A C 1
ATOM 1312 O O . ASN A 1 167 ? 15.373 -13.400 -9.663 1.00 92.38 167 ASN A O 1
ATOM 1316 N N . GLY A 1 168 ? 14.885 -12.097 -7.890 1.00 90.00 168 GLY A N 1
ATOM 1317 C CA . GLY A 1 168 ? 14.912 -13.164 -6.888 1.00 90.00 168 GLY A CA 1
ATOM 1318 C C . GLY A 1 168 ? 13.829 -14.231 -7.077 1.00 90.00 168 GLY A C 1
ATOM 1319 O O . GLY A 1 168 ? 14.057 -15.395 -6.755 1.00 90.00 168 GLY A O 1
ATOM 1320 N N . ILE A 1 169 ? 12.674 -13.869 -7.647 1.00 91.75 169 ILE A N 1
ATOM 1321 C CA . ILE A 1 169 ? 11.597 -14.814 -7.997 1.00 91.75 169 ILE A CA 1
ATOM 1322 C C . ILE A 1 169 ? 11.649 -15.294 -9.457 1.00 91.75 169 ILE A C 1
ATOM 1324 O O . ILE A 1 169 ? 10.761 -16.020 -9.898 1.00 91.75 169 ILE A O 1
ATOM 1328 N N . GLY A 1 170 ? 12.679 -14.900 -10.213 1.00 90.19 170 GLY A N 1
ATOM 1329 C CA . GLY A 1 170 ? 12.871 -15.306 -11.606 1.00 90.19 170 GLY A CA 1
ATOM 1330 C C . GLY A 1 170 ? 11.960 -14.604 -12.619 1.00 90.19 170 GLY A C 1
ATOM 1331 O O . GLY A 1 170 ? 11.837 -15.092 -13.738 1.00 90.19 170 GLY A O 1
ATOM 1332 N N . VAL A 1 171 ? 11.343 -13.477 -12.254 1.00 90.88 171 VAL A N 1
ATOM 1333 C CA . VAL A 1 171 ? 10.540 -12.640 -13.159 1.00 90.88 171 VAL A CA 1
ATOM 1334 C C . VAL A 1 171 ? 11.413 -11.518 -13.710 1.00 90.88 171 VAL A C 1
ATOM 1336 O O . VAL A 1 171 ? 12.084 -10.812 -12.960 1.00 90.88 171 VAL A O 1
ATOM 1339 N N . THR A 1 172 ? 11.410 -11.327 -15.026 1.00 86.06 172 THR A N 1
ATOM 1340 C CA . THR A 1 172 ? 12.175 -10.261 -15.676 1.00 86.06 172 THR A CA 1
ATOM 1341 C C . THR A 1 172 ? 11.306 -9.041 -15.979 1.00 86.06 172 THR A C 1
ATOM 1343 O O . THR A 1 172 ? 10.088 -9.129 -16.133 1.00 86.06 172 THR A O 1
ATOM 1346 N N . MET A 1 173 ? 11.939 -7.873 -16.132 1.00 84.31 173 MET A N 1
ATOM 1347 C CA . MET A 1 173 ? 11.243 -6.683 -16.639 1.00 84.31 173 MET A CA 1
ATOM 1348 C C . MET A 1 173 ? 10.669 -6.900 -18.044 1.00 84.31 173 MET A C 1
ATOM 1350 O O . MET A 1 173 ? 9.658 -6.296 -18.387 1.00 84.31 173 MET A O 1
ATOM 1354 N N . GLU A 1 174 ? 11.286 -7.769 -18.848 1.00 82.62 174 GLU A N 1
ATOM 1355 C CA . GLU A 1 174 ? 10.767 -8.154 -20.159 1.00 82.62 174 GLU A CA 1
ATOM 1356 C C . GLU A 1 174 ? 9.454 -8.934 -20.032 1.00 82.62 174 GLU A C 1
ATOM 1358 O O . GLU A 1 174 ? 8.512 -8.617 -20.748 1.00 82.62 174 GLU A O 1
ATOM 1363 N N . ASP A 1 175 ? 9.337 -9.860 -19.073 1.00 82.88 175 ASP A N 1
ATOM 1364 C CA . ASP A 1 175 ? 8.081 -10.575 -18.794 1.00 82.88 175 ASP A CA 1
ATOM 1365 C C . ASP A 1 175 ? 6.957 -9.600 -18.427 1.00 82.88 175 ASP A C 1
ATOM 1367 O O . ASP A 1 175 ? 5.850 -9.688 -18.958 1.00 82.88 175 ASP A O 1
ATOM 1371 N N . ILE A 1 176 ? 7.258 -8.612 -17.577 1.00 85.00 176 ILE A N 1
ATOM 1372 C CA . ILE A 1 176 ? 6.303 -7.567 -17.191 1.00 85.00 176 ILE A CA 1
ATOM 1373 C C . ILE A 1 176 ? 5.933 -6.697 -18.390 1.00 85.00 176 ILE A C 1
ATOM 1375 O O . ILE A 1 176 ? 4.757 -6.413 -18.594 1.00 85.00 176 ILE A O 1
ATOM 1379 N N . PHE A 1 177 ? 6.899 -6.261 -19.201 1.00 81.50 177 PHE A N 1
ATOM 1380 C CA . PHE A 1 177 ? 6.598 -5.466 -20.389 1.00 81.50 177 PHE A CA 1
ATOM 1381 C C . PHE A 1 177 ? 5.833 -6.262 -21.439 1.00 81.50 177 PHE A C 1
ATOM 1383 O O . PHE A 1 177 ? 4.968 -5.692 -22.095 1.00 81.50 177 PHE A O 1
ATOM 1390 N N . ASN A 1 178 ? 6.108 -7.555 -21.591 1.00 77.25 178 ASN A N 1
ATOM 1391 C CA . ASN A 1 178 ? 5.362 -8.448 -22.465 1.00 77.25 178 ASN A CA 1
ATOM 1392 C C . ASN A 1 178 ? 3.927 -8.602 -21.975 1.00 77.25 178 ASN A C 1
ATOM 1394 O O . ASN A 1 178 ? 3.013 -8.474 -22.782 1.00 77.25 178 ASN A O 1
ATOM 1398 N N . GLU A 1 179 ? 3.716 -8.765 -20.670 1.00 73.06 179 GLU A N 1
ATOM 1399 C CA . GLU A 1 179 ? 2.382 -8.781 -20.072 1.00 73.06 179 GLU A CA 1
ATOM 1400 C C . GLU A 1 179 ? 1.678 -7.426 -20.252 1.00 73.06 179 GLU A C 1
ATOM 1402 O O . GLU A 1 179 ? 0.553 -7.378 -20.735 1.00 73.06 179 GLU A O 1
ATOM 1407 N N . LEU A 1 180 ? 2.345 -6.299 -19.991 1.00 70.06 180 LEU A N 1
ATOM 1408 C CA . LEU A 1 180 ? 1.801 -4.955 -20.231 1.00 70.06 180 LEU A CA 1
ATOM 1409 C C . LEU A 1 180 ? 1.509 -4.696 -21.718 1.00 70.06 180 LEU A C 1
ATOM 1411 O O . LEU A 1 180 ? 0.540 -4.016 -22.044 1.00 70.06 180 LEU A O 1
ATOM 1415 N N . ASN A 1 181 ? 2.317 -5.231 -22.634 1.00 65.06 181 ASN A N 1
ATOM 1416 C CA . ASN A 1 181 ? 2.101 -5.155 -24.079 1.00 65.06 181 ASN A CA 1
ATOM 1417 C C . ASN A 1 181 ? 0.984 -6.101 -24.542 1.00 65.06 181 ASN A C 1
ATOM 1419 O O . ASN A 1 181 ? 0.223 -5.746 -25.438 1.00 65.06 181 ASN A O 1
ATOM 1423 N N . ALA A 1 182 ? 0.829 -7.271 -23.928 1.00 56.88 182 ALA A N 1
ATOM 1424 C CA . ALA A 1 182 ? -0.326 -8.137 -24.139 1.00 56.88 182 ALA A CA 1
ATOM 1425 C C . ALA A 1 182 ? -1.604 -7.457 -23.613 1.00 56.88 182 ALA A C 1
ATOM 1427 O O . ALA A 1 182 ? -2.662 -7.522 -24.239 1.00 56.88 182 ALA A O 1
ATOM 1428 N N . GLN A 1 183 ? -1.484 -6.717 -22.509 1.00 53.97 183 GLN A N 1
ATOM 1429 C CA . GLN A 1 183 ? -2.541 -5.905 -21.917 1.00 53.97 183 GLN A CA 1
ATOM 1430 C C . GLN A 1 183 ? -2.755 -4.559 -22.623 1.00 53.97 183 GLN A C 1
ATOM 1432 O O . GLN A 1 183 ? -3.801 -3.945 -22.396 1.00 53.97 183 GLN A O 1
ATOM 1437 N N . ARG A 1 184 ? -1.838 -4.107 -23.502 1.00 49.94 184 ARG A N 1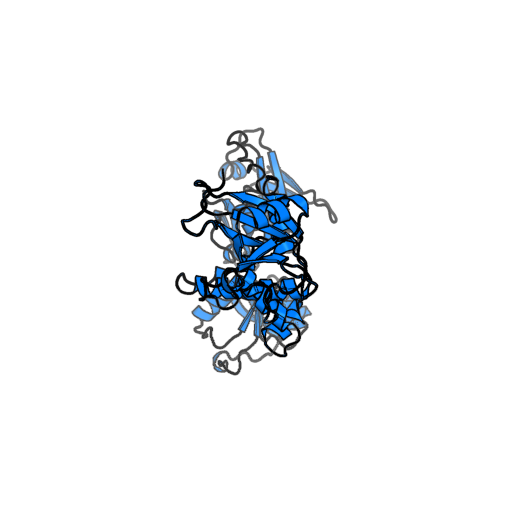
ATOM 1438 C CA . ARG A 1 184 ? -1.866 -2.763 -24.123 1.00 49.94 184 ARG A CA 1
ATOM 1439 C C . ARG A 1 184 ? -3.193 -2.445 -24.808 1.00 49.94 184 ARG A C 1
ATOM 1441 O O . ARG A 1 184 ? -3.518 -1.268 -24.906 1.00 49.94 184 ARG A O 1
ATOM 1448 N N . TRP A 1 185 ? -3.975 -3.456 -25.207 1.00 44.56 185 TRP A N 1
ATOM 1449 C CA . TRP A 1 185 ? -5.355 -3.304 -25.690 1.00 44.56 185 TRP A CA 1
ATOM 1450 C C . TRP A 1 185 ? -6.343 -4.341 -25.143 1.00 44.56 185 TRP A C 1
ATOM 1452 O O . TRP A 1 185 ? -7.322 -4.683 -25.806 1.00 44.56 185 TRP A O 1
ATOM 1462 N N . ALA A 1 186 ? -6.158 -4.800 -23.906 1.00 43.09 186 ALA A N 1
ATOM 1463 C CA . ALA A 1 186 ? -7.248 -5.393 -23.141 1.00 43.09 186 ALA A CA 1
ATOM 1464 C C . ALA A 1 186 ? -7.791 -4.332 -22.167 1.00 43.09 186 ALA A C 1
ATOM 1466 O O . ALA A 1 186 ? -7.394 -4.310 -21.000 1.00 43.09 186 ALA A O 1
ATOM 1467 N N . PRO A 1 187 ? -8.724 -3.459 -22.601 1.00 41.31 187 PRO A N 1
ATOM 1468 C CA . PRO A 1 187 ? -9.477 -2.560 -21.734 1.00 41.31 187 PRO A CA 1
ATOM 1469 C C . PRO A 1 187 ? -10.441 -3.383 -20.866 1.00 41.31 187 PRO A C 1
ATOM 1471 O O . PRO A 1 187 ? -11.654 -3.262 -20.959 1.00 41.31 187 PRO A O 1
ATOM 1474 N N . LYS A 1 188 ? -9.923 -4.310 -20.062 1.00 44.38 188 LYS A N 1
ATOM 1475 C CA . LYS A 1 188 ? -10.660 -4.976 -18.988 1.00 44.38 188 LYS A CA 1
ATOM 1476 C C . LYS A 1 188 ? -10.270 -4.382 -17.636 1.00 44.38 188 LYS A C 1
ATOM 1478 O O . LYS A 1 188 ? -11.145 -4.233 -16.789 1.00 44.38 188 LYS A O 1
ATOM 1483 N N . ILE A 1 189 ? -9.013 -3.944 -17.476 1.00 41.69 189 ILE A N 1
ATOM 1484 C CA . ILE A 1 189 ? -8.558 -3.178 -16.300 1.00 41.69 189 ILE A CA 1
ATOM 1485 C C . ILE A 1 189 ? -9.031 -1.724 -16.413 1.00 41.69 189 ILE A C 1
ATOM 1487 O O . ILE A 1 189 ? -9.742 -1.246 -15.537 1.00 41.69 189 ILE A O 1
ATOM 1491 N N . CYS A 1 190 ? -8.786 -1.090 -17.564 1.00 38.09 190 CYS A N 1
ATOM 1492 C CA . CYS A 1 190 ? -9.630 -0.012 -18.074 1.00 38.09 190 CYS A CA 1
ATOM 1493 C C . CYS A 1 190 ? -10.741 -0.621 -18.931 1.00 38.09 190 CYS A C 1
ATOM 1495 O O . CYS A 1 190 ? -10.919 -0.226 -20.080 1.00 38.09 190 CYS A O 1
ATOM 1497 N N . SER A 1 191 ? -11.525 -1.572 -18.394 1.00 35.44 191 SER A N 1
ATOM 1498 C CA . SER A 1 191 ? -12.925 -1.580 -18.841 1.00 35.44 191 SER A CA 1
ATOM 1499 C C . SER A 1 191 ? -13.360 -0.145 -18.698 1.00 35.44 191 SER A C 1
ATOM 1501 O O . SER A 1 191 ? -12.954 0.480 -17.710 1.00 35.44 191 SER A O 1
ATOM 1503 N N . LYS A 1 192 ? -14.060 0.401 -19.712 1.00 38.72 192 LYS A N 1
ATOM 1504 C CA . LYS A 1 192 ? -14.857 1.614 -19.527 1.00 38.72 192 LYS A CA 1
ATOM 1505 C C . LYS A 1 192 ? -15.259 1.540 -18.079 1.00 38.72 192 LYS A C 1
ATOM 1507 O O . LYS A 1 192 ? -15.922 0.559 -17.715 1.00 38.72 192 LYS A O 1
ATOM 1512 N N . GLN A 1 193 ? -14.742 2.460 -17.250 1.00 40.75 193 GLN A N 1
ATOM 1513 C CA . GLN A 1 193 ? -15.418 2.716 -16.007 1.00 40.75 193 GLN A CA 1
ATOM 1514 C C . GLN A 1 193 ? -16.828 2.798 -16.533 1.00 40.75 193 GLN A C 1
ATOM 1516 O O . GLN A 1 193 ? -17.132 3.645 -17.379 1.00 40.75 193 GLN A O 1
ATOM 1521 N N . ASN A 1 194 ? -17.662 1.844 -16.149 1.00 37.00 194 ASN A N 1
ATOM 1522 C CA . ASN A 1 194 ? -19.007 2.252 -15.996 1.00 37.00 194 ASN A CA 1
ATOM 1523 C C . ASN A 1 194 ? -18.788 3.364 -14.935 1.00 37.00 194 ASN A C 1
ATOM 1525 O O . ASN A 1 194 ? -18.805 3.096 -13.741 1.00 37.00 194 ASN A O 1
ATOM 1529 N N . GLU A 1 195 ? -18.559 4.625 -15.362 1.00 38.75 195 GLU A N 1
ATOM 1530 C CA . GLU A 1 195 ? -19.679 5.532 -15.506 1.00 38.75 195 GLU A CA 1
ATOM 1531 C C . GLU A 1 195 ? -20.884 4.616 -15.582 1.00 38.75 195 GLU A C 1
ATOM 1533 O O . GLU A 1 195 ? -21.316 4.154 -16.639 1.00 38.75 195 GLU A O 1
ATOM 1538 N N . ILE A 1 196 ? -21.295 4.172 -14.387 1.00 41.09 196 ILE A N 1
ATOM 1539 C CA . ILE A 1 196 ? -22.678 3.994 -14.070 1.00 41.09 196 ILE A CA 1
ATOM 1540 C C . ILE A 1 196 ? -23.182 5.296 -14.623 1.00 41.09 196 ILE A C 1
ATOM 1542 O O . ILE A 1 196 ? -22.935 6.351 -14.042 1.00 41.09 196 ILE A O 1
ATOM 1546 N N . SER A 1 197 ? -23.616 5.219 -15.882 1.00 37.69 197 SER A N 1
ATOM 1547 C CA . SER A 1 197 ? -24.118 6.351 -16.605 1.00 37.69 197 SER A CA 1
ATOM 1548 C C . SER A 1 197 ? -25.030 7.001 -15.595 1.00 37.69 197 SER A C 1
ATOM 1550 O O . SER A 1 197 ? -25.774 6.264 -14.934 1.00 37.69 197 SER A O 1
ATOM 1552 N N . ASP A 1 198 ? -24.991 8.319 -15.468 1.00 40.78 198 ASP A N 1
ATOM 1553 C CA . ASP A 1 198 ? -25.883 9.078 -14.586 1.00 40.78 198 ASP A CA 1
ATOM 1554 C C . ASP A 1 198 ? -27.378 8.680 -14.743 1.00 40.78 198 ASP A C 1
ATOM 1556 O O . ASP A 1 198 ? -28.236 9.052 -13.957 1.00 40.78 198 ASP A O 1
ATOM 1560 N N . LYS A 1 199 ? -27.702 7.817 -15.712 1.00 39.06 199 LYS A N 1
ATOM 1561 C CA . LYS A 1 199 ? -28.841 6.894 -15.777 1.00 39.06 199 LYS A CA 1
ATOM 1562 C C . LYS A 1 199 ? -28.699 5.584 -14.954 1.00 39.06 199 LYS A C 1
ATOM 1564 O O . LYS A 1 199 ? -28.733 4.497 -15.531 1.00 39.06 199 LYS A O 1
ATOM 1569 N N . LYS A 1 200 ? -28.589 5.660 -13.622 1.00 42.16 200 LYS A N 1
ATOM 1570 C CA . LYS A 1 200 ? -29.160 4.683 -12.648 1.00 42.16 200 LYS A CA 1
ATOM 1571 C C . LYS A 1 200 ? -28.976 5.176 -11.205 1.00 42.16 200 LYS A C 1
ATOM 1573 O O . LYS A 1 200 ? -28.369 4.534 -10.355 1.00 42.16 200 LYS A O 1
ATOM 1578 N N . SER A 1 201 ? -29.545 6.337 -10.929 1.00 51.09 201 SER A N 1
ATOM 1579 C CA . SER A 1 201 ? -29.739 6.913 -9.600 1.00 51.09 201 SER A CA 1
ATOM 1580 C C . SER A 1 201 ? -30.844 6.191 -8.804 1.00 51.09 201 SER A C 1
ATOM 1582 O O . SER A 1 201 ? -31.842 6.822 -8.484 1.00 51.09 201 SER A O 1
ATOM 1584 N N . GLN A 1 202 ? -30.744 4.874 -8.546 1.00 60.28 202 GLN A N 1
ATOM 1585 C CA . GLN A 1 202 ? -31.801 4.141 -7.801 1.00 60.28 202 GLN A CA 1
ATOM 1586 C C . GLN A 1 202 ? -31.351 2.921 -6.957 1.00 60.28 202 GLN A C 1
ATOM 1588 O O . GLN A 1 202 ? -32.207 2.195 -6.447 1.00 60.28 202 GLN A O 1
ATOM 1593 N N . GLU A 1 203 ? -30.050 2.630 -6.803 1.00 77.38 203 GLU A N 1
ATOM 1594 C CA . GLU A 1 203 ? -29.604 1.530 -5.920 1.00 77.38 203 GLU A CA 1
ATOM 1595 C C . GLU A 1 203 ? -28.653 2.038 -4.831 1.00 77.38 203 GLU A C 1
ATOM 1597 O O . GLU A 1 203 ? -27.541 2.487 -5.111 1.00 77.38 203 GLU A O 1
ATOM 1602 N N . ILE A 1 204 ? -29.095 1.946 -3.574 1.00 84.81 204 ILE A N 1
ATOM 1603 C CA . ILE A 1 204 ? -28.296 2.297 -2.398 1.00 84.81 204 ILE A CA 1
ATOM 1604 C C . ILE A 1 204 ? -27.518 1.057 -1.983 1.00 84.81 204 ILE A C 1
ATOM 1606 O O . ILE A 1 204 ? -28.081 0.070 -1.513 1.00 84.81 204 ILE A O 1
ATOM 1610 N N . ILE A 1 205 ? -26.201 1.118 -2.145 1.00 89.31 205 ILE A N 1
ATOM 1611 C CA . ILE A 1 205 ? -25.281 0.054 -1.750 1.00 89.31 205 ILE A CA 1
ATOM 1612 C C . ILE A 1 205 ? -24.577 0.478 -0.465 1.00 89.31 205 ILE A C 1
ATOM 1614 O O . ILE A 1 205 ? -23.735 1.384 -0.507 1.00 89.31 205 ILE A O 1
ATOM 1618 N N . ILE A 1 206 ? -24.897 -0.185 0.648 1.00 91.19 206 ILE A N 1
ATOM 1619 C CA . ILE A 1 206 ? -24.296 0.079 1.961 1.00 91.19 206 ILE A CA 1
ATOM 1620 C C . ILE A 1 206 ? -23.386 -1.083 2.353 1.00 91.19 206 ILE A C 1
ATOM 1622 O O . ILE A 1 206 ? -23.804 -2.246 2.361 1.00 91.19 206 ILE A O 1
ATOM 1626 N N . ARG A 1 207 ? -22.135 -0.777 2.710 1.00 91.81 207 ARG A N 1
ATOM 1627 C CA . ARG A 1 207 ? -21.270 -1.736 3.413 1.00 91.81 207 ARG A CA 1
ATOM 1628 C C . ARG A 1 207 ? -21.414 -1.573 4.907 1.00 91.81 207 ARG A C 1
ATOM 1630 O O . ARG A 1 207 ? -21.342 -0.459 5.413 1.00 91.81 207 ARG A O 1
ATOM 1637 N N . ILE A 1 208 ? -21.562 -2.696 5.593 1.00 90.25 208 ILE A N 1
ATOM 1638 C CA . ILE A 1 208 ? -21.653 -2.740 7.046 1.00 90.25 208 ILE A CA 1
ATOM 1639 C C . ILE A 1 208 ? -20.648 -3.729 7.619 1.00 90.25 208 ILE A C 1
ATOM 1641 O O . ILE A 1 208 ? -20.286 -4.722 6.976 1.00 90.25 208 ILE A O 1
ATOM 1645 N N . THR A 1 209 ? -20.188 -3.438 8.833 1.00 87.44 209 THR A N 1
ATOM 1646 C CA . THR A 1 209 ? -19.192 -4.230 9.551 1.00 87.44 209 THR A CA 1
ATOM 1647 C C . THR A 1 209 ? -19.579 -5.703 9.609 1.00 87.44 209 THR A C 1
ATOM 1649 O O . THR A 1 209 ? -20.733 -6.078 9.835 1.00 87.44 209 THR A O 1
ATOM 1652 N N . THR A 1 210 ? -18.586 -6.558 9.370 1.00 79.81 210 THR A N 1
ATOM 1653 C CA . THR A 1 210 ? -18.627 -7.997 9.646 1.00 79.81 210 THR A CA 1
ATOM 1654 C C . THR A 1 210 ? -17.966 -8.305 10.971 1.00 79.81 210 THR A C 1
ATOM 1656 O O . THR A 1 210 ? -16.948 -7.693 11.282 1.00 79.81 210 THR A O 1
ATOM 1659 N N . SER A 1 211 ? -18.424 -9.362 11.645 1.00 73.38 211 SER A N 1
ATOM 1660 C CA . SER A 1 211 ? -17.810 -9.949 12.846 1.00 73.38 211 SER A CA 1
ATOM 1661 C C . SER A 1 211 ? -17.943 -9.106 14.128 1.00 73.38 211 SER A C 1
ATOM 1663 O O . SER A 1 211 ? -19.068 -8.853 14.565 1.00 73.38 211 SER A O 1
ATOM 1665 N N . LYS A 1 212 ? -16.825 -8.728 14.763 1.00 75.62 212 LYS A N 1
ATOM 1666 C CA . LYS A 1 212 ? -16.772 -7.977 16.027 1.00 75.62 212 LYS A CA 1
ATOM 1667 C C . LYS A 1 212 ? -17.541 -6.657 15.863 1.00 75.62 212 LYS A C 1
ATOM 1669 O O . LYS A 1 212 ? -17.354 -5.963 14.867 1.00 75.62 212 LYS A O 1
ATOM 1674 N N . TYR A 1 213 ? -18.416 -6.339 16.820 1.00 83.12 213 TYR A N 1
ATOM 1675 C CA . TYR A 1 213 ? -19.249 -5.122 16.854 1.00 83.12 213 TYR A CA 1
ATOM 1676 C C . TYR A 1 213 ? -20.377 -5.013 15.810 1.00 83.12 213 TYR A C 1
ATOM 1678 O O . TYR A 1 213 ? -20.940 -3.933 15.636 1.00 83.12 213 TYR A O 1
ATOM 1686 N N . THR A 1 214 ? -20.751 -6.116 15.157 1.00 87.50 214 THR A N 1
ATOM 1687 C CA . THR A 1 214 ? -21.909 -6.168 14.240 1.00 87.50 214 THR A CA 1
ATOM 1688 C C . THR A 1 214 ? -23.198 -5.669 14.887 1.00 87.50 214 THR A C 1
ATOM 1690 O O . THR A 1 214 ? -23.847 -4.796 14.318 1.00 87.50 214 THR A O 1
ATOM 1693 N N . ASP A 1 215 ? -23.503 -6.118 16.106 1.00 89.56 215 ASP A N 1
ATOM 1694 C CA . ASP A 1 215 ? -24.699 -5.697 16.850 1.00 89.56 215 ASP A CA 1
ATOM 1695 C C . ASP A 1 215 ? -24.773 -4.174 17.032 1.00 89.56 215 ASP A C 1
ATOM 1697 O O . ASP A 1 215 ? -25.846 -3.580 16.961 1.00 89.56 215 ASP A O 1
ATOM 1701 N N . LYS A 1 216 ? -23.624 -3.511 17.217 1.00 92.38 216 LYS A N 1
ATOM 1702 C CA . LYS A 1 216 ? -23.561 -2.052 17.374 1.00 92.38 216 LYS A CA 1
ATOM 1703 C C . LYS A 1 216 ? -23.873 -1.328 16.066 1.00 92.38 216 LYS A C 1
ATOM 1705 O O . LYS A 1 216 ? -24.636 -0.366 16.077 1.00 92.38 216 LYS A O 1
ATOM 1710 N N . THR A 1 217 ? -23.311 -1.789 14.945 1.00 92.81 217 THR A N 1
ATOM 1711 C CA . THR A 1 217 ? -23.605 -1.201 13.628 1.00 92.81 217 THR A CA 1
ATOM 1712 C C . THR A 1 217 ? -25.033 -1.493 13.173 1.00 92.81 217 THR A C 1
ATOM 1714 O O . THR A 1 217 ? -25.648 -0.635 12.546 1.00 92.81 217 THR A O 1
ATOM 1717 N N . ASP A 1 218 ? -25.581 -2.659 13.525 1.00 93.25 218 ASP A N 1
ATOM 1718 C CA . ASP A 1 218 ? -26.967 -3.023 13.221 1.00 93.25 218 ASP A CA 1
ATOM 1719 C C . ASP A 1 218 ? -27.943 -2.172 14.039 1.00 93.25 218 ASP A C 1
ATOM 1721 O O . ASP A 1 218 ? -28.869 -1.591 13.477 1.00 93.25 218 ASP A O 1
ATOM 1725 N N . ARG A 1 219 ? -27.679 -1.998 15.342 1.00 94.12 219 ARG A N 1
ATOM 1726 C CA . ARG A 1 219 ? -28.453 -1.095 16.202 1.00 94.12 219 ARG A CA 1
ATOM 1727 C C . ARG A 1 219 ? -28.396 0.348 15.709 1.00 94.12 219 ARG A C 1
ATOM 1729 O O . ARG A 1 219 ? -29.424 1.011 15.659 1.00 94.12 219 ARG A O 1
ATOM 1736 N N . PHE A 1 220 ? -27.219 0.830 15.301 1.00 95.31 220 PHE A N 1
ATOM 1737 C CA . PHE A 1 220 ? -27.092 2.155 14.690 1.00 95.31 220 PHE A CA 1
ATOM 1738 C C . PHE A 1 220 ? -27.961 2.273 13.430 1.00 95.31 220 PHE A C 1
ATOM 1740 O O . PHE A 1 220 ? -28.696 3.246 13.283 1.00 95.31 220 PHE A O 1
ATOM 1747 N N . ALA A 1 221 ? -27.922 1.276 12.542 1.00 94.19 221 ALA A N 1
ATOM 1748 C CA . ALA A 1 221 ? -28.730 1.277 11.327 1.00 94.19 221 ALA A CA 1
ATOM 1749 C C . ALA A 1 221 ? -30.239 1.311 11.635 1.00 94.19 221 ALA A C 1
ATOM 1751 O O . ALA A 1 221 ? -30.967 2.094 11.025 1.00 94.19 221 ALA A O 1
ATOM 1752 N N . GLU A 1 222 ? -30.708 0.533 12.609 1.00 94.88 222 GLU A N 1
ATOM 1753 C CA . GLU A 1 222 ? -32.127 0.478 12.971 1.00 94.88 222 GLU A CA 1
ATOM 1754 C C . GLU A 1 222 ? -32.582 1.752 13.700 1.00 94.88 222 GLU A C 1
ATOM 1756 O O . GLU A 1 222 ? -33.548 2.399 13.291 1.00 94.88 222 GLU A O 1
ATOM 1761 N N . GLU A 1 223 ? -31.859 2.172 14.740 1.00 94.75 223 GLU A N 1
ATOM 1762 C CA . GLU A 1 223 ? -32.251 3.298 15.593 1.00 94.75 223 GLU A CA 1
ATOM 1763 C C . GLU A 1 223 ? -32.047 4.656 14.919 1.00 94.75 223 GLU A C 1
ATOM 1765 O O . GLU A 1 223 ? -32.881 5.549 15.090 1.00 94.75 223 GLU A O 1
ATOM 1770 N N . GLN A 1 224 ? -30.955 4.827 14.169 1.00 95.06 224 GLN A N 1
ATOM 1771 C CA . GLN A 1 224 ? -30.567 6.121 13.601 1.00 95.06 224 GLN A CA 1
ATOM 1772 C C . GLN A 1 224 ? -31.014 6.282 12.149 1.00 95.06 224 GLN A C 1
ATOM 1774 O O . GLN A 1 224 ? -31.394 7.382 11.752 1.00 95.06 224 GLN A O 1
ATOM 1779 N N . LEU A 1 225 ? -30.992 5.201 11.362 1.00 93.56 225 LEU A N 1
ATOM 1780 C CA . LEU A 1 225 ? -31.276 5.249 9.921 1.00 93.56 225 LEU A CA 1
ATOM 1781 C C . LEU A 1 225 ? -32.618 4.608 9.541 1.00 93.56 225 LEU A C 1
ATOM 1783 O O . LEU A 1 225 ? -33.040 4.733 8.395 1.00 93.56 225 LEU A O 1
ATOM 1787 N N . GLY A 1 226 ? -33.294 3.926 10.473 1.00 92.06 226 GLY A N 1
ATOM 1788 C CA . GLY A 1 226 ? -34.551 3.229 10.195 1.00 92.06 226 GLY A CA 1
ATOM 1789 C C . GLY A 1 226 ? -34.392 1.957 9.359 1.00 92.06 226 GLY A C 1
ATOM 1790 O O . GLY A 1 226 ? -35.363 1.509 8.751 1.00 92.06 226 GLY A O 1
ATOM 1791 N N . ILE A 1 227 ? -33.188 1.377 9.301 1.00 92.62 227 ILE A N 1
ATOM 1792 C CA . ILE A 1 227 ? -32.873 0.175 8.519 1.00 92.62 227 ILE A CA 1
ATOM 1793 C C . ILE A 1 227 ? -32.704 -1.010 9.468 1.00 92.62 227 ILE A C 1
ATOM 1795 O O . ILE A 1 227 ? -31.690 -1.127 10.153 1.00 92.62 227 ILE A O 1
ATOM 1799 N N . LYS A 1 228 ? -33.666 -1.932 9.467 1.00 92.81 228 LYS A N 1
ATOM 1800 C CA . LYS A 1 228 ? -33.572 -3.178 10.222 1.00 92.81 228 LYS A CA 1
ATOM 1801 C C . LYS A 1 228 ? -32.778 -4.209 9.436 1.00 92.81 228 LYS A C 1
ATOM 1803 O O . LYS A 1 228 ? -33.191 -4.652 8.364 1.00 92.81 228 LYS A O 1
ATOM 1808 N N . ILE A 1 229 ? -31.638 -4.611 9.982 1.00 90.31 229 ILE A N 1
ATOM 1809 C CA . ILE A 1 229 ? -30.717 -5.536 9.325 1.00 90.31 229 ILE A CA 1
ATOM 1810 C C . ILE A 1 229 ? -31.026 -6.967 9.752 1.00 90.31 229 ILE A C 1
ATOM 1812 O O . ILE A 1 229 ? -31.069 -7.296 10.933 1.00 90.31 229 ILE A O 1
ATOM 1816 N N . ILE A 1 230 ? -31.226 -7.837 8.767 1.00 88.06 230 ILE A N 1
ATOM 1817 C CA . ILE A 1 230 ? -31.514 -9.254 8.963 1.00 88.06 230 ILE A CA 1
ATOM 1818 C C . ILE A 1 230 ? -30.292 -10.049 8.514 1.00 88.06 230 ILE A C 1
ATOM 1820 O O . ILE A 1 230 ? -30.040 -10.229 7.317 1.00 88.06 230 ILE A O 1
ATOM 1824 N N . ARG A 1 231 ? -29.534 -10.543 9.496 1.00 85.38 231 ARG A N 1
ATOM 1825 C CA . ARG A 1 231 ? -28.411 -11.463 9.290 1.00 85.38 231 ARG A CA 1
ATOM 1826 C C . ARG A 1 231 ? -28.915 -12.898 9.421 1.00 85.38 231 ARG A C 1
ATOM 1828 O O . ARG A 1 231 ? -29.450 -13.278 10.458 1.00 85.38 231 ARG A O 1
ATOM 1835 N N . GLN A 1 232 ? -28.775 -13.699 8.367 1.00 78.00 232 GLN A N 1
ATOM 1836 C CA . GLN A 1 232 ? -29.088 -15.129 8.448 1.00 78.00 232 GLN A CA 1
ATOM 1837 C C . GLN A 1 232 ? -28.081 -15.854 9.350 1.00 78.00 232 GLN A C 1
ATOM 1839 O O . GLN A 1 232 ? -26.918 -15.460 9.436 1.00 78.00 232 GLN A O 1
ATOM 1844 N N . SER A 1 233 ? -28.514 -16.933 10.003 1.00 69.69 233 SER A N 1
ATOM 1845 C CA . SER A 1 233 ? -27.641 -17.737 10.858 1.00 69.69 233 SER A CA 1
ATOM 1846 C C . SER A 1 233 ? -26.507 -18.411 10.064 1.00 69.69 233 SER A C 1
ATOM 1848 O O . SER A 1 233 ? -26.636 -18.732 8.880 1.00 69.69 233 SER A O 1
ATOM 1850 N N . GLY A 1 234 ? -25.367 -18.639 10.725 1.00 67.38 234 GLY A N 1
ATOM 1851 C CA . GLY A 1 234 ? -24.199 -19.305 10.135 1.00 67.38 234 GLY A CA 1
ATOM 1852 C C . GLY A 1 234 ? -23.288 -18.378 9.316 1.00 67.38 234 GLY A C 1
ATOM 1853 O O . GLY A 1 234 ? -23.188 -17.185 9.582 1.00 67.38 234 GLY A O 1
ATOM 1854 N N . ARG A 1 235 ? -22.575 -18.932 8.322 1.00 63.34 235 ARG A N 1
ATOM 1855 C CA . ARG A 1 235 ? -21.653 -18.184 7.432 1.00 63.34 235 ARG A CA 1
ATOM 1856 C C . ARG A 1 235 ? -22.360 -17.575 6.210 1.00 63.34 235 ARG A C 1
ATOM 1858 O O . ARG A 1 235 ? -21.744 -17.422 5.156 1.00 63.34 235 ARG A O 1
ATOM 1865 N N . SER A 1 236 ? -23.655 -17.280 6.319 1.00 63.66 236 SER A N 1
ATOM 1866 C CA . SER A 1 236 ? -24.412 -16.713 5.203 1.00 63.66 236 SER A CA 1
ATOM 1867 C C . SER A 1 236 ? -23.899 -15.310 4.879 1.00 63.66 236 SER A C 1
ATOM 1869 O O . SER A 1 236 ? -23.855 -14.431 5.737 1.00 63.66 236 SER A O 1
ATOM 1871 N N . LEU A 1 237 ? -23.511 -15.094 3.621 1.00 66.31 237 LEU A N 1
ATOM 1872 C CA . LEU A 1 237 ? -23.160 -13.767 3.106 1.00 66.31 237 LEU A CA 1
ATOM 1873 C C . LEU A 1 237 ? -24.408 -12.954 2.724 1.00 66.31 237 LEU A C 1
ATOM 1875 O O . LEU A 1 237 ? -24.289 -11.786 2.354 1.00 66.31 237 LEU A O 1
ATOM 1879 N N . CYS A 1 238 ? -25.597 -13.564 2.795 1.00 69.88 238 CYS A N 1
ATOM 1880 C CA . CYS A 1 238 ? -26.860 -12.906 2.508 1.00 69.88 238 CYS A CA 1
ATOM 1881 C C . CYS A 1 238 ? -27.296 -12.074 3.720 1.00 69.88 238 CYS A C 1
ATOM 1883 O O . CYS A 1 238 ? -27.707 -12.617 4.747 1.00 69.88 238 CYS A O 1
ATOM 1885 N N . ILE A 1 239 ? -27.213 -10.752 3.575 1.00 81.94 239 ILE A N 1
ATOM 1886 C CA . ILE A 1 239 ? -27.785 -9.784 4.510 1.00 81.94 239 ILE A CA 1
ATOM 1887 C C . ILE A 1 239 ? -28.956 -9.105 3.806 1.00 81.94 239 ILE A C 1
ATOM 1889 O O . ILE A 1 239 ? -28.825 -8.662 2.665 1.00 81.94 239 ILE A O 1
ATOM 1893 N N . LYS A 1 240 ? -30.102 -9.040 4.483 1.00 84.25 240 LYS A N 1
ATOM 1894 C CA . LYS A 1 240 ? -31.271 -8.280 4.024 1.00 84.25 240 LYS A CA 1
ATOM 1895 C C . LYS A 1 240 ? -31.464 -7.056 4.912 1.00 84.25 240 LYS A C 1
ATOM 1897 O O . LYS A 1 240 ? -31.064 -7.075 6.073 1.00 84.25 240 LYS A O 1
ATOM 1902 N N . GLY A 1 241 ? -32.043 -6.000 4.356 1.00 84.56 241 GLY A N 1
ATOM 1903 C CA . GLY A 1 241 ? -32.384 -4.784 5.085 1.00 84.56 241 GLY A CA 1
ATOM 1904 C C . GLY A 1 241 ? -33.832 -4.422 4.822 1.00 84.56 241 GLY A C 1
ATOM 1905 O O . GLY A 1 241 ? -34.185 -4.202 3.665 1.00 84.56 241 GLY A O 1
ATOM 1906 N N . ASP A 1 242 ? -34.634 -4.352 5.877 1.00 87.62 242 ASP A N 1
ATOM 1907 C CA . ASP A 1 242 ? -36.009 -3.866 5.812 1.00 87.62 242 ASP A CA 1
ATOM 1908 C C . ASP A 1 242 ? -36.046 -2.412 6.294 1.00 87.62 242 ASP A C 1
ATOM 1910 O O . ASP A 1 242 ? -35.415 -2.056 7.291 1.00 87.62 242 ASP A O 1
ATOM 1914 N N . ILE A 1 243 ? -36.791 -1.556 5.597 1.00 88.44 243 ILE A N 1
ATOM 1915 C CA . ILE A 1 243 ? -36.984 -0.163 6.013 1.00 88.44 243 ILE A CA 1
ATOM 1916 C C . ILE A 1 243 ? -38.062 -0.152 7.103 1.00 88.44 243 ILE A C 1
ATOM 1918 O O . ILE A 1 243 ? -39.254 -0.208 6.807 1.00 88.44 243 ILE A O 1
ATOM 1922 N N . ALA A 1 244 ? -37.635 -0.120 8.364 1.00 88.62 244 ALA A N 1
ATOM 1923 C CA . ALA A 1 244 ? -38.510 -0.133 9.534 1.00 88.62 244 ALA A CA 1
ATOM 1924 C C . ALA A 1 244 ? -39.067 1.260 9.872 1.00 88.62 244 ALA A C 1
ATOM 1926 O O . ALA A 1 244 ? -40.199 1.369 10.337 1.00 88.62 244 ALA A O 1
ATOM 1927 N N . ASP A 1 245 ? -38.297 2.323 9.612 1.00 90.25 245 ASP A N 1
ATOM 1928 C CA . ASP A 1 245 ? -38.725 3.716 9.786 1.00 90.25 245 ASP A CA 1
ATOM 1929 C C . ASP A 1 245 ? -38.390 4.527 8.531 1.00 90.25 245 ASP A C 1
ATOM 1931 O O . ASP A 1 245 ? -37.242 4.897 8.270 1.00 90.25 245 ASP A O 1
ATOM 1935 N N . ARG A 1 246 ? -39.428 4.810 7.742 1.00 87.25 246 ARG A N 1
ATOM 1936 C CA . ARG A 1 246 ? -39.287 5.488 6.453 1.00 87.25 246 ARG A CA 1
ATOM 1937 C C . ARG A 1 246 ? -38.893 6.958 6.592 1.00 87.25 246 ARG A C 1
ATOM 1939 O O . ARG A 1 246 ? -38.176 7.463 5.736 1.00 87.25 246 ARG A O 1
ATOM 1946 N N . ASN A 1 247 ? -39.300 7.626 7.672 1.00 88.19 247 ASN A N 1
ATOM 1947 C CA . ASN A 1 247 ? -38.962 9.032 7.892 1.00 88.19 247 ASN A CA 1
ATOM 1948 C C . ASN A 1 247 ? -37.468 9.189 8.189 1.00 88.19 247 ASN A C 1
ATOM 1950 O O . ASN A 1 247 ? -36.822 10.087 7.650 1.00 88.19 247 ASN A O 1
ATOM 1954 N N . LYS A 1 248 ? -36.902 8.288 9.005 1.00 90.50 248 LYS A N 1
ATOM 1955 C CA . LYS A 1 248 ? -35.452 8.253 9.255 1.00 90.50 248 LYS A CA 1
ATOM 1956 C C . LYS A 1 248 ? -34.670 7.901 7.998 1.00 90.50 248 LYS A C 1
ATOM 1958 O O . LYS A 1 248 ? -33.662 8.542 7.720 1.00 90.50 248 LYS A O 1
ATOM 1963 N N . PHE A 1 249 ? -35.154 6.934 7.221 1.00 89.75 249 PHE A N 1
ATOM 1964 C CA . PHE A 1 249 ? -34.500 6.520 5.984 1.00 89.75 249 PHE A CA 1
ATOM 1965 C C . PHE A 1 249 ? -34.435 7.664 4.960 1.00 89.75 249 PHE A C 1
ATOM 1967 O O . PHE A 1 249 ? -33.351 8.050 4.526 1.00 89.75 249 PHE A O 1
ATOM 1974 N N . CYS A 1 250 ? -35.576 8.276 4.633 1.00 87.31 250 CYS A N 1
ATOM 1975 C CA . CYS A 1 250 ? -35.652 9.343 3.630 1.00 87.31 250 CYS A CA 1
ATOM 1976 C C . CYS A 1 250 ? -34.887 10.620 4.022 1.00 87.31 250 CYS A C 1
ATOM 1978 O O . CYS A 1 250 ? -34.599 11.439 3.158 1.00 87.31 250 CYS A O 1
ATOM 1980 N N . LYS A 1 251 ? -34.517 10.797 5.299 1.00 88.69 251 LYS A N 1
ATOM 1981 C CA . LYS A 1 251 ? -33.675 11.920 5.743 1.00 88.69 251 LYS A CA 1
ATOM 1982 C C . LYS A 1 251 ? -32.255 11.863 5.166 1.00 88.69 251 LYS A C 1
ATOM 1984 O O . LYS A 1 251 ? -31.651 12.909 4.948 1.00 88.69 251 LYS A O 1
ATOM 1989 N N . TYR A 1 252 ? -31.714 10.661 4.974 1.00 87.19 252 TYR A N 1
ATOM 1990 C CA . TYR A 1 252 ? -30.321 10.455 4.550 1.00 87.19 252 TYR A CA 1
ATOM 1991 C C . TYR A 1 252 ? -30.203 9.876 3.143 1.00 87.19 252 TYR A C 1
ATOM 1993 O O . TYR A 1 252 ? -29.135 9.928 2.538 1.00 87.19 252 TYR A O 1
ATOM 2001 N N . PHE A 1 253 ? -31.295 9.319 2.629 1.00 85.50 253 PHE A N 1
ATOM 2002 C CA . PHE A 1 253 ? -31.342 8.642 1.350 1.00 85.50 253 PHE A CA 1
ATOM 2003 C C . PHE A 1 253 ? -32.443 9.266 0.487 1.00 85.50 253 PHE A C 1
ATOM 2005 O O . PHE A 1 253 ? -33.627 9.074 0.761 1.00 85.50 253 PHE A O 1
ATOM 2012 N N . ASP A 1 254 ? -32.054 9.996 -0.561 1.00 69.25 254 ASP A N 1
ATOM 2013 C CA . ASP A 1 254 ? -32.982 10.525 -1.569 1.00 69.25 254 ASP A CA 1
ATOM 2014 C C . ASP A 1 254 ? -33.574 9.348 -2.357 1.00 69.25 254 ASP A C 1
ATOM 2016 O O . ASP A 1 254 ? -32.908 8.781 -3.229 1.00 69.25 254 ASP A O 1
ATOM 2020 N N . HIS A 1 255 ? -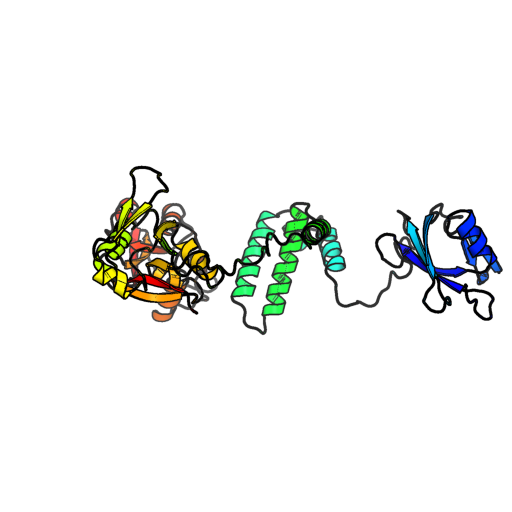34.791 8.908 -2.012 1.00 64.56 255 HIS A N 1
ATOM 2021 C CA . HIS A 1 255 ? -35.390 7.756 -2.682 1.00 64.56 255 HIS A CA 1
ATOM 2022 C C . HIS A 1 255 ? -36.915 7.814 -2.871 1.00 64.56 255 HIS A C 1
ATOM 2024 O O . HIS A 1 255 ? -37.672 7.927 -1.910 1.00 64.56 255 HIS A O 1
ATOM 2030 N N . ASP A 1 256 ? -37.345 7.597 -4.123 1.00 54.38 256 ASP A N 1
ATOM 2031 C CA . ASP A 1 256 ? -38.712 7.228 -4.531 1.00 54.38 256 ASP A CA 1
ATOM 2032 C C . ASP A 1 256 ? -39.090 5.803 -4.086 1.00 54.38 256 ASP A C 1
ATOM 2034 O O . ASP A 1 256 ? -38.223 4.971 -3.818 1.00 54.38 256 ASP A O 1
ATOM 2038 N N . GLU A 1 257 ? -40.383 5.467 -4.072 1.00 51.28 257 GLU A N 1
ATOM 2039 C CA . GLU A 1 257 ? -40.910 4.216 -3.499 1.00 51.28 257 GLU A CA 1
ATOM 2040 C C . GLU A 1 257 ? -40.371 2.891 -4.082 1.00 51.28 257 GLU A C 1
ATOM 2042 O O . GLU A 1 257 ? -40.571 1.846 -3.467 1.00 51.28 257 GLU A O 1
ATOM 2047 N N . ASN A 1 258 ? -39.638 2.925 -5.200 1.00 51.62 258 ASN A N 1
ATOM 2048 C CA . ASN A 1 258 ? -39.139 1.750 -5.932 1.00 51.62 258 ASN A CA 1
ATOM 2049 C C . ASN A 1 258 ? -37.624 1.489 -5.797 1.00 51.62 258 ASN A C 1
ATOM 2051 O O . ASN A 1 258 ? -37.036 0.764 -6.602 1.00 51.62 258 ASN A O 1
ATOM 2055 N N . GLY A 1 259 ? -36.973 2.087 -4.802 1.00 58.22 259 GLY A N 1
ATOM 2056 C CA . GLY A 1 259 ? -35.540 1.935 -4.566 1.00 58.22 259 GLY A CA 1
ATOM 2057 C C . GLY A 1 259 ? -35.060 0.590 -4.089 1.00 58.22 259 GLY A C 1
ATOM 2058 O O . GLY A 1 259 ? -35.637 0.006 -3.175 1.00 58.22 259 GLY A O 1
ATOM 2059 N N . LYS A 1 260 ? -33.939 0.125 -4.644 1.00 75.62 260 LYS A N 1
ATOM 2060 C CA . LYS A 1 260 ? -33.311 -1.112 -4.185 1.00 75.62 260 LYS A CA 1
ATOM 2061 C C . LYS A 1 260 ? -32.225 -0.796 -3.155 1.00 75.62 260 LYS A C 1
ATOM 2063 O O . LYS A 1 260 ? -31.206 -0.191 -3.481 1.00 75.62 260 LYS A O 1
ATOM 2068 N N . LEU A 1 261 ? -32.436 -1.224 -1.910 1.00 85.88 261 LEU A N 1
ATOM 2069 C CA . LEU A 1 261 ? -31.414 -1.223 -0.862 1.00 85.88 261 LEU A CA 1
ATOM 2070 C C . LEU A 1 261 ? -30.630 -2.539 -0.915 1.00 85.88 261 LEU A C 1
ATOM 2072 O O . LEU A 1 261 ? -31.201 -3.620 -0.775 1.00 85.88 261 LEU A O 1
ATOM 2076 N N . SER A 1 262 ? -29.315 -2.443 -1.079 1.00 87.81 262 SER A N 1
ATOM 2077 C CA . SER A 1 262 ? -28.403 -3.582 -1.111 1.00 87.81 262 SER A CA 1
ATOM 2078 C C . SER A 1 262 ? -27.383 -3.456 0.022 1.00 87.81 262 SER A C 1
ATOM 2080 O O . SER A 1 262 ? -26.497 -2.600 -0.003 1.00 87.81 262 SER A O 1
ATOM 2082 N N . LEU A 1 263 ? -27.506 -4.325 1.027 1.00 88.88 263 LEU A N 1
ATOM 2083 C CA . LEU A 1 263 ? -26.582 -4.402 2.157 1.00 88.88 263 LEU A CA 1
ATOM 2084 C C . LEU A 1 263 ? -25.535 -5.479 1.902 1.00 88.88 263 LEU A C 1
ATOM 2086 O O . LEU A 1 263 ? -25.878 -6.608 1.551 1.00 88.88 263 LEU A O 1
ATOM 2090 N N . PHE A 1 264 ? -24.263 -5.159 2.137 1.00 87.44 264 PHE A N 1
ATOM 2091 C CA . PHE A 1 264 ? -23.210 -6.162 2.064 1.00 87.44 264 PHE A CA 1
ATOM 2092 C C . PHE A 1 264 ? -22.296 -6.145 3.292 1.00 87.44 264 PHE A C 1
ATOM 2094 O O . PHE A 1 264 ? -21.793 -5.085 3.678 1.00 87.44 264 PHE A O 1
ATOM 2101 N N . PRO A 1 265 ? -21.994 -7.327 3.851 1.00 87.50 265 PRO A N 1
ATOM 2102 C CA . PRO A 1 265 ? -20.968 -7.460 4.868 1.00 87.50 265 PRO A CA 1
ATOM 2103 C C . PRO A 1 265 ? -19.582 -7.129 4.296 1.00 87.50 265 PRO A C 1
ATOM 2105 O O . PRO A 1 265 ? -19.210 -7.639 3.236 1.00 87.50 265 PRO A O 1
ATOM 2108 N N . SER A 1 266 ? -18.792 -6.329 5.015 1.00 86.81 266 SER A N 1
ATOM 2109 C CA . SER A 1 266 ? -17.378 -6.090 4.708 1.00 86.81 266 SER A CA 1
ATOM 2110 C C . SER A 1 266 ? -16.520 -5.992 5.969 1.00 86.81 266 SER A C 1
ATOM 2112 O O . SER A 1 266 ? -16.984 -5.561 7.027 1.00 86.81 266 SER A O 1
ATOM 2114 N N . LYS A 1 267 ? -15.237 -6.354 5.844 1.00 84.75 267 LYS A N 1
ATOM 2115 C CA . LYS A 1 267 ? -14.251 -6.073 6.890 1.00 84.75 267 LYS A CA 1
ATOM 2116 C C . LYS A 1 267 ? -14.049 -4.556 6.972 1.00 84.75 267 LYS A C 1
ATOM 2118 O O . LYS A 1 267 ? -13.869 -3.942 5.919 1.00 84.75 267 LYS A O 1
ATOM 2123 N N . PRO A 1 268 ? -14.039 -3.951 8.173 1.00 86.31 268 PRO A N 1
ATOM 2124 C CA . PRO A 1 268 ? -13.952 -2.498 8.317 1.00 86.31 268 PRO A CA 1
ATOM 2125 C C . PRO A 1 268 ? -12.786 -1.857 7.553 1.00 86.31 268 PRO A C 1
ATOM 2127 O O . PRO A 1 268 ? -12.996 -0.891 6.830 1.00 86.31 268 PRO A O 1
ATOM 2130 N N . LYS A 1 269 ? -11.589 -2.450 7.607 1.00 80.31 269 LYS A N 1
ATOM 2131 C CA . LYS A 1 269 ? -10.390 -1.938 6.917 1.00 80.31 269 LYS A CA 1
ATOM 2132 C C . LYS A 1 269 ? -10.493 -1.864 5.386 1.00 80.31 269 LYS A C 1
ATOM 2134 O O . LYS A 1 269 ? -9.787 -1.085 4.758 1.00 80.31 269 LYS A O 1
ATOM 2139 N N . ASP A 1 270 ? -11.379 -2.652 4.776 1.00 82.50 270 ASP A N 1
ATOM 2140 C CA . ASP A 1 270 ? -11.570 -2.644 3.321 1.00 82.50 270 ASP A CA 1
ATOM 2141 C C . ASP A 1 270 ? -12.574 -1.555 2.894 1.00 82.50 270 ASP A C 1
ATOM 2143 O O . ASP A 1 270 ? -12.660 -1.190 1.719 1.00 82.50 270 ASP A O 1
ATOM 2147 N N . MET A 1 271 ? -13.366 -1.032 3.836 1.00 87.25 271 MET A N 1
ATOM 2148 C CA . MET A 1 271 ? -14.481 -0.132 3.548 1.00 87.25 271 MET A CA 1
ATOM 2149 C C . MET A 1 271 ? -14.070 1.232 2.981 1.00 87.25 271 MET A C 1
ATOM 2151 O O . MET A 1 271 ? -14.691 1.636 1.994 1.00 87.25 271 MET A O 1
ATOM 2155 N N . PRO A 1 272 ? -13.040 1.929 3.506 1.00 84.62 272 PRO A N 1
ATOM 2156 C CA . PRO A 1 272 ? -12.605 3.209 2.940 1.00 84.62 272 PRO A CA 1
ATOM 2157 C C . PRO A 1 272 ? -12.235 3.088 1.458 1.00 84.62 272 PRO A C 1
ATOM 2159 O O . PRO A 1 272 ? -12.649 3.905 0.636 1.00 84.62 272 PRO A O 1
ATOM 2162 N N . TRP A 1 273 ? -11.546 2.004 1.086 1.00 80.62 273 TRP A N 1
ATOM 2163 C CA . TRP A 1 273 ? -11.207 1.717 -0.308 1.00 80.62 273 TRP A CA 1
ATOM 2164 C C . TRP A 1 273 ? -12.441 1.402 -1.167 1.00 80.62 273 TRP A C 1
ATOM 2166 O O . TRP A 1 273 ? -12.539 1.857 -2.310 1.00 80.62 273 TRP A O 1
ATOM 2176 N N . LEU A 1 274 ? -13.415 0.650 -0.641 1.00 81.50 274 LEU A N 1
ATOM 2177 C CA . LEU A 1 274 ? -14.661 0.355 -1.361 1.00 81.50 274 LEU A CA 1
ATOM 2178 C C . LEU A 1 274 ? -15.446 1.630 -1.695 1.00 81.50 274 LEU A C 1
ATOM 2180 O O . LEU A 1 274 ? -15.991 1.739 -2.797 1.00 81.50 274 LEU A O 1
ATOM 2184 N N . LEU A 1 275 ? -15.473 2.590 -0.768 1.00 81.94 275 LEU A N 1
ATOM 2185 C CA . LEU A 1 275 ? -16.111 3.890 -0.968 1.00 81.94 275 LEU A CA 1
ATOM 2186 C C . LEU A 1 275 ? -15.336 4.751 -1.977 1.00 81.94 275 LEU A C 1
ATOM 2188 O O . LEU A 1 275 ? -15.926 5.254 -2.934 1.00 81.94 275 LEU A O 1
ATOM 2192 N N . ALA A 1 276 ? -14.009 4.840 -1.836 1.00 78.19 276 ALA A N 1
ATOM 2193 C CA . ALA A 1 276 ? -13.148 5.578 -2.764 1.00 78.19 276 ALA A CA 1
ATOM 2194 C C . ALA A 1 276 ? -13.217 5.035 -4.204 1.00 78.19 276 ALA A C 1
ATOM 2196 O O . ALA A 1 276 ? -13.234 5.795 -5.169 1.00 78.19 276 ALA A O 1
ATOM 2197 N N . SER A 1 277 ? -13.316 3.711 -4.361 1.00 76.94 277 SER A N 1
ATOM 2198 C CA . SER A 1 277 ? -13.382 3.033 -5.664 1.00 76.94 277 SER A CA 1
ATOM 2199 C C . SER A 1 277 ? -14.758 3.088 -6.341 1.00 76.94 277 SER A C 1
ATOM 2201 O O . SER A 1 277 ? -14.950 2.443 -7.373 1.00 76.94 277 SER A O 1
ATOM 2203 N N . LYS A 1 278 ? -15.722 3.842 -5.786 1.00 77.56 278 LYS A N 1
ATOM 2204 C CA . LYS A 1 278 ? -17.097 3.991 -6.305 1.00 77.56 278 LYS A CA 1
ATOM 2205 C C . LYS A 1 278 ? -17.865 2.667 -6.437 1.00 77.56 278 LYS A C 1
ATOM 2207 O O . LYS A 1 278 ? -18.837 2.582 -7.181 1.00 77.56 278 LYS A O 1
ATOM 2212 N N . ARG A 1 279 ? -17.451 1.619 -5.715 1.00 77.62 279 ARG A N 1
ATOM 2213 C CA . ARG A 1 279 ? -18.133 0.311 -5.720 1.00 77.62 279 ARG A CA 1
ATOM 2214 C C . ARG A 1 279 ? -19.358 0.280 -4.813 1.00 77.62 279 ARG A C 1
ATOM 2216 O O . ARG A 1 279 ? -20.154 -0.653 -4.889 1.00 77.62 279 ARG A O 1
ATOM 2223 N N . VAL A 1 280 ? -19.455 1.244 -3.904 1.00 84.56 280 VAL A N 1
ATOM 2224 C CA . VAL A 1 280 ? -20.499 1.345 -2.885 1.00 84.56 280 VAL A CA 1
ATOM 2225 C C . VAL A 1 280 ? -20.887 2.809 -2.740 1.00 84.56 280 VAL A C 1
ATOM 2227 O O . VAL A 1 280 ? -20.089 3.696 -3.039 1.00 84.56 280 VAL A O 1
ATOM 2230 N N . THR A 1 281 ? -22.114 3.053 -2.294 1.00 87.69 281 THR A N 1
ATOM 2231 C CA . THR A 1 281 ? -22.626 4.419 -2.109 1.00 87.69 281 THR A CA 1
ATOM 2232 C C . THR A 1 281 ? -22.361 4.933 -0.699 1.00 87.69 281 THR A C 1
ATOM 2234 O O . THR A 1 281 ? -22.040 6.105 -0.531 1.00 87.69 281 THR A O 1
ATOM 2237 N N . HIS A 1 282 ? -22.456 4.044 0.295 1.00 92.38 282 HIS A N 1
ATOM 2238 C CA . HIS A 1 282 ? -22.382 4.399 1.706 1.00 92.38 282 HIS A CA 1
ATOM 2239 C C . HIS A 1 282 ? -21.670 3.325 2.533 1.00 92.38 282 HIS A C 1
ATOM 2241 O O . HIS A 1 282 ? -21.633 2.147 2.157 1.00 92.38 282 HIS A O 1
ATOM 2247 N N . LEU A 1 283 ? -21.150 3.727 3.691 1.00 93.69 283 LEU A N 1
ATOM 2248 C CA . LEU A 1 283 ? -20.580 2.838 4.704 1.00 93.69 283 LEU A CA 1
ATOM 2249 C C . LEU A 1 283 ? -21.268 3.065 6.052 1.00 93.69 283 LEU A C 1
ATOM 2251 O O . LEU A 1 283 ? -21.568 4.204 6.397 1.00 93.69 283 LEU A O 1
ATOM 2255 N N . ILE A 1 284 ? -21.436 2.002 6.835 1.00 94.81 284 ILE A N 1
ATOM 2256 C CA . ILE A 1 284 ? -21.766 2.070 8.262 1.00 94.81 284 ILE A CA 1
ATOM 2257 C C . ILE A 1 284 ? -20.625 1.401 9.024 1.00 94.81 284 ILE A C 1
ATOM 2259 O O . ILE A 1 284 ? -20.466 0.178 8.978 1.00 94.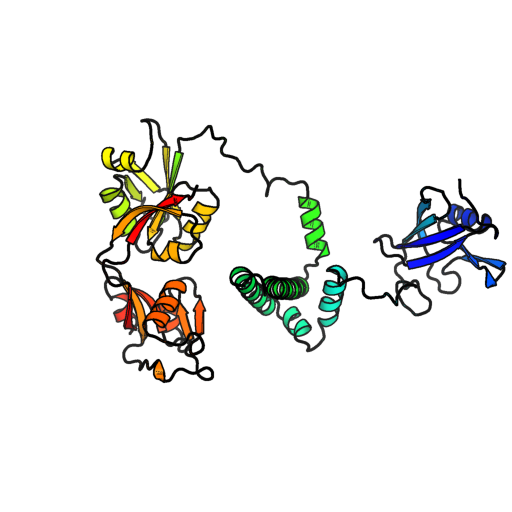81 284 ILE A O 1
ATOM 2263 N N . THR A 1 285 ? -19.806 2.210 9.694 1.00 93.94 285 THR A N 1
ATOM 2264 C CA . THR A 1 285 ? -18.644 1.740 10.460 1.00 93.94 285 THR A CA 1
ATOM 2265 C C . THR A 1 285 ? -18.243 2.764 11.527 1.00 93.94 285 THR A C 1
ATOM 2267 O O . THR A 1 285 ? -18.851 3.827 11.637 1.00 93.94 285 THR A O 1
ATOM 2270 N N . PHE A 1 286 ? -17.236 2.432 12.332 1.00 92.81 286 PHE A N 1
ATOM 2271 C CA . PHE A 1 286 ? -16.659 3.327 13.331 1.00 92.81 286 PHE A CA 1
ATOM 2272 C C . PHE A 1 286 ? -15.699 4.344 12.711 1.00 92.81 286 PHE A C 1
ATOM 2274 O O . PHE A 1 286 ? -14.970 4.036 11.764 1.00 92.81 286 PHE A O 1
ATOM 2281 N N . GLU A 1 287 ? -15.625 5.528 13.311 1.00 91.19 287 GLU A N 1
ATOM 2282 C CA . GLU A 1 287 ? -14.706 6.583 12.880 1.00 91.19 287 GLU A CA 1
ATOM 2283 C C . GLU A 1 287 ? -13.234 6.195 12.996 1.00 91.19 287 GLU A C 1
ATOM 2285 O O . GLU A 1 287 ? -12.425 6.600 12.163 1.00 91.19 287 GLU A O 1
ATOM 2290 N N . THR A 1 288 ? -12.897 5.360 13.981 1.00 88.44 288 THR A N 1
ATOM 2291 C CA . THR A 1 288 ? -11.537 4.855 14.203 1.00 88.44 288 THR A CA 1
ATOM 2292 C C . THR A 1 288 ? -11.039 4.015 13.033 1.00 88.44 288 THR A C 1
ATOM 2294 O O . THR A 1 288 ? -9.838 3.856 12.861 1.00 88.44 288 THR A O 1
ATOM 2297 N N . VAL A 1 289 ? -11.947 3.502 12.199 1.00 86.50 289 VAL A N 1
ATOM 2298 C CA . VAL A 1 289 ? -11.614 2.750 10.988 1.00 86.50 289 VAL A CA 1
ATOM 2299 C C . VAL A 1 289 ? -11.299 3.705 9.845 1.00 86.50 289 VAL A C 1
ATOM 2301 O O . VAL A 1 289 ? -10.261 3.573 9.204 1.00 86.50 289 VAL A O 1
ATOM 2304 N N . VAL A 1 290 ? -12.190 4.661 9.568 1.00 84.75 290 VAL A N 1
ATOM 2305 C CA . VAL A 1 290 ? -12.065 5.529 8.386 1.00 84.75 290 VAL A CA 1
ATOM 2306 C C . VAL A 1 290 ? -10.992 6.605 8.559 1.00 84.75 290 VAL A C 1
ATOM 2308 O O . VAL A 1 290 ? -10.347 6.961 7.578 1.00 84.75 290 VAL A O 1
ATOM 2311 N N . LYS A 1 291 ? -10.735 7.066 9.793 1.00 82.75 291 LYS A N 1
ATOM 2312 C CA . LYS A 1 291 ? -9.713 8.083 10.104 1.00 82.75 291 LYS A CA 1
ATOM 2313 C C . LYS A 1 291 ? -8.274 7.600 9.905 1.00 82.75 291 LYS A C 1
ATOM 2315 O O . LYS A 1 291 ? -7.369 8.424 9.848 1.00 82.75 291 LYS A O 1
ATOM 2320 N N . ASN A 1 292 ? -8.059 6.292 9.754 1.00 70.06 292 ASN A N 1
ATOM 2321 C CA . ASN A 1 292 ? -6.754 5.733 9.389 1.00 70.06 292 ASN A CA 1
ATOM 2322 C C . ASN A 1 292 ? -6.415 5.905 7.892 1.00 70.06 292 ASN A C 1
ATOM 2324 O O . ASN A 1 292 ? -5.334 5.499 7.465 1.00 70.06 292 ASN A O 1
ATOM 2328 N N . TYR A 1 293 ? -7.325 6.466 7.087 1.00 68.69 293 TYR A N 1
ATOM 2329 C CA . TYR A 1 293 ? -7.196 6.605 5.635 1.00 68.69 293 TYR A CA 1
ATOM 2330 C C . TYR A 1 293 ? -7.392 8.068 5.204 1.00 68.69 293 TYR A C 1
ATOM 2332 O O . TYR A 1 293 ? -8.036 8.832 5.926 1.00 68.69 293 TYR A O 1
ATOM 2340 N N . PRO A 1 294 ? -6.884 8.476 4.022 1.00 68.44 294 PRO A N 1
ATOM 2341 C CA . PRO A 1 294 ? -7.159 9.798 3.466 1.00 68.44 294 PRO A CA 1
ATOM 2342 C C . PRO A 1 294 ? -8.661 10.088 3.387 1.00 68.44 294 PRO A C 1
ATOM 2344 O O . PRO A 1 294 ? -9.465 9.184 3.142 1.00 68.44 294 PRO A O 1
ATOM 2347 N N . THR A 1 295 ? -9.041 11.356 3.555 1.00 76.19 295 THR A N 1
ATOM 2348 C CA . THR A 1 295 ? -10.445 11.782 3.553 1.00 76.19 295 THR A CA 1
ATOM 2349 C C . THR A 1 295 ? -11.082 11.585 2.175 1.00 76.19 295 THR A C 1
ATOM 2351 O O . THR A 1 295 ? -11.002 12.440 1.299 1.00 76.19 295 THR A O 1
ATOM 2354 N N . VAL A 1 296 ? -11.733 10.437 1.992 1.00 76.50 296 VAL A N 1
ATOM 2355 C CA . VAL A 1 296 ? -12.493 10.047 0.785 1.00 76.50 296 VAL A CA 1
ATOM 2356 C C . VAL A 1 296 ? -14.009 10.032 1.026 1.00 76.50 296 VAL A C 1
ATOM 2358 O O . VAL A 1 296 ? -14.781 9.560 0.187 1.00 76.50 296 VAL A O 1
ATOM 2361 N N . TYR A 1 297 ? -14.436 10.513 2.193 1.00 86.38 297 TYR A N 1
ATOM 2362 C CA . TYR A 1 297 ? -15.786 10.365 2.717 1.00 86.38 297 TYR A CA 1
ATOM 2363 C C . TYR A 1 297 ? -16.344 11.669 3.296 1.00 86.38 297 TYR A C 1
ATOM 2365 O O . TYR A 1 297 ? -15.606 12.517 3.795 1.00 86.38 297 TYR A O 1
ATOM 2373 N N . THR A 1 298 ? -17.669 11.768 3.309 1.00 90.19 298 THR A N 1
ATOM 2374 C CA . THR A 1 298 ? -18.454 12.755 4.052 1.00 90.19 298 THR A CA 1
ATOM 2375 C C . THR A 1 298 ? -19.194 12.056 5.186 1.00 90.19 298 THR A C 1
ATOM 2377 O O . THR A 1 298 ? -19.676 10.933 5.030 1.00 90.19 298 THR A O 1
ATOM 2380 N N . VAL A 1 299 ? -19.271 12.694 6.352 1.00 94.06 299 VAL A N 1
ATOM 2381 C CA . VAL A 1 299 ? -20.079 12.191 7.472 1.00 94.06 299 VAL A CA 1
ATOM 2382 C C . VAL A 1 299 ? -21.506 12.687 7.273 1.00 94.06 299 VAL A C 1
ATOM 2384 O O . VAL A 1 299 ? -21.738 13.892 7.287 1.00 94.06 299 VAL A O 1
ATOM 2387 N N . LEU A 1 300 ? -22.449 11.771 7.050 1.00 93.56 300 LEU A N 1
ATOM 2388 C CA . LEU A 1 300 ? -23.864 12.111 6.851 1.00 93.56 300 LEU A CA 1
ATOM 2389 C C . LEU A 1 300 ? -24.647 12.083 8.164 1.00 93.56 300 LEU A C 1
ATOM 2391 O O . LEU A 1 300 ? -25.561 12.878 8.370 1.00 93.56 300 LEU A O 1
ATOM 2395 N N . HIS A 1 301 ? -24.296 11.150 9.048 1.00 95.50 301 HIS A N 1
ATOM 2396 C CA . HIS A 1 301 ? -24.867 11.028 10.386 1.00 95.50 301 HIS A CA 1
ATOM 2397 C C . HIS A 1 301 ? -23.908 10.273 11.288 1.00 95.50 301 HIS A C 1
ATOM 2399 O O . HIS A 1 301 ? -23.296 9.312 10.833 1.00 95.50 301 HIS A O 1
ATOM 2405 N N . GLU A 1 302 ? -23.828 10.638 12.560 1.00 96.00 302 GLU A N 1
ATOM 2406 C CA . GLU A 1 302 ? -22.983 9.953 13.535 1.00 96.00 302 GLU A CA 1
ATOM 2407 C C . GLU A 1 302 ? -23.662 9.849 14.900 1.00 96.00 302 GLU A C 1
ATOM 2409 O O . GLU A 1 302 ? -24.523 10.656 15.254 1.00 96.00 302 GLU A O 1
ATOM 2414 N N . ALA A 1 303 ? -23.285 8.827 15.663 1.00 95.38 303 ALA A N 1
ATOM 2415 C CA . ALA A 1 303 ? -23.709 8.628 17.039 1.00 95.38 303 ALA A CA 1
ATOM 2416 C C . ALA A 1 303 ? -22.562 8.023 17.851 1.00 95.38 303 ALA A C 1
ATOM 2418 O O . ALA A 1 303 ? -21.899 7.081 17.411 1.00 95.38 303 ALA A O 1
ATOM 2419 N N . ALA A 1 304 ? -22.341 8.556 19.049 1.00 94.25 304 ALA A N 1
ATOM 2420 C CA . ALA A 1 304 ? -21.333 8.050 19.969 1.00 94.25 304 ALA A CA 1
ATOM 2421 C C . ALA A 1 304 ? -21.722 6.667 20.522 1.00 94.25 304 ALA A C 1
ATOM 2423 O O . ALA A 1 304 ? -22.860 6.461 20.950 1.00 94.25 304 ALA A O 1
ATOM 2424 N N . ASP A 1 305 ? -20.772 5.730 20.577 1.00 91.56 305 ASP A N 1
ATOM 2425 C CA . ASP A 1 305 ? -20.931 4.482 21.323 1.00 91.56 305 ASP A CA 1
ATOM 2426 C C . ASP A 1 305 ? -20.456 4.681 22.776 1.00 91.56 305 ASP A C 1
ATOM 2428 O O . ASP A 1 305 ? -19.278 4.967 23.019 1.00 91.56 305 ASP A O 1
ATOM 2432 N N . PRO A 1 306 ? -21.344 4.520 23.774 1.00 90.12 306 PRO A N 1
ATOM 2433 C CA . PRO A 1 306 ? -21.007 4.789 25.170 1.00 90.12 306 PRO A CA 1
ATOM 2434 C C . PRO A 1 306 ? -20.211 3.659 25.835 1.00 90.12 306 PRO A C 1
ATOM 2436 O O . PRO A 1 306 ? -19.799 3.800 26.983 1.00 90.12 306 PRO A O 1
ATOM 2439 N N . ASN A 1 307 ? -20.011 2.522 25.165 1.00 91.19 307 ASN A N 1
ATOM 2440 C CA . ASN A 1 307 ? -19.510 1.307 25.806 1.00 91.19 307 ASN A CA 1
ATOM 2441 C C . ASN A 1 307 ? -18.065 0.973 25.438 1.00 91.19 307 ASN A C 1
ATOM 2443 O O . ASN A 1 307 ? -17.432 0.225 26.184 1.00 91.19 307 ASN A O 1
ATOM 2447 N N . ILE A 1 308 ? -17.543 1.514 24.334 1.00 92.06 308 ILE A N 1
ATOM 2448 C CA . ILE A 1 308 ? -16.194 1.209 23.846 1.00 92.06 308 ILE A CA 1
ATOM 2449 C C . ILE A 1 308 ? -15.233 2.385 24.002 1.00 92.06 308 ILE A C 1
ATOM 2451 O O . ILE A 1 308 ? -15.616 3.538 23.832 1.00 92.06 308 ILE A O 1
ATOM 2455 N N . CYS A 1 309 ? -13.974 2.081 24.292 1.00 94.56 309 CYS A N 1
ATOM 2456 C CA . CYS A 1 309 ? -12.860 3.024 24.242 1.00 94.56 309 CYS A CA 1
ATOM 2457 C C . CYS A 1 309 ? -11.714 2.448 23.405 1.00 94.56 309 CYS A C 1
ATOM 2459 O O . CYS A 1 309 ? -11.633 1.236 23.211 1.00 94.56 309 CYS A O 1
ATOM 2461 N N . LEU A 1 310 ? -10.824 3.316 22.925 1.00 94.88 310 LEU A N 1
ATOM 2462 C CA . LEU A 1 310 ? -9.540 2.924 22.345 1.00 94.88 310 LEU A CA 1
ATOM 2463 C C . LEU A 1 310 ? -8.484 3.128 23.427 1.00 94.88 310 LEU A C 1
ATOM 2465 O O . LEU A 1 310 ? -8.390 4.221 23.986 1.00 94.88 310 LEU A O 1
ATOM 2469 N N . ALA A 1 311 ? -7.717 2.093 23.740 1.00 96.94 311 ALA A N 1
ATOM 2470 C CA . ALA A 1 311 ? -6.755 2.104 24.835 1.00 96.94 311 ALA A CA 1
ATOM 2471 C C . ALA A 1 311 ? -5.409 1.519 24.408 1.00 96.94 311 ALA A C 1
ATOM 2473 O O . ALA A 1 311 ? -5.352 0.693 23.500 1.00 96.94 311 ALA A O 1
ATOM 2474 N N . LEU A 1 312 ? -4.345 1.930 25.097 1.00 97.62 312 LEU A N 1
ATOM 2475 C CA . LEU A 1 312 ? -3.057 1.245 25.101 1.00 97.62 312 LEU A CA 1
ATOM 2476 C C . LEU A 1 312 ? -3.027 0.261 26.261 1.00 97.62 312 LEU A C 1
ATOM 2478 O O . LEU A 1 312 ? -3.240 0.630 27.419 1.00 97.62 312 LEU A O 1
ATOM 2482 N N . LEU A 1 313 ? -2.759 -0.988 25.924 1.00 97.81 313 LEU A N 1
ATOM 2483 C CA . LEU A 1 313 ? -2.676 -2.110 26.833 1.00 97.81 313 LEU A CA 1
ATOM 2484 C C . LEU A 1 313 ? -1.218 -2.426 27.150 1.00 97.81 313 LEU A C 1
ATOM 2486 O O . LEU A 1 313 ? -0.352 -2.324 26.280 1.00 97.81 313 LEU A O 1
ATOM 2490 N N . CYS A 1 314 ? -0.975 -2.881 28.371 1.00 97.50 314 CYS A N 1
ATOM 2491 C CA . CYS A 1 314 ? 0.271 -3.507 28.795 1.00 97.50 314 CYS A CA 1
ATOM 2492 C C . CYS A 1 314 ? -0.029 -4.851 29.475 1.00 97.50 314 CYS A C 1
ATOM 2494 O O . CYS A 1 314 ? -1.179 -5.177 29.783 1.00 97.50 314 CYS A O 1
ATOM 2496 N N . ARG A 1 315 ? 1.014 -5.656 29.707 1.00 97.12 315 ARG A N 1
ATOM 2497 C CA . ARG A 1 315 ? 0.898 -6.824 30.591 1.00 97.12 315 ARG A CA 1
ATOM 2498 C C . ARG A 1 315 ? 0.663 -6.338 32.017 1.00 97.12 315 ARG A C 1
ATOM 2500 O O . ARG A 1 315 ? 1.267 -5.353 32.435 1.00 97.12 315 ARG A O 1
ATOM 2507 N N . LYS A 1 316 ? -0.181 -7.044 32.763 1.00 95.69 316 LYS A N 1
ATOM 2508 C CA . LYS A 1 316 ? -0.526 -6.687 34.139 1.00 95.69 316 LYS A CA 1
ATOM 2509 C C . LYS A 1 316 ? 0.724 -6.559 35.015 1.00 95.69 316 LYS A C 1
ATOM 2511 O O . LYS A 1 316 ? 1.503 -7.506 35.116 1.00 95.69 316 LYS A O 1
ATOM 2516 N N . GLY A 1 317 ? 0.899 -5.404 35.658 1.00 92.88 317 GLY A N 1
ATOM 2517 C CA . GLY A 1 317 ? 2.055 -5.107 36.506 1.00 92.88 317 GLY A CA 1
ATOM 2518 C C . GLY A 1 317 ? 3.317 -4.684 35.745 1.00 92.88 317 GLY A C 1
ATOM 2519 O O . GLY A 1 317 ? 4.380 -4.576 36.358 1.00 92.88 317 GLY A O 1
ATOM 2520 N N . ALA A 1 318 ? 3.237 -4.450 34.432 1.00 93.88 318 ALA A N 1
ATOM 2521 C CA . ALA A 1 318 ? 4.361 -3.931 33.660 1.00 93.88 318 ALA A CA 1
ATOM 2522 C C . ALA A 1 318 ? 4.666 -2.470 34.030 1.00 93.88 318 ALA A C 1
ATOM 2524 O O . ALA A 1 318 ? 3.772 -1.631 34.122 1.00 93.88 318 ALA A O 1
ATOM 2525 N N . CYS A 1 319 ? 5.952 -2.152 34.184 1.00 92.19 319 CYS A N 1
ATOM 2526 C CA . CYS A 1 319 ? 6.416 -0.787 34.412 1.00 92.19 319 CYS A CA 1
ATOM 2527 C C . CYS A 1 319 ? 6.598 -0.069 33.068 1.00 92.19 319 CYS A C 1
ATOM 2529 O O . CYS A 1 319 ? 7.464 -0.447 32.276 1.00 92.19 319 CYS A O 1
ATOM 2531 N N . ILE A 1 320 ? 5.773 0.945 32.802 1.00 95.25 320 ILE A N 1
ATOM 2532 C CA . ILE A 1 320 ? 5.817 1.740 31.570 1.00 95.25 320 ILE A CA 1
ATOM 2533 C C . ILE A 1 320 ? 6.309 3.145 31.919 1.00 95.25 320 ILE A C 1
ATOM 2535 O O . ILE A 1 320 ? 5.569 3.931 32.505 1.00 95.25 320 ILE A O 1
ATOM 2539 N N . GLU A 1 321 ? 7.553 3.445 31.548 1.00 93.25 321 GLU A N 1
ATOM 2540 C CA . GLU A 1 321 ? 8.255 4.694 31.885 1.00 93.25 321 GLU A CA 1
ATOM 2541 C C . GLU A 1 321 ? 8.720 5.403 30.598 1.00 93.25 321 GLU A C 1
ATOM 2543 O O . GLU A 1 321 ? 9.873 5.224 30.181 1.00 93.25 321 GLU A O 1
ATOM 2548 N N . PRO A 1 322 ? 7.834 6.158 29.912 1.00 93.44 322 PRO A N 1
ATOM 2549 C CA . PRO A 1 322 ? 8.158 6.829 28.652 1.00 93.44 322 PRO A CA 1
ATOM 2550 C C . PRO A 1 322 ? 9.369 7.761 28.702 1.00 93.44 322 PRO A C 1
ATOM 2552 O O . PRO A 1 322 ? 10.084 7.914 27.715 1.00 93.44 322 PRO A O 1
ATOM 2555 N N . GLU A 1 323 ? 9.647 8.344 29.863 1.00 91.88 323 GLU A N 1
ATOM 2556 C CA . GLU A 1 323 ? 10.804 9.195 30.135 1.00 91.88 323 GLU A CA 1
ATOM 2557 C C . GLU A 1 323 ? 12.154 8.470 30.010 1.00 91.88 323 GLU A C 1
ATOM 2559 O O . GLU A 1 323 ? 13.184 9.119 29.826 1.00 91.88 323 GLU A O 1
ATOM 2564 N N . LYS A 1 324 ? 12.168 7.132 30.081 1.00 92.69 324 LYS A N 1
ATOM 2565 C CA . LYS A 1 324 ? 13.377 6.310 29.904 1.00 92.69 324 LYS A CA 1
ATOM 2566 C C . LYS A 1 324 ? 13.595 5.865 28.459 1.00 92.69 324 LYS A C 1
ATOM 2568 O O . LYS A 1 324 ? 14.621 5.248 28.161 1.00 92.69 324 LYS A O 1
ATOM 2573 N N . TRP A 1 325 ? 12.646 6.123 27.562 1.00 94.94 325 TRP A N 1
ATOM 2574 C CA . TRP A 1 325 ? 12.746 5.708 26.167 1.00 94.94 325 TRP A CA 1
ATOM 2575 C C . TRP A 1 325 ? 13.738 6.600 25.421 1.00 94.94 325 TRP A C 1
ATOM 2577 O O . TRP A 1 325 ? 13.704 7.825 25.525 1.00 94.94 325 TRP A O 1
ATOM 2587 N N . THR A 1 326 ? 14.636 5.992 24.646 1.00 93.12 326 THR A N 1
ATOM 2588 C CA . THR A 1 326 ? 15.697 6.719 23.931 1.00 93.12 326 THR A CA 1
ATOM 2589 C C . THR A 1 326 ? 15.858 6.199 22.511 1.00 93.12 326 THR A C 1
ATOM 2591 O O . THR A 1 326 ? 15.390 5.116 22.176 1.00 93.12 326 THR A O 1
ATOM 2594 N N . HIS A 1 327 ? 16.598 6.926 21.671 1.00 86.81 327 HIS A N 1
ATOM 2595 C CA . HIS A 1 327 ? 16.934 6.464 20.321 1.00 86.81 327 HIS A CA 1
ATOM 2596 C C . HIS A 1 327 ? 17.636 5.094 20.284 1.00 86.81 327 HIS A C 1
ATOM 2598 O O . HIS A 1 327 ? 17.513 4.388 19.286 1.00 86.81 327 HIS A O 1
ATOM 2604 N N . GLN A 1 328 ? 18.378 4.743 21.340 1.00 87.62 328 GLN A N 1
ATOM 2605 C CA . GLN A 1 328 ? 19.138 3.492 21.456 1.00 87.62 328 GLN A CA 1
ATOM 2606 C C . GLN A 1 328 ? 18.318 2.365 22.098 1.00 87.62 328 GLN A C 1
ATOM 2608 O O . GLN A 1 328 ? 18.607 1.196 21.868 1.00 87.62 328 GLN A O 1
ATOM 2613 N N . ASN A 1 329 ? 17.300 2.714 22.886 1.00 87.31 329 ASN A N 1
ATOM 2614 C CA . ASN A 1 329 ? 16.421 1.776 23.573 1.00 87.31 329 ASN A CA 1
ATOM 2615 C C . ASN A 1 329 ? 14.962 2.160 23.309 1.00 87.31 329 ASN A C 1
ATOM 2617 O O . ASN A 1 329 ? 14.311 2.797 24.142 1.00 87.31 329 ASN A O 1
ATOM 2621 N N . LYS A 1 330 ? 14.493 1.820 22.106 1.00 91.75 330 LYS A N 1
ATOM 2622 C CA . LYS A 1 330 ? 13.127 2.094 21.665 1.00 91.75 330 LYS A CA 1
ATOM 2623 C C . LYS A 1 330 ? 12.233 0.908 22.011 1.00 91.75 330 LYS A C 1
ATOM 2625 O O . LYS A 1 330 ? 12.518 -0.192 21.534 1.00 91.75 330 LYS A O 1
ATOM 2630 N N . PRO A 1 331 ? 11.148 1.087 22.779 1.00 95.25 331 PRO A N 1
ATOM 2631 C CA . PRO A 1 331 ? 10.163 0.030 22.919 1.00 95.25 331 PRO A CA 1
ATOM 2632 C C . PRO A 1 331 ? 9.417 -0.188 21.604 1.00 95.25 331 PRO A C 1
ATOM 2634 O O . PRO A 1 331 ? 9.206 0.749 20.827 1.00 95.25 331 PRO A O 1
ATOM 2637 N N . LEU A 1 332 ? 8.981 -1.427 21.397 1.00 95.06 332 LEU A N 1
ATOM 2638 C CA . LEU A 1 332 ? 8.126 -1.807 20.284 1.00 95.06 332 LEU A CA 1
ATOM 2639 C C . LEU A 1 332 ? 6.656 -1.762 20.712 1.00 95.06 332 LEU A C 1
ATOM 2641 O O . LEU A 1 332 ? 6.294 -2.293 21.766 1.00 95.06 332 LEU A O 1
ATOM 2645 N N . ILE A 1 333 ? 5.810 -1.124 19.907 1.00 96.75 333 ILE A N 1
ATOM 2646 C CA . ILE A 1 333 ? 4.394 -0.895 20.207 1.00 96.75 333 ILE A CA 1
ATOM 2647 C C . ILE A 1 333 ? 3.561 -1.401 19.034 1.00 96.75 333 ILE A C 1
ATOM 2649 O O . ILE A 1 333 ? 3.697 -0.886 17.928 1.00 96.75 333 ILE A O 1
ATOM 2653 N N . ALA A 1 334 ? 2.710 -2.399 19.270 1.00 95.25 334 ALA A N 1
ATOM 2654 C CA . ALA A 1 334 ? 1.823 -2.944 18.246 1.00 95.25 334 ALA A CA 1
ATOM 2655 C C . ALA A 1 334 ? 0.603 -2.029 18.080 1.00 95.25 334 ALA A C 1
ATOM 2657 O O . ALA A 1 334 ? -0.123 -1.788 19.045 1.00 95.25 334 ALA A O 1
ATOM 2658 N N . ALA A 1 335 ? 0.372 -1.516 16.873 1.00 90.44 335 ALA A N 1
ATOM 2659 C CA . ALA A 1 335 ? -0.719 -0.586 16.610 1.00 90.44 335 ALA A CA 1
ATOM 2660 C C . ALA A 1 335 ? -1.510 -0.935 15.339 1.00 90.44 335 ALA A C 1
ATOM 2662 O O . ALA A 1 335 ? -0.983 -0.858 14.229 1.00 90.44 335 ALA A O 1
ATOM 2663 N N . GLU A 1 336 ? -2.802 -1.232 15.481 1.00 85.50 336 GLU A N 1
ATOM 2664 C CA . GLU A 1 336 ? -3.760 -1.246 14.367 1.00 85.50 336 GLU A CA 1
ATOM 2665 C C . GLU A 1 336 ? -4.203 0.197 14.045 1.00 85.50 336 GLU A C 1
ATOM 2667 O O . GLU A 1 336 ? -4.264 0.600 12.881 1.00 85.50 336 GLU A O 1
ATOM 2672 N N . HIS A 1 337 ? -4.421 1.026 15.073 1.00 87.50 337 HIS A N 1
ATOM 2673 C CA . HIS A 1 337 ? -4.875 2.419 14.992 1.00 87.50 337 HIS A CA 1
ATOM 2674 C C . HIS A 1 337 ? -3.703 3.406 15.081 1.00 87.50 337 HIS A C 1
ATOM 2676 O O . HIS A 1 337 ? -3.690 4.318 15.913 1.00 87.50 337 HIS A O 1
ATOM 2682 N N . VAL A 1 338 ? -2.713 3.233 14.201 1.00 85.00 338 VAL A N 1
ATOM 2683 C CA . VAL A 1 338 ? -1.452 3.999 14.174 1.00 85.00 338 VAL A CA 1
ATOM 2684 C C . VAL A 1 338 ? -1.653 5.505 14.359 1.00 85.00 338 VAL A C 1
ATOM 2686 O O . VAL A 1 338 ? -1.073 6.094 15.266 1.00 85.00 338 VAL A O 1
ATOM 2689 N N . SER A 1 339 ? -2.530 6.122 13.563 1.00 82.81 339 SER A N 1
ATOM 2690 C CA . SER A 1 339 ? -2.759 7.571 13.599 1.00 82.81 339 SER A CA 1
ATOM 2691 C C . SER A 1 339 ? -3.287 8.060 14.952 1.00 82.81 339 SER A C 1
ATOM 2693 O O . SER A 1 339 ? -2.966 9.168 15.381 1.00 82.81 339 SER A O 1
ATOM 2695 N N . HIS A 1 340 ? -4.078 7.238 15.645 1.00 87.00 340 HIS A N 1
ATOM 2696 C CA . HIS A 1 340 ? -4.602 7.568 16.966 1.00 87.00 340 HIS A CA 1
ATOM 2697 C C . HIS A 1 340 ? -3.530 7.442 18.051 1.00 87.00 340 HIS A C 1
ATOM 2699 O O . HIS A 1 340 ? -3.447 8.316 18.913 1.00 87.00 340 HIS A O 1
ATOM 2705 N N . VAL A 1 341 ? -2.688 6.405 17.987 1.00 90.12 341 VAL A N 1
ATOM 2706 C CA . VAL A 1 341 ? -1.579 6.216 18.935 1.00 90.12 341 VAL A CA 1
ATOM 2707 C C . VAL A 1 341 ? -0.540 7.328 18.785 1.00 90.12 341 VAL A C 1
ATOM 2709 O O . VAL A 1 341 ? -0.157 7.936 19.781 1.00 90.12 341 VAL A O 1
ATOM 2712 N N . THR A 1 342 ? -0.137 7.652 17.551 1.00 87.00 342 THR A N 1
ATOM 2713 C CA . THR A 1 342 ? 0.816 8.738 17.275 1.00 87.00 342 THR A CA 1
ATOM 2714 C C . THR A 1 342 ? 0.315 10.066 17.836 1.00 87.00 342 THR A C 1
ATOM 2716 O O . THR A 1 342 ? 1.020 10.713 18.605 1.00 87.00 342 THR A O 1
ATOM 2719 N N . ARG A 1 343 ? -0.940 10.431 17.542 1.00 87.31 343 ARG A N 1
ATOM 2720 C CA . ARG A 1 343 ? -1.541 11.673 18.047 1.00 87.31 343 ARG A CA 1
ATOM 2721 C C . ARG A 1 343 ? -1.637 11.700 19.572 1.00 87.31 343 ARG A C 1
ATOM 2723 O O . ARG A 1 343 ? -1.446 12.750 20.177 1.00 87.31 343 ARG A O 1
ATOM 2730 N N . PHE A 1 344 ? -1.944 10.568 20.201 1.00 93.38 344 PHE A N 1
ATOM 2731 C CA . PHE A 1 344 ? -1.966 10.470 21.658 1.00 93.38 344 PHE A CA 1
ATOM 2732 C C . PHE A 1 344 ? -0.576 10.706 22.256 1.00 93.38 344 PHE A C 1
ATOM 2734 O O . PHE A 1 344 ? -0.438 11.494 23.185 1.00 93.38 344 PHE A O 1
ATOM 2741 N N . PHE A 1 345 ? 0.465 10.091 21.693 1.00 93.44 345 PHE A N 1
ATOM 2742 C CA . PHE A 1 345 ? 1.848 10.297 22.132 1.00 93.44 345 PHE A CA 1
ATOM 2743 C C . PHE A 1 345 ? 2.328 11.731 21.961 1.00 93.44 345 PHE A C 1
ATOM 2745 O O . PHE A 1 345 ? 2.971 12.254 22.869 1.00 93.44 345 PHE A O 1
ATOM 2752 N N . GLU A 1 346 ? 1.943 12.399 20.877 1.00 90.69 346 GLU A N 1
ATOM 2753 C CA . GLU A 1 346 ? 2.173 13.837 20.715 1.00 90.69 346 GLU A CA 1
ATOM 2754 C C . GLU A 1 346 ? 1.491 14.649 21.828 1.00 90.69 346 GLU A C 1
ATOM 2756 O O . GLU A 1 346 ? 2.115 15.528 22.416 1.00 90.69 346 GLU A O 1
ATOM 2761 N N . GLN A 1 347 ? 0.238 14.328 22.177 1.00 93.75 347 GLN A N 1
ATOM 2762 C CA . GLN A 1 347 ? -0.507 15.020 23.240 1.00 93.75 347 GLN A CA 1
ATOM 2763 C C . GLN A 1 347 ? 0.140 14.874 24.622 1.00 93.75 347 GLN A C 1
ATOM 2765 O O . GLN A 1 347 ? 0.083 15.809 25.420 1.00 93.75 347 GLN A O 1
ATOM 2770 N N . ILE A 1 348 ? 0.760 13.725 24.901 1.00 94.25 348 ILE A N 1
ATOM 2771 C CA . ILE A 1 348 ? 1.489 13.480 26.154 1.00 94.25 348 ILE A CA 1
ATOM 2772 C C . ILE A 1 348 ? 2.999 13.757 26.040 1.00 94.25 348 ILE A C 1
ATOM 2774 O O . ILE A 1 348 ? 3.753 13.402 26.942 1.00 94.25 348 ILE A O 1
ATOM 2778 N N . ASN A 1 349 ? 3.435 14.439 24.973 1.00 93.75 349 ASN A N 1
ATOM 2779 C CA . ASN A 1 349 ? 4.814 14.876 24.721 1.00 93.75 349 ASN A CA 1
ATOM 2780 C C . ASN A 1 349 ? 5.867 13.748 24.667 1.00 93.75 349 ASN A C 1
ATOM 2782 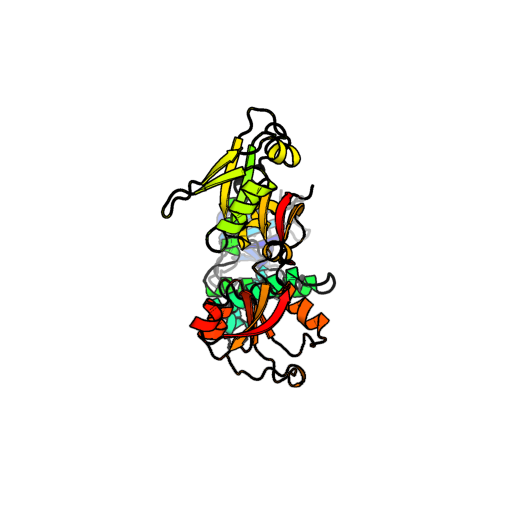O O . ASN A 1 349 ? 7.023 13.952 25.044 1.00 93.75 349 ASN A O 1
ATOM 2786 N N . ILE A 1 350 ? 5.504 12.563 24.170 1.00 92.62 350 ILE A N 1
ATOM 2787 C CA . ILE A 1 350 ? 6.468 11.495 23.875 1.00 92.62 350 ILE A CA 1
ATOM 2788 C C . ILE A 1 350 ? 7.088 11.752 22.498 1.00 92.62 350 ILE A C 1
ATOM 2790 O O . ILE A 1 350 ? 6.387 11.865 21.493 1.00 92.62 350 ILE A O 1
ATOM 2794 N N . ASN A 1 351 ? 8.420 11.810 22.441 1.00 89.06 351 ASN A N 1
ATOM 2795 C CA . ASN A 1 351 ? 9.147 12.057 21.199 1.00 89.06 351 ASN A CA 1
ATOM 2796 C C . ASN A 1 351 ? 8.975 10.879 20.206 1.00 89.06 351 ASN A C 1
ATOM 2798 O O . ASN A 1 351 ? 9.323 9.751 20.554 1.00 89.06 351 ASN A O 1
ATOM 2802 N N . PRO A 1 352 ? 8.515 11.109 18.957 1.00 86.25 352 PRO A N 1
ATOM 2803 C CA . PRO A 1 352 ? 8.384 10.067 17.930 1.00 86.25 352 PRO A CA 1
ATOM 2804 C C . PRO A 1 352 ? 9.654 9.254 17.669 1.00 86.25 352 PRO A C 1
ATOM 2806 O O . PRO A 1 352 ? 9.596 8.119 17.207 1.00 86.25 352 PRO A O 1
ATOM 2809 N N . SER A 1 353 ? 10.823 9.819 17.965 1.00 88.88 353 SER A N 1
ATOM 2810 C CA . SER A 1 353 ? 12.095 9.158 17.729 1.00 88.88 353 SER A CA 1
ATOM 2811 C C . SER A 1 353 ? 12.489 8.135 18.801 1.00 88.88 353 SER A C 1
ATOM 2813 O O . SER A 1 353 ? 13.435 7.374 18.568 1.00 88.88 353 SER A O 1
ATOM 2815 N N . THR A 1 354 ? 11.796 8.093 19.946 1.00 92.56 354 THR A N 1
ATOM 2816 C CA . THR A 1 354 ? 12.158 7.257 21.103 1.00 92.56 354 THR A CA 1
ATOM 2817 C C . THR A 1 354 ? 11.368 5.958 21.211 1.00 92.56 354 THR A C 1
ATOM 2819 O O . THR A 1 354 ? 11.702 5.145 22.061 1.00 92.56 354 THR A O 1
ATOM 2822 N N . TYR A 1 355 ? 10.389 5.707 20.342 1.00 93.31 355 TYR A N 1
ATOM 2823 C CA . TYR A 1 355 ? 9.654 4.440 20.259 1.00 93.31 355 TYR A CA 1
ATOM 2824 C C . TYR A 1 355 ? 9.621 3.915 18.820 1.00 93.31 355 TYR A C 1
ATOM 2826 O O . TYR A 1 355 ? 9.948 4.632 17.874 1.00 93.31 355 TYR A O 1
ATOM 2834 N N . HIS A 1 356 ? 9.260 2.643 18.650 1.00 91.00 356 HIS A N 1
ATOM 2835 C CA . HIS A 1 356 ? 8.919 2.079 17.349 1.00 91.00 356 HIS A CA 1
ATOM 2836 C C . HIS A 1 356 ? 7.464 1.636 17.363 1.00 91.00 356 HIS A C 1
ATOM 2838 O O . HIS A 1 356 ? 7.047 0.844 18.210 1.00 91.00 356 HIS A O 1
ATOM 2844 N N . LEU A 1 357 ? 6.695 2.166 16.421 1.00 89.06 357 LEU A N 1
ATOM 2845 C CA . LEU A 1 357 ? 5.299 1.821 16.259 1.00 89.06 357 LEU A CA 1
ATOM 2846 C C . LEU A 1 357 ? 5.167 0.848 15.093 1.00 89.06 357 LEU A C 1
ATOM 2848 O O . LEU A 1 357 ? 5.314 1.229 13.935 1.00 89.06 357 LEU A O 1
ATOM 2852 N N . ASP A 1 358 ? 4.916 -0.409 15.424 1.00 87.62 358 ASP A N 1
ATOM 2853 C CA . ASP A 1 358 ? 4.757 -1.474 14.452 1.00 87.62 358 ASP A CA 1
ATOM 2854 C C . ASP A 1 358 ? 3.291 -1.571 14.035 1.00 87.62 358 ASP A C 1
ATOM 2856 O O . ASP A 1 358 ? 2.397 -1.815 14.856 1.00 87.62 358 ASP A O 1
ATOM 2860 N N . ARG A 1 359 ? 3.034 -1.353 12.745 1.00 82.62 359 ARG A N 1
ATOM 2861 C CA . ARG A 1 359 ? 1.688 -1.449 12.193 1.00 82.62 359 ARG A CA 1
ATOM 2862 C C . ARG A 1 359 ? 1.327 -2.917 12.016 1.00 82.62 359 ARG A C 1
ATOM 2864 O O . ARG A 1 359 ? 1.746 -3.564 11.058 1.00 82.62 359 ARG A O 1
ATOM 2871 N N . VAL A 1 360 ? 0.445 -3.403 12.877 1.00 82.06 360 VAL A N 1
ATOM 2872 C CA . VAL A 1 360 ? -0.048 -4.780 12.820 1.00 82.06 360 VAL A CA 1
ATOM 2873 C C . VAL A 1 360 ? -1.428 -4.860 12.173 1.00 82.06 360 VAL A C 1
ATOM 2875 O O . VAL A 1 360 ? -2.166 -3.879 12.089 1.00 82.06 360 VAL A O 1
ATOM 2878 N N . THR A 1 361 ? -1.790 -6.047 11.679 1.00 73.69 361 THR A N 1
ATOM 2879 C CA . THR A 1 361 ? -3.141 -6.299 11.158 1.00 73.69 361 THR A CA 1
ATOM 2880 C C . THR A 1 361 ? -3.848 -7.346 12.001 1.00 73.69 361 THR A C 1
ATOM 2882 O O . THR A 1 361 ? -3.286 -8.403 12.277 1.00 73.69 361 THR A O 1
ATOM 2885 N N . GLY A 1 362 ? -5.106 -7.083 12.351 1.00 75.12 362 GLY A N 1
ATOM 2886 C CA . GLY A 1 362 ? -5.853 -7.941 13.263 1.00 75.12 362 GLY A CA 1
ATOM 2887 C C . GLY A 1 362 ? -5.660 -7.503 14.712 1.00 75.12 362 GLY A C 1
ATOM 2888 O O . GLY A 1 362 ? -5.539 -6.322 14.990 1.00 75.12 362 GLY A O 1
ATOM 2889 N N . SER A 1 363 ? -5.679 -8.459 15.635 1.00 85.94 363 SER A N 1
ATOM 2890 C CA . SER A 1 363 ? -5.681 -8.189 17.073 1.00 85.94 363 SER A CA 1
ATOM 2891 C C . SER A 1 363 ? -4.283 -7.809 17.575 1.00 85.94 363 SER A C 1
ATOM 2893 O O . SER A 1 363 ? -3.458 -8.698 17.801 1.00 85.94 363 SER A O 1
ATOM 2895 N N . SER A 1 364 ? -4.009 -6.511 17.756 1.00 90.69 364 SER A N 1
ATOM 2896 C CA . SER A 1 364 ? -2.734 -6.021 18.304 1.00 90.69 364 SER A CA 1
ATOM 2897 C C . SER A 1 364 ? -2.437 -6.612 19.681 1.00 90.69 364 SER A C 1
ATOM 2899 O O . SER A 1 364 ? -1.295 -6.963 19.978 1.00 90.69 364 SER A O 1
ATOM 2901 N N . GLU A 1 365 ? -3.469 -6.805 20.508 1.00 92.69 365 GLU A N 1
ATOM 2902 C CA . GLU A 1 365 ? -3.343 -7.437 21.820 1.00 92.69 365 GLU A CA 1
ATOM 2903 C C . GLU A 1 365 ? -2.810 -8.878 21.725 1.00 92.69 365 GLU A C 1
ATOM 2905 O O . GLU A 1 365 ? -2.091 -9.328 22.613 1.00 92.69 365 GLU A O 1
ATOM 2910 N N . GLY A 1 366 ? -3.045 -9.576 20.608 1.00 92.75 366 GLY A N 1
ATOM 2911 C CA . GLY A 1 366 ? -2.469 -10.893 20.345 1.00 92.75 366 GLY A CA 1
ATOM 2912 C C . GLY A 1 366 ? -0.939 -10.882 20.269 1.00 92.75 366 GLY A C 1
ATOM 2913 O O . GLY A 1 366 ? -0.305 -11.818 20.754 1.00 92.75 366 GLY A O 1
ATOM 2914 N N . TYR A 1 367 ? -0.329 -9.823 19.733 1.00 93.19 367 TYR A N 1
ATOM 2915 C CA . TYR A 1 367 ? 1.132 -9.688 19.678 1.00 93.19 367 TYR A CA 1
ATOM 2916 C C . TYR A 1 367 ? 1.728 -9.464 21.069 1.00 93.19 367 TYR A C 1
ATOM 2918 O O . TYR A 1 367 ? 2.751 -10.062 21.408 1.00 93.19 367 TYR A O 1
ATOM 2926 N N . LEU A 1 368 ? 1.049 -8.658 21.892 1.00 94.44 368 LEU A N 1
ATOM 2927 C CA . LEU A 1 368 ? 1.425 -8.401 23.282 1.00 94.44 368 LEU A CA 1
ATOM 2928 C C . LEU A 1 368 ? 1.308 -9.661 24.157 1.00 94.44 368 LEU A C 1
ATOM 2930 O O . LEU A 1 368 ? 2.139 -9.882 25.032 1.00 94.44 368 LEU A O 1
ATOM 2934 N N . VAL A 1 369 ? 0.300 -10.501 23.913 1.00 95.00 369 VAL A N 1
ATOM 2935 C CA . VAL A 1 369 ? 0.073 -11.739 24.678 1.00 95.00 369 VAL A CA 1
ATOM 2936 C C . VAL A 1 369 ? 1.036 -12.854 24.279 1.00 95.00 369 VAL A C 1
ATOM 2938 O O . VAL A 1 369 ? 1.517 -13.583 25.140 1.00 95.00 369 VAL A O 1
ATOM 2941 N N . ASN A 1 370 ? 1.312 -13.015 22.982 1.00 93.81 370 ASN A N 1
ATOM 2942 C CA . ASN A 1 370 ? 2.013 -14.198 22.468 1.00 93.81 370 ASN A CA 1
ATOM 2943 C C . ASN A 1 370 ? 3.521 -14.000 22.263 1.00 93.81 370 ASN A C 1
ATOM 2945 O O . ASN A 1 370 ? 4.209 -14.937 21.861 1.00 93.81 370 ASN A O 1
ATOM 2949 N N . THR A 1 371 ? 4.047 -12.800 22.501 1.00 91.19 371 THR A N 1
ATOM 2950 C CA . THR A 1 371 ? 5.479 -12.501 22.362 1.00 91.19 371 THR A CA 1
ATOM 2951 C C . THR A 1 371 ? 5.912 -11.537 23.455 1.00 91.19 371 THR A C 1
ATOM 2953 O O . THR A 1 371 ? 5.095 -10.728 23.871 1.00 91.19 371 THR A O 1
ATOM 2956 N N . ASP A 1 372 ? 7.183 -11.554 23.861 1.00 90.69 372 ASP A N 1
ATOM 2957 C CA . ASP A 1 372 ? 7.758 -10.569 24.798 1.00 90.69 372 ASP A CA 1
ATOM 2958 C C . ASP A 1 372 ? 8.340 -9.330 24.094 1.00 90.69 372 ASP A C 1
ATOM 2960 O O . ASP A 1 372 ? 8.859 -8.422 24.738 1.00 90.69 372 ASP A O 1
ATOM 2964 N N . LEU A 1 373 ? 8.251 -9.281 22.760 1.00 92.81 373 LEU A N 1
ATOM 2965 C CA . LEU A 1 373 ? 8.842 -8.223 21.936 1.00 92.81 373 LEU A CA 1
ATOM 2966 C C . LEU A 1 373 ? 8.150 -6.872 22.135 1.00 92.81 373 LEU A C 1
ATOM 2968 O O . LEU A 1 373 ? 8.809 -5.834 22.151 1.00 92.81 373 LEU A O 1
ATOM 2972 N N . TYR A 1 374 ? 6.824 -6.883 22.273 1.00 96.12 374 TYR A N 1
ATOM 2973 C CA . TYR A 1 374 ? 6.027 -5.666 22.380 1.00 96.12 374 TYR A CA 1
ATOM 2974 C C . TYR A 1 374 ? 5.858 -5.245 23.838 1.00 96.12 374 TYR A C 1
ATOM 2976 O O . TYR A 1 374 ? 5.526 -6.058 24.712 1.00 96.12 374 TYR A O 1
ATOM 2984 N N . LEU A 1 375 ? 6.052 -3.949 24.082 1.00 96.88 375 LEU A N 1
ATOM 2985 C CA . LEU A 1 375 ? 5.818 -3.311 25.375 1.00 96.88 375 LEU A CA 1
ATOM 2986 C C . LEU A 1 375 ? 4.343 -2.929 25.546 1.00 96.88 375 LEU A C 1
ATOM 2988 O O . LEU A 1 375 ? 3.777 -3.116 26.622 1.00 96.88 375 LEU A O 1
ATOM 2992 N N . LEU A 1 376 ? 3.737 -2.398 24.482 1.00 97.88 376 LEU A N 1
ATOM 2993 C CA . LEU A 1 376 ? 2.355 -1.925 24.453 1.00 97.88 376 LEU A CA 1
ATOM 2994 C C . LEU A 1 376 ? 1.639 -2.430 23.199 1.00 97.88 376 LEU A C 1
ATOM 2996 O O . LEU A 1 376 ? 2.272 -2.687 22.173 1.00 97.88 376 LEU A O 1
ATOM 3000 N N . ALA A 1 377 ? 0.315 -2.514 23.275 1.00 97.69 377 ALA A N 1
ATOM 3001 C CA . ALA A 1 377 ? -0.545 -2.722 22.116 1.00 97.69 377 ALA A CA 1
ATOM 3002 C C . ALA A 1 377 ? -1.799 -1.853 22.201 1.00 97.69 377 ALA A C 1
ATOM 3004 O O . ALA A 1 377 ? -2.335 -1.661 23.289 1.00 97.69 377 ALA A O 1
ATOM 3005 N N . ASP A 1 378 ? -2.288 -1.337 21.078 1.00 95.69 378 ASP A N 1
ATOM 3006 C CA . ASP A 1 378 ? -3.582 -0.659 21.049 1.00 95.69 378 ASP A CA 1
ATOM 3007 C C . ASP A 1 378 ? -4.747 -1.657 20.962 1.00 95.69 378 ASP A C 1
ATOM 3009 O O . ASP A 1 378 ? -4.631 -2.729 20.381 1.00 95.69 378 ASP A O 1
ATOM 3013 N N . ALA A 1 379 ? -5.899 -1.331 21.538 1.00 94.25 379 ALA A N 1
ATOM 3014 C CA . ALA A 1 379 ? -7.093 -2.154 21.373 1.00 94.25 379 ALA A CA 1
ATOM 3015 C C . ALA A 1 379 ? -8.373 -1.360 21.620 1.00 94.25 379 ALA A C 1
ATOM 3017 O O . ALA A 1 379 ? -8.422 -0.454 22.457 1.00 94.25 379 ALA A O 1
ATOM 3018 N N . ILE A 1 380 ? -9.447 -1.767 20.941 1.00 91.94 380 ILE A N 1
ATOM 3019 C CA . ILE A 1 380 ? -10.804 -1.350 21.299 1.00 91.94 380 ILE A CA 1
ATOM 3020 C C . ILE A 1 380 ? -11.292 -2.213 22.468 1.00 91.94 380 ILE A C 1
ATOM 3022 O O . ILE A 1 380 ? -11.432 -3.433 22.340 1.00 91.94 380 ILE A O 1
ATOM 3026 N N . VAL A 1 381 ? -11.594 -1.573 23.598 1.00 92.25 381 VAL A N 1
ATOM 3027 C CA . VAL A 1 381 ? -12.010 -2.227 24.844 1.00 92.25 381 VAL A CA 1
ATOM 3028 C C . VAL A 1 381 ? -13.471 -1.910 25.152 1.00 92.25 381 VAL A C 1
ATOM 3030 O O . VAL A 1 381 ? -13.871 -0.750 25.174 1.00 92.25 381 VAL A O 1
ATOM 3033 N N . GLU A 1 382 ? -14.268 -2.949 25.424 1.00 90.00 382 GLU A N 1
ATOM 3034 C CA . GLU A 1 382 ? -15.682 -2.825 25.811 1.00 90.00 382 GLU A CA 1
ATOM 3035 C C . GLU A 1 382 ? -15.913 -3.212 27.282 1.00 90.00 382 GLU A C 1
ATOM 3037 O O . GLU A 1 382 ? -16.082 -2.344 28.142 1.00 90.00 382 GLU A O 1
ATOM 3042 N N . SER A 1 383 ? -15.889 -4.518 27.575 1.00 83.56 383 SER A N 1
ATOM 3043 C CA . SER A 1 383 ? -16.238 -5.103 28.879 1.00 83.56 383 SER A CA 1
ATOM 3044 C C . SER A 1 383 ? -15.035 -5.498 29.741 1.00 83.56 383 SER A C 1
ATOM 3046 O O . SER A 1 383 ? -15.230 -5.987 30.845 1.00 83.56 383 SER A O 1
ATOM 3048 N N . GLY A 1 384 ? -13.802 -5.342 29.244 1.00 83.81 384 GLY A N 1
ATOM 3049 C CA . GLY A 1 384 ? -12.573 -5.732 29.954 1.00 83.81 384 GLY A CA 1
ATOM 3050 C C . GLY A 1 384 ? -12.292 -7.242 30.002 1.00 83.81 384 GLY A C 1
ATOM 3051 O O . GLY A 1 384 ? -11.162 -7.629 30.267 1.00 83.81 384 GLY A O 1
ATOM 3052 N N . ARG A 1 385 ? -13.258 -8.100 29.647 1.00 88.38 385 ARG A N 1
ATOM 3053 C CA . ARG A 1 385 ? -13.125 -9.569 29.703 1.00 88.38 385 ARG A CA 1
ATOM 3054 C C . ARG A 1 385 ? -11.882 -10.109 28.988 1.00 88.38 385 ARG A C 1
ATOM 3056 O O . ARG A 1 385 ? -11.155 -10.920 29.543 1.00 88.38 385 ARG A O 1
ATOM 3063 N N . THR A 1 386 ? -11.613 -9.628 27.773 1.00 87.88 386 THR A N 1
ATOM 3064 C CA . THR A 1 386 ? -10.419 -10.021 27.006 1.00 87.88 386 THR A CA 1
ATOM 3065 C C . THR A 1 386 ? -9.125 -9.650 27.729 1.00 87.88 386 THR A C 1
ATOM 3067 O O . THR A 1 386 ? -8.148 -10.379 27.619 1.00 87.88 386 THR A O 1
ATOM 3070 N N . LEU A 1 387 ? -9.106 -8.547 28.479 1.00 92.81 387 LEU A N 1
ATOM 3071 C CA . LEU A 1 387 ? -7.923 -8.119 29.221 1.00 92.81 387 LEU A CA 1
ATOM 3072 C C . LEU A 1 387 ? -7.693 -9.055 30.414 1.00 92.81 387 LEU A C 1
ATOM 3074 O O . LEU A 1 387 ? -6.587 -9.554 30.592 1.00 92.81 387 LEU A O 1
ATOM 3078 N N . GLU A 1 388 ? -8.753 -9.357 31.170 1.00 92.50 388 GLU A N 1
ATOM 3079 C CA . GLU A 1 388 ? -8.703 -10.275 32.314 1.00 92.50 388 GLU A CA 1
ATOM 3080 C C . GLU A 1 388 ? -8.261 -11.686 31.907 1.00 92.50 388 GLU A C 1
ATOM 3082 O O . GLU A 1 388 ? -7.349 -12.243 32.515 1.00 92.50 388 GLU A O 1
ATOM 3087 N N . GLU A 1 389 ? -8.849 -12.241 30.843 1.00 94.56 389 GLU A N 1
ATOM 3088 C CA . GLU A 1 389 ? -8.536 -13.588 30.342 1.00 94.56 389 GLU A CA 1
ATOM 3089 C C . GLU A 1 389 ? -7.094 -13.716 29.815 1.00 94.56 389 GLU A C 1
ATOM 3091 O O . GLU A 1 389 ? -6.572 -14.826 29.734 1.00 94.56 389 GLU A O 1
ATOM 3096 N N . ASN A 1 390 ? -6.438 -12.598 29.485 1.00 95.12 390 ASN A N 1
ATOM 3097 C CA . ASN A 1 390 ? -5.096 -12.574 28.899 1.00 95.12 390 ASN A CA 1
ATOM 3098 C C . ASN A 1 390 ? -4.045 -11.865 29.774 1.00 95.12 390 ASN A C 1
ATOM 3100 O O . ASN A 1 390 ? -2.954 -11.568 29.293 1.00 95.12 390 ASN A O 1
ATOM 3104 N N . ASN A 1 391 ? -4.340 -11.603 31.055 1.00 95.31 391 ASN A N 1
ATOM 3105 C CA . ASN A 1 391 ? -3.442 -10.899 31.984 1.00 95.31 391 ASN A CA 1
ATOM 3106 C C . ASN A 1 391 ? -2.936 -9.540 31.455 1.00 95.31 391 ASN A C 1
ATOM 3108 O O . ASN A 1 391 ? -1.769 -9.180 31.635 1.00 95.31 391 ASN A O 1
ATOM 3112 N N . LEU A 1 392 ? -3.820 -8.780 30.813 1.00 97.00 392 LEU A N 1
ATOM 3113 C CA . LEU A 1 392 ? -3.551 -7.426 30.334 1.00 97.00 392 LEU A CA 1
ATOM 3114 C C . LEU A 1 392 ? -4.227 -6.383 31.230 1.00 97.00 392 LEU A C 1
ATOM 3116 O O . LEU A 1 392 ? -5.227 -6.661 31.892 1.00 97.00 392 LEU A O 1
ATOM 3120 N N . GLU A 1 393 ? -3.715 -5.158 31.204 1.00 96.56 393 GLU A N 1
ATOM 3121 C CA . GLU A 1 393 ? -4.350 -3.991 31.813 1.00 96.56 393 GLU A CA 1
ATOM 3122 C C . GLU A 1 393 ? -4.254 -2.768 30.898 1.00 96.56 393 GLU A C 1
ATOM 3124 O O . GLU A 1 393 ? -3.443 -2.721 29.972 1.00 96.56 393 GLU A O 1
ATOM 3129 N N . ILE A 1 394 ? -5.128 -1.787 31.126 1.00 97.38 394 ILE A N 1
ATOM 3130 C CA . ILE A 1 394 ? -5.079 -0.516 30.404 1.00 97.38 394 ILE A CA 1
ATOM 3131 C C . ILE A 1 394 ? -3.984 0.335 31.039 1.00 97.38 394 ILE A C 1
ATOM 3133 O O . ILE A 1 394 ? -4.110 0.728 32.196 1.00 97.38 394 ILE A O 1
ATOM 3137 N N . TRP A 1 395 ? -2.955 0.667 30.263 1.00 96.88 395 TRP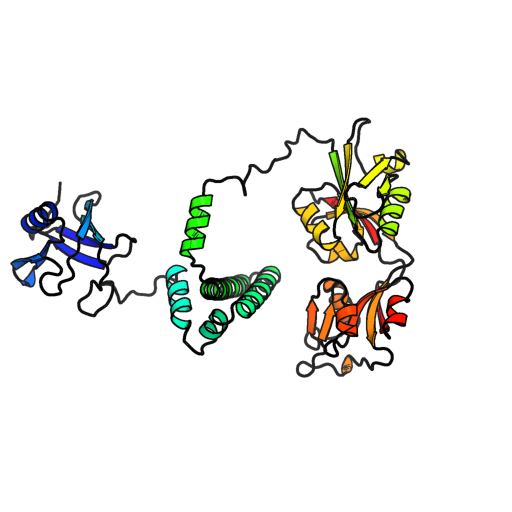 A N 1
ATOM 3138 C CA . TRP A 1 395 ? -1.974 1.669 30.663 1.00 96.88 395 TRP A CA 1
ATOM 3139 C C . TRP A 1 395 ? -2.546 3.079 30.502 1.00 96.88 395 TRP A C 1
ATOM 3141 O O . TRP A 1 395 ? -2.493 3.887 31.424 1.00 96.88 395 TRP A O 1
ATOM 3151 N N . ASN A 1 396 ? -3.129 3.367 29.335 1.00 97.19 396 ASN A N 1
ATOM 3152 C CA . ASN A 1 396 ? -3.750 4.656 29.048 1.00 97.19 396 ASN A CA 1
ATOM 3153 C C . ASN A 1 396 ? -4.940 4.522 28.101 1.00 97.19 396 ASN A C 1
ATOM 3155 O O . ASN A 1 396 ? -4.967 3.668 27.216 1.00 97.19 396 ASN A O 1
ATOM 3159 N N . VAL A 1 397 ? -5.915 5.413 28.261 1.00 96.88 397 VAL A N 1
ATOM 3160 C CA . VAL A 1 397 ? -7.058 5.523 27.351 1.00 96.88 397 VAL A CA 1
ATOM 3161 C C . VAL A 1 397 ? -6.745 6.586 26.302 1.00 96.88 397 VAL A C 1
ATOM 3163 O O . VAL A 1 397 ? -6.560 7.749 26.645 1.00 96.88 397 VAL A O 1
ATOM 3166 N N . ILE A 1 398 ? -6.707 6.186 25.029 1.00 95.25 398 ILE A N 1
ATOM 3167 C CA . ILE A 1 398 ? -6.479 7.088 23.892 1.00 95.25 398 ILE A CA 1
ATOM 3168 C C . ILE A 1 398 ? -7.765 7.844 23.547 1.00 95.25 398 ILE A C 1
ATOM 3170 O O . ILE A 1 398 ? -7.756 9.063 23.408 1.00 95.25 398 ILE A O 1
ATOM 3174 N N . ILE A 1 399 ? -8.881 7.119 23.413 1.00 94.31 399 ILE A N 1
ATOM 3175 C CA . ILE A 1 399 ? -10.208 7.701 23.169 1.00 94.31 399 ILE A CA 1
ATOM 3176 C C . ILE A 1 399 ? -11.166 7.176 24.236 1.00 94.31 399 ILE A C 1
ATOM 3178 O O . ILE A 1 399 ? -11.422 5.968 24.258 1.00 94.31 399 ILE A O 1
ATOM 3182 N N . PRO A 1 400 ? -11.703 8.042 25.113 1.00 94.31 400 PRO A N 1
ATOM 3183 C CA . PRO A 1 400 ? -12.656 7.653 26.144 1.00 94.31 400 PRO A CA 1
ATOM 3184 C C . PRO A 1 400 ? -13.952 7.043 25.607 1.00 94.31 400 PRO A C 1
ATOM 3186 O O . PRO A 1 400 ? -14.364 7.269 24.467 1.00 94.31 400 PRO A O 1
ATOM 3189 N N . LYS A 1 401 ? -14.644 6.314 26.490 1.00 92.81 401 LYS A N 1
ATOM 3190 C CA . LYS A 1 401 ? -16.008 5.843 26.231 1.00 92.81 401 LYS A CA 1
ATOM 3191 C C . LYS A 1 401 ? -16.937 7.021 25.934 1.00 92.81 401 LYS A C 1
ATOM 3193 O O . LYS A 1 401 ? -16.839 8.060 26.583 1.00 92.81 401 LYS A O 1
ATOM 3198 N N . GLY A 1 402 ? -17.822 6.861 24.951 1.00 91.06 402 GLY A N 1
ATOM 3199 C CA . GLY A 1 402 ? -18.716 7.930 24.500 1.00 91.06 402 GLY A CA 1
ATOM 3200 C C . GLY A 1 402 ? -18.068 8.962 23.572 1.00 91.06 402 GLY A C 1
ATOM 3201 O O . GLY A 1 402 ? -18.739 9.916 23.200 1.00 91.06 402 GLY A O 1
ATOM 3202 N N . GLN A 1 403 ? -16.799 8.786 23.186 1.00 92.44 403 GLN A N 1
ATOM 3203 C CA . GLN A 1 403 ? -16.141 9.629 22.179 1.00 92.44 403 GLN A CA 1
ATOM 3204 C C . GLN A 1 403 ? -15.816 8.892 20.878 1.00 92.44 403 GLN A C 1
ATOM 3206 O O . GLN A 1 403 ? -15.361 9.532 19.939 1.00 92.44 403 GLN A O 1
ATOM 3211 N N . ILE A 1 404 ? -16.040 7.575 20.811 1.00 92.88 404 ILE A N 1
ATOM 3212 C CA . ILE A 1 404 ? -15.926 6.808 19.568 1.00 92.88 404 ILE A CA 1
ATOM 3213 C C . ILE A 1 404 ? -17.286 6.788 18.880 1.00 92.88 404 ILE A C 1
ATOM 3215 O O . ILE A 1 404 ? -18.258 6.285 19.443 1.00 92.88 404 ILE A O 1
ATOM 3219 N N . HIS A 1 405 ? -17.340 7.279 17.648 1.00 94.06 405 HIS A N 1
ATOM 3220 C CA . HIS A 1 405 ? -18.578 7.381 16.882 1.00 94.06 405 HIS A CA 1
ATOM 3221 C C . HIS A 1 405 ? -18.738 6.243 15.871 1.00 94.06 405 HIS A C 1
ATOM 3223 O O . HIS A 1 405 ? -17.790 5.853 15.185 1.00 94.06 405 HIS A O 1
ATOM 3229 N N . ILE A 1 406 ? -19.967 5.734 15.758 1.00 95.12 406 ILE A N 1
ATOM 3230 C CA . ILE A 1 406 ? -20.453 4.998 14.586 1.00 95.12 406 ILE A CA 1
ATOM 3231 C C . ILE A 1 406 ? -21.107 6.023 13.675 1.00 95.12 406 ILE A C 1
ATOM 3233 O O . ILE A 1 406 ? -21.857 6.874 14.152 1.00 95.12 406 ILE A O 1
ATOM 3237 N N . ALA A 1 407 ? -20.855 5.935 12.376 1.00 95.69 407 ALA A N 1
ATOM 3238 C CA . ALA A 1 407 ? -21.437 6.875 11.441 1.00 95.69 407 ALA A CA 1
ATOM 3239 C C . ALA A 1 407 ? -21.861 6.231 10.124 1.00 95.69 407 ALA A C 1
ATOM 3241 O O . ALA A 1 407 ? -21.365 5.175 9.715 1.00 95.69 407 ALA A O 1
ATOM 3242 N N . LEU A 1 408 ? -22.791 6.920 9.469 1.00 95.94 408 LEU A N 1
ATOM 3243 C CA . LEU A 1 408 ? -23.109 6.769 8.064 1.00 95.94 408 LEU A CA 1
ATOM 3244 C C . LEU A 1 408 ? -22.174 7.679 7.267 1.00 95.94 408 LEU A C 1
ATOM 3246 O O . LEU A 1 408 ? -22.226 8.906 7.390 1.00 95.94 408 LEU A O 1
ATOM 3250 N N . TYR A 1 409 ? -21.355 7.069 6.423 1.00 94.38 409 TYR A N 1
ATOM 3251 C CA . TYR A 1 409 ? -20.445 7.780 5.537 1.00 94.38 409 TYR A CA 1
ATOM 3252 C C . TYR A 1 409 ? -20.967 7.757 4.107 1.00 94.38 409 TYR A C 1
ATOM 3254 O O . TYR A 1 409 ? -21.295 6.687 3.590 1.00 94.38 409 TYR A O 1
ATOM 3262 N N . GLY A 1 410 ? -21.005 8.924 3.473 1.00 89.38 410 GLY A N 1
ATOM 3263 C CA . GLY A 1 410 ? -21.175 9.095 2.034 1.00 89.38 410 GLY A CA 1
ATOM 3264 C C . GLY A 1 410 ? -19.830 9.350 1.358 1.00 89.38 410 GLY A C 1
ATOM 3265 O O . GLY A 1 410 ? -18.809 9.544 2.017 1.00 89.38 410 GLY A O 1
ATOM 3266 N N . ARG A 1 411 ? -19.801 9.349 0.027 1.00 81.75 411 ARG A N 1
ATOM 3267 C CA . ARG A 1 411 ? -18.598 9.719 -0.732 1.00 81.75 411 ARG A CA 1
ATOM 3268 C C . ARG A 1 411 ? -18.411 11.243 -0.722 1.00 81.75 411 ARG A C 1
ATOM 3270 O O . ARG A 1 411 ? -19.394 11.980 -0.772 1.00 81.75 411 ARG A O 1
ATOM 3277 N N . CYS A 1 412 ? -17.164 11.716 -0.732 1.00 73.69 412 CYS A N 1
ATOM 3278 C CA . CYS A 1 412 ? -16.884 13.079 -1.197 1.00 73.69 412 CYS A CA 1
ATOM 3279 C C . CYS A 1 412 ? -17.228 13.196 -2.692 1.00 73.69 412 CYS A C 1
ATOM 3281 O O . CYS A 1 412 ? -16.994 12.255 -3.463 1.00 73.69 412 CYS A O 1
ATOM 3283 N N . ASN A 1 413 ? -17.819 14.321 -3.090 1.00 55.31 413 ASN A N 1
ATOM 3284 C CA . ASN A 1 413 ? -18.084 14.611 -4.500 1.00 55.31 413 ASN A CA 1
ATOM 3285 C C . ASN A 1 413 ? -16.827 15.059 -5.232 1.00 55.31 413 ASN A C 1
ATOM 3287 O O . ASN A 1 413 ? -16.048 15.826 -4.624 1.00 55.31 413 ASN A O 1
#

Radius of gyration: 33.4 Å; chains: 1; bounding box: 84×36×92 Å